Protein AF-A0A521WJE4-F1 (afdb_monomer)

Radius of gyration: 50.37 Å; Cα contacts (8 Å, |Δi|>4): 686; chains: 1; bounding box: 72×41×151 Å

Secondary structure (DSSP, 8-state):
----TT----------SS---EEEEES-SEE-TT-EEEEEEEE---SSPPPSEEEEEEE-TTS-EEEEEEE--STTTT--TTSSEEEEEEE--S--EEEEEEEEEEE--SSSSPEEEEEEEEEEE---S-SS--TT-SSSS-SSS-HHHIIIII---TT-S-SS-SSS-HHHIIIII---TT-SSSS-SSS-HHHIIIII---TT-SSSS-SSS-HHHIIIII---TT-SSSS-SSS-HHHIIIII---TT-S-SS-SSS-HHHIIIII---TT-SSSS-SSS-HHHHTTSSS---TT-TTSS-----GGGGGSS-TTS----SS--HHHHHHHHHHHHHHHHHTS------SS-SS----TTS---S-TTSTT--PSP-S---HHHHHHHHHHHHHHT--

Nearest PDB structures (foldseek):
  1tza-assembly1_B  TM=4.991E-01  e=2.584E-02  Shewanella oneidensis MR-1
  1xvs-assembly1_B  TM=4.809E-01  e=5.507E-02  Vibrio cholerae
  1xq4-assembly1_A  TM=4.355E-01  e=3.664E-02  Bordetella pertussis
  1tza-assembly1_A  TM=3.858E-01  e=1.932E-02  Shewanella oneidensis MR-1
  2f1e-assembly1_A  TM=4.917E-01  e=1.764E-01  Xanthomonas citri

pLDDT: mean 70.95, std 21.92, range [25.62, 98.75]

Sequence (401 aa):
MTVGADGEPYIVGVFPDSQIALSASTSANVVLAGDAQLATAQVLDGETPIPATITATVFGVDGSQQDITLVDDGTQGDAVAGDNLYSQTISTAGSCGTVRLLVSADVATSSEGPAHREQFASFDVHVPGDAVRDPCSADDDGDGLTDTDEYGVYATSPVNFDTDGDGLSDGDEVTTHGTDPLVADTDGDGLTDGDEVNTYGTNPLVGDTDGDGLTDGAEVNSYATNPLVADTDGDGLSDGAEVNTYATNPLVADTDGDGLSDGAEVNTYATNPLVADTDDDGCGDGKEFTLVPPIDPLDPWDFYSVPVPALFVAPNPLIVFKDKVVSAADSQAIFGYFTRGARTGTLEYEQDLNANGIKDGLEYDRSVVVGSPGASGPPNGVISAADAQLAFSQFTFGYHC

Mean predicted aligned error: 17.48 Å

Solvent-accessible surface area (backbone atoms only — not comparable to full-atom values): 23534 Å² total; per-residue (Å²): 142,80,83,60,100,79,76,68,92,76,87,84,81,88,79,79,90,89,69,76,44,72,50,51,49,58,78,52,66,66,41,50,67,59,48,76,38,42,42,37,37,38,52,51,69,96,67,86,83,74,73,64,58,41,46,31,37,39,35,44,60,87,70,47,76,46,82,45,69,27,36,38,68,29,80,87,82,77,68,51,60,81,73,43,56,24,40,40,79,44,71,52,81,72,54,63,41,64,34,39,35,43,39,43,44,74,41,83,45,100,84,54,72,66,44,78,46,76,42,73,31,71,33,37,36,46,81,86,90,62,88,57,91,45,92,78,46,65,36,60,50,68,42,77,47,36,42,64,46,22,65,71,71,71,69,42,47,48,64,39,40,40,58,53,67,40,80,47,34,38,28,46,24,59,74,71,71,67,44,51,46,77,41,41,36,58,54,67,41,76,48,30,37,24,43,23,59,75,72,71,66,42,48,49,80,39,44,35,58,53,68,41,76,45,28,35,27,46,24,57,75,72,69,68,43,47,49,81,40,43,36,59,53,67,42,78,44,31,37,26,44,23,58,77,72,70,68,44,48,49,79,40,41,37,59,53,68,41,77,46,30,38,25,44,21,62,76,72,68,70,43,47,48,81,39,41,35,58,44,65,28,68,50,31,42,39,52,31,64,73,39,89,75,59,57,59,54,76,47,59,53,75,38,53,56,68,72,59,85,23,44,82,74,51,100,63,62,89,77,72,68,95,72,43,56,53,45,77,66,55,57,50,27,48,52,52,39,53,58,46,31,70,72,69,77,46,85,91,82,82,64,45,87,88,67,81,84,55,72,71,56,80,80,62,76,52,77,64,63,97,80,51,86,86,53,56,70,76,91,78,91,69,89,48,75,64,54,54,50,43,56,51,48,40,39,63,52,56,70,76,90

Structure (mmCIF, N/CA/C/O backbone):
data_AF-A0A521WJE4-F1
#
_entry.id   AF-A0A521WJE4-F1
#
loop_
_atom_site.group_PDB
_atom_site.id
_atom_site.type_symbol
_atom_site.label_atom_id
_atom_site.label_alt_id
_atom_site.label_comp_id
_atom_site.label_asym_id
_atom_site.label_entity_id
_atom_site.label_seq_id
_atom_site.pdbx_PDB_ins_code
_atom_site.Cartn_x
_atom_site.Cartn_y
_atom_site.Cartn_z
_atom_site.occupancy
_atom_site.B_iso_or_equiv
_atom_site.auth_seq_id
_atom_site.auth_comp_id
_atom_site.auth_asym_id
_atom_site.auth_atom_id
_atom_site.pdbx_PDB_model_num
ATOM 1 N N . MET A 1 1 ? -4.500 11.214 -63.351 1.00 30.42 1 MET A N 1
ATOM 2 C CA . MET A 1 1 ? -4.173 10.473 -62.122 1.00 30.42 1 MET A CA 1
ATOM 3 C C . MET A 1 1 ? -5.122 9.295 -62.092 1.00 30.42 1 MET A C 1
ATOM 5 O O . MET A 1 1 ? -6.311 9.499 -61.885 1.00 30.42 1 MET A O 1
ATOM 9 N N . THR A 1 2 ? -4.639 8.115 -62.456 1.00 25.62 2 THR A N 1
ATOM 10 C CA . THR A 1 2 ? -5.449 6.894 -62.445 1.00 25.62 2 THR A CA 1
ATOM 11 C C . THR A 1 2 ? -4.632 5.855 -61.702 1.00 25.62 2 THR A C 1
ATOM 13 O O . THR A 1 2 ? -3.460 5.675 -62.016 1.00 25.62 2 THR A O 1
ATOM 16 N N . VAL A 1 3 ? -5.235 5.265 -60.676 1.00 29.44 3 VAL A N 1
ATOM 17 C CA . VAL A 1 3 ? -4.613 4.292 -59.775 1.00 29.44 3 VAL A CA 1
ATOM 18 C C . VAL A 1 3 ? -4.716 2.915 -60.437 1.00 29.44 3 VAL A C 1
ATOM 20 O O . VAL A 1 3 ? -5.796 2.556 -60.915 1.00 29.44 3 VAL A O 1
ATOM 23 N N . GLY A 1 4 ? -3.602 2.183 -60.518 1.00 33.91 4 GLY A N 1
ATOM 24 C CA . GLY A 1 4 ? -3.598 0.760 -60.867 1.00 33.91 4 GLY A CA 1
ATOM 25 C C . GLY A 1 4 ? -4.299 -0.060 -59.782 1.00 33.91 4 GLY A C 1
ATOM 26 O O . GLY A 1 4 ? -4.466 0.404 -58.657 1.00 33.91 4 GLY A O 1
ATOM 27 N N . ALA A 1 5 ? -4.760 -1.264 -60.113 1.00 36.53 5 ALA A N 1
ATOM 28 C CA . ALA A 1 5 ? -5.569 -2.085 -59.206 1.00 36.53 5 ALA A CA 1
ATOM 29 C C . ALA A 1 5 ? -4.800 -2.652 -57.985 1.00 36.53 5 ALA A C 1
ATOM 31 O O . ALA A 1 5 ? -5.398 -3.365 -57.184 1.00 36.53 5 ALA A O 1
ATOM 32 N N . ASP A 1 6 ? -3.512 -2.337 -57.843 1.00 41.12 6 ASP A N 1
ATOM 33 C CA . ASP A 1 6 ? -2.563 -2.841 -56.843 1.00 41.12 6 ASP A CA 1
ATOM 34 C C . ASP A 1 6 ? -1.929 -1.755 -55.950 1.00 41.12 6 ASP A C 1
ATOM 36 O O . ASP A 1 6 ? -1.291 -2.093 -54.962 1.00 41.12 6 ASP A O 1
ATOM 40 N N . GLY A 1 7 ? -2.152 -0.463 -56.214 1.00 35.72 7 GLY A N 1
ATOM 41 C CA . GLY A 1 7 ? -1.769 0.614 -55.287 1.00 35.72 7 GLY A CA 1
ATOM 42 C C . GLY A 1 7 ? -0.284 1.012 -55.256 1.00 35.72 7 GLY A C 1
ATOM 43 O O . GLY A 1 7 ? 0.065 1.878 -54.457 1.00 35.72 7 GLY A O 1
ATOM 44 N N . GLU A 1 8 ? 0.563 0.477 -56.136 1.00 32.97 8 GLU A N 1
ATOM 45 C CA . GLU A 1 8 ? 1.976 0.877 -56.255 1.00 32.97 8 GLU A CA 1
ATOM 46 C C . GLU A 1 8 ? 2.158 2.173 -57.085 1.00 32.97 8 GLU A C 1
ATOM 48 O O . GLU A 1 8 ? 1.377 2.447 -58.011 1.00 32.97 8 GLU A O 1
ATOM 53 N N . PRO A 1 9 ? 3.177 3.014 -56.796 1.00 30.25 9 PRO A N 1
ATOM 54 C CA . PRO A 1 9 ? 3.414 4.254 -57.524 1.00 30.25 9 PRO A CA 1
ATOM 55 C C . PRO A 1 9 ? 3.945 3.982 -58.940 1.00 30.25 9 PRO A C 1
ATOM 57 O O . PRO A 1 9 ? 5.137 3.805 -59.168 1.00 30.25 9 PRO A O 1
ATOM 60 N N . TYR A 1 10 ? 3.057 4.045 -59.930 1.00 31.53 10 TYR A N 1
ATOM 61 C CA . TYR A 1 10 ? 3.433 4.180 -61.338 1.00 31.53 10 TYR A CA 1
ATOM 62 C C . TYR A 1 10 ? 3.783 5.640 -61.663 1.00 31.53 10 TYR A C 1
ATOM 64 O O . TYR A 1 10 ? 2.929 6.529 -61.567 1.00 31.53 10 TYR A O 1
ATOM 72 N N . ILE A 1 11 ? 5.003 5.902 -62.144 1.00 35.75 11 ILE A N 1
ATOM 73 C CA . ILE A 1 11 ? 5.312 7.173 -62.813 1.00 35.75 11 ILE A CA 1
ATOM 74 C C . ILE A 1 11 ? 4.824 7.081 -64.263 1.00 35.75 11 ILE A C 1
ATOM 76 O O . ILE A 1 11 ? 5.478 6.523 -65.136 1.00 35.75 11 ILE A O 1
ATOM 80 N N . VAL A 1 12 ? 3.652 7.664 -64.525 1.00 27.48 12 VAL A N 1
ATOM 81 C CA . VAL A 1 12 ? 3.190 7.991 -65.881 1.00 27.48 12 VAL A CA 1
ATOM 82 C C . VAL A 1 12 ? 3.705 9.384 -66.236 1.00 27.48 12 VAL A C 1
ATOM 84 O O . VAL A 1 12 ? 3.126 10.391 -65.824 1.00 27.48 12 VAL A O 1
ATOM 87 N N . GLY A 1 13 ? 4.778 9.449 -67.022 1.00 29.00 13 GLY A N 1
ATOM 88 C CA . GLY A 1 13 ? 5.193 10.656 -67.732 1.00 29.00 13 GLY A CA 1
ATOM 89 C C . GLY A 1 13 ? 4.894 10.516 -69.222 1.00 29.00 13 GLY A C 1
ATOM 90 O O . GLY A 1 13 ? 5.596 9.798 -69.920 1.00 29.00 13 GLY A O 1
ATOM 91 N N . VAL A 1 14 ? 3.858 11.195 -69.722 1.00 27.48 14 VAL A N 1
ATOM 92 C CA . VAL A 1 14 ? 3.627 11.357 -71.168 1.00 27.48 14 VAL A CA 1
ATOM 93 C C . VAL A 1 14 ? 4.218 12.699 -71.588 1.00 27.48 14 VAL A C 1
ATOM 95 O O . VAL A 1 14 ? 3.720 13.732 -71.143 1.00 27.48 14 VAL A O 1
ATOM 98 N N . PHE A 1 15 ? 5.217 12.703 -72.476 1.00 31.06 15 PHE A N 1
ATOM 99 C CA . PHE A 1 15 ? 5.668 13.911 -73.175 1.00 31.06 15 PHE A CA 1
ATOM 100 C C . PHE A 1 15 ? 5.936 13.632 -74.665 1.00 31.06 15 PHE A C 1
ATOM 102 O O . PHE A 1 15 ? 6.303 12.514 -75.022 1.00 31.06 15 PHE A O 1
ATOM 109 N N . PRO A 1 16 ? 5.679 14.621 -75.543 1.00 31.69 16 PRO A N 1
ATOM 110 C CA . PRO A 1 16 ? 5.681 14.454 -76.994 1.00 31.69 16 PRO A CA 1
ATOM 111 C C . PRO A 1 16 ? 7.105 14.380 -77.564 1.00 31.69 16 PRO A C 1
ATOM 113 O O . PRO A 1 16 ? 8.005 15.023 -77.032 1.00 31.69 16 PRO A O 1
ATOM 116 N N . ASP A 1 17 ? 7.250 13.602 -78.642 1.00 39.97 17 ASP A N 1
ATOM 117 C CA . ASP A 1 17 ? 8.393 13.421 -79.552 1.00 39.97 17 ASP A CA 1
ATOM 118 C C . ASP A 1 17 ? 9.736 14.067 -79.148 1.00 39.97 17 ASP A C 1
ATOM 120 O O . ASP A 1 17 ? 9.883 15.290 -79.155 1.00 39.97 17 ASP A O 1
ATOM 124 N N . SER A 1 18 ? 10.748 13.205 -78.954 1.00 43.88 18 SER A N 1
ATOM 125 C CA . SER A 1 18 ? 12.208 13.454 -78.881 1.00 43.88 18 SER A CA 1
ATOM 126 C C . SER A 1 18 ? 12.892 13.751 -77.530 1.00 43.88 18 SER A C 1
ATOM 128 O O . SER A 1 18 ? 13.994 14.297 -77.523 1.00 43.88 18 SER A O 1
ATOM 130 N N . GLN A 1 19 ? 12.340 13.344 -76.378 1.00 44.75 19 GLN A N 1
ATOM 131 C CA . GLN A 1 19 ? 13.034 13.513 -75.086 1.00 44.75 19 GLN A CA 1
ATOM 132 C C . GLN A 1 19 ? 13.387 12.191 -74.397 1.00 44.75 19 GLN A C 1
ATOM 134 O O . GLN A 1 19 ? 12.525 11.482 -73.891 1.00 44.75 19 GLN A O 1
ATOM 139 N N . ILE A 1 20 ? 14.692 11.927 -74.347 1.00 46.72 20 ILE A N 1
ATOM 140 C CA . ILE A 1 20 ? 15.344 10.876 -73.565 1.00 46.72 20 ILE A CA 1
ATOM 141 C C . ILE A 1 20 ? 15.070 11.116 -72.077 1.00 46.72 20 ILE A C 1
ATOM 143 O O . ILE A 1 20 ? 15.591 12.085 -71.510 1.00 46.72 20 ILE A O 1
ATOM 147 N N . ALA A 1 21 ? 14.276 10.243 -71.458 1.00 51.47 21 ALA A N 1
ATOM 148 C CA . ALA A 1 21 ? 14.031 10.226 -70.019 1.00 51.47 21 ALA A CA 1
ATOM 149 C C . ALA A 1 21 ? 14.697 8.996 -69.399 1.00 51.47 21 ALA A C 1
ATOM 151 O O . ALA A 1 21 ? 14.590 7.894 -69.938 1.00 51.47 21 ALA A O 1
ATOM 152 N N . LEU A 1 22 ? 15.383 9.224 -68.281 1.00 49.19 22 LEU A N 1
ATOM 153 C CA . LEU A 1 22 ? 15.870 8.189 -67.386 1.00 49.19 22 LEU A CA 1
ATOM 154 C C . LEU A 1 22 ? 14.871 8.126 -66.221 1.00 49.19 22 LEU A C 1
ATOM 156 O O . LEU A 1 22 ? 14.327 9.145 -65.807 1.00 49.19 22 LEU A O 1
ATOM 160 N N . SER A 1 23 ? 14.563 6.954 -65.699 1.00 55.78 23 SER A N 1
ATOM 161 C CA . SER A 1 23 ? 13.832 6.826 -64.434 1.00 55.78 23 SER A CA 1
ATOM 162 C C . SER A 1 23 ? 14.479 5.714 -63.650 1.00 55.78 23 SER A C 1
ATOM 164 O O . SER A 1 23 ? 14.826 4.714 -64.262 1.00 55.78 23 SER A O 1
ATOM 166 N N . ALA A 1 24 ? 14.637 5.879 -62.342 1.00 53.75 24 ALA A N 1
ATOM 167 C CA . ALA A 1 24 ? 15.196 4.856 -61.480 1.00 53.75 24 ALA A CA 1
ATOM 168 C C . ALA A 1 24 ? 14.243 4.603 -60.312 1.00 53.75 24 ALA A C 1
ATOM 170 O O . ALA A 1 24 ? 13.659 5.547 -59.775 1.00 53.75 24 ALA A O 1
ATOM 171 N N . SE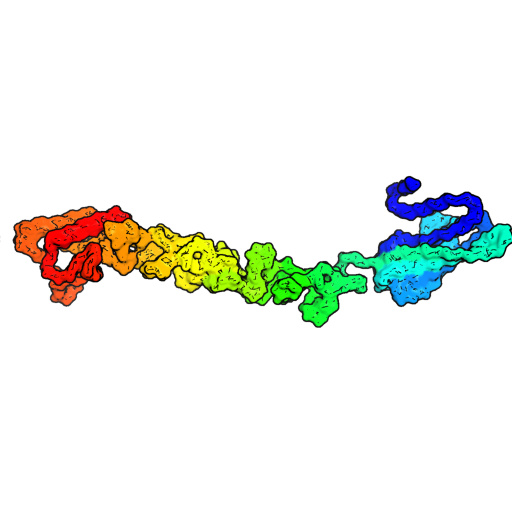R A 1 25 ? 14.074 3.340 -59.942 1.00 57.25 25 SER A N 1
ATOM 172 C CA . SER A 1 25 ? 13.279 2.937 -58.783 1.00 57.25 25 SER A CA 1
ATOM 173 C C . SER A 1 25 ? 13.868 1.696 -58.128 1.00 57.25 25 SER A C 1
ATOM 175 O O . SER A 1 25 ? 14.660 0.960 -58.729 1.00 57.25 25 SER A O 1
ATOM 177 N N . THR A 1 26 ? 13.472 1.483 -56.880 1.00 57.12 26 THR A N 1
ATOM 178 C CA . THR A 1 26 ? 13.762 0.275 -56.115 1.00 57.12 26 THR A CA 1
ATOM 179 C C . THR A 1 26 ? 12.499 -0.545 -55.907 1.00 57.12 26 THR A C 1
ATOM 181 O O . THR A 1 26 ? 11.390 -0.018 -55.983 1.00 57.12 26 THR A O 1
ATOM 184 N N . SER A 1 27 ? 12.661 -1.843 -55.647 1.00 56.81 27 SER A N 1
ATOM 185 C CA . SER A 1 27 ? 11.549 -2.768 -55.376 1.00 56.81 27 SER A CA 1
ATOM 186 C C . SER A 1 27 ? 10.695 -2.386 -54.162 1.00 56.81 27 SER A C 1
ATOM 188 O O . SER A 1 27 ? 9.549 -2.814 -54.085 1.00 56.81 27 SER A O 1
ATOM 190 N N . ALA A 1 28 ? 11.235 -1.594 -53.232 1.00 56.00 28 ALA A N 1
ATOM 191 C CA . ALA A 1 28 ? 10.508 -1.024 -52.105 1.00 56.00 28 ALA A CA 1
ATOM 192 C C . ALA A 1 28 ? 11.119 0.323 -51.677 1.00 56.00 28 ALA A C 1
ATOM 194 O O . ALA A 1 28 ? 12.297 0.595 -51.926 1.00 56.00 28 ALA A O 1
ATOM 195 N N . ASN A 1 29 ? 10.308 1.155 -51.017 1.00 52.53 29 ASN A N 1
ATOM 196 C CA . ASN A 1 29 ? 10.749 2.426 -50.427 1.00 52.53 29 ASN A CA 1
ATOM 197 C C . ASN A 1 29 ? 11.422 2.240 -49.051 1.00 52.53 29 ASN A C 1
ATOM 199 O O . ASN A 1 29 ? 12.161 3.122 -48.623 1.00 52.53 29 ASN A O 1
ATOM 203 N N . VAL A 1 30 ? 11.157 1.110 -48.378 1.00 54.72 30 VAL A N 1
ATOM 204 C CA . VAL A 1 30 ? 11.642 0.757 -47.032 1.00 54.72 30 VAL A CA 1
ATOM 205 C C . VAL A 1 30 ? 12.020 -0.727 -47.006 1.00 54.72 30 VAL A C 1
ATOM 207 O O . VAL A 1 30 ? 11.245 -1.546 -47.504 1.00 54.72 30 VAL A O 1
ATOM 210 N N . VAL A 1 31 ? 13.204 -1.074 -46.488 1.00 57.00 31 VAL A N 1
ATOM 211 C CA . VAL A 1 31 ? 13.787 -2.430 -46.607 1.00 57.00 31 VAL A CA 1
ATOM 212 C C . VAL A 1 31 ? 14.563 -2.831 -45.350 1.00 57.00 31 VAL A C 1
ATOM 214 O O . VAL A 1 31 ? 15.143 -1.952 -44.715 1.00 57.00 31 VAL A O 1
ATOM 217 N N . LEU A 1 32 ? 14.623 -4.129 -45.014 1.00 58.53 32 LEU A N 1
ATOM 218 C CA . LEU A 1 32 ? 15.411 -4.608 -43.870 1.00 58.53 32 LEU A CA 1
ATOM 219 C C . LEU A 1 32 ? 16.910 -4.637 -44.177 1.00 58.53 32 LEU A C 1
ATOM 221 O O . LEU A 1 32 ? 17.343 -4.831 -45.318 1.00 58.53 32 LEU A O 1
ATOM 225 N N . ALA A 1 33 ? 17.726 -4.468 -43.138 1.00 56.69 33 ALA A N 1
ATOM 226 C CA . ALA A 1 33 ? 19.173 -4.577 -43.248 1.00 56.69 33 ALA A CA 1
ATOM 227 C C . ALA A 1 33 ? 19.586 -5.968 -43.776 1.00 56.69 33 ALA A C 1
ATOM 229 O O . ALA A 1 33 ? 19.283 -6.995 -43.174 1.00 56.69 33 ALA A O 1
ATOM 230 N N . GLY A 1 34 ? 20.313 -6.000 -44.899 1.00 57.72 34 GLY A N 1
ATOM 231 C CA . GLY A 1 34 ? 20.753 -7.240 -45.553 1.00 57.72 34 GLY A CA 1
ATOM 232 C C . GLY A 1 34 ? 19.814 -7.776 -46.639 1.00 57.72 34 GLY A C 1
ATOM 233 O O . GLY A 1 34 ? 20.224 -8.673 -47.382 1.00 57.72 34 GLY A O 1
ATOM 234 N N . ASP A 1 35 ? 18.619 -7.202 -46.804 1.00 62.56 35 ASP A N 1
ATOM 235 C CA . ASP A 1 35 ? 17.723 -7.581 -47.894 1.00 62.56 35 ASP A CA 1
ATOM 236 C C . ASP A 1 35 ? 18.268 -7.146 -49.258 1.00 62.56 35 ASP A C 1
ATOM 238 O O . ASP A 1 35 ? 18.858 -6.078 -49.445 1.00 62.56 35 ASP A O 1
ATOM 242 N N . ALA A 1 36 ? 18.045 -8.007 -50.246 1.00 63.44 36 ALA A N 1
ATOM 243 C CA . ALA A 1 36 ? 18.353 -7.722 -51.633 1.00 63.44 36 ALA A CA 1
ATOM 244 C C . ALA A 1 36 ? 17.301 -6.771 -52.221 1.00 63.44 36 ALA A C 1
ATOM 246 O O . ALA A 1 36 ? 16.104 -7.035 -52.131 1.00 63.44 36 ALA A O 1
ATOM 247 N N . GLN A 1 37 ? 17.743 -5.694 -52.868 1.00 68.00 37 GLN A N 1
ATOM 248 C CA . GLN A 1 37 ? 16.875 -4.738 -53.551 1.00 68.00 37 GLN A CA 1
ATOM 249 C C . GLN A 1 37 ? 17.091 -4.778 -55.053 1.00 68.00 37 GLN A C 1
ATOM 251 O O . GLN A 1 37 ? 18.220 -4.871 -55.530 1.00 68.00 37 GLN A O 1
ATOM 256 N N . LEU A 1 38 ? 16.007 -4.696 -55.818 1.00 68.12 38 LEU A N 1
ATOM 257 C CA . LEU A 1 38 ? 16.090 -4.582 -57.265 1.00 68.12 38 LEU A CA 1
ATOM 258 C C . LEU A 1 38 ? 16.212 -3.105 -57.637 1.00 68.12 38 LEU A C 1
ATOM 260 O O . LEU A 1 38 ? 15.257 -2.351 -57.471 1.00 68.12 38 LEU A O 1
ATOM 264 N N . ALA A 1 39 ? 17.372 -2.696 -58.144 1.00 67.00 39 ALA A N 1
ATOM 265 C CA . ALA A 1 39 ? 17.533 -1.402 -58.791 1.00 67.00 39 ALA A CA 1
ATOM 266 C C . ALA A 1 39 ? 17.095 -1.534 -60.251 1.00 67.00 39 ALA A C 1
ATOM 268 O O . ALA A 1 39 ? 17.610 -2.390 -60.975 1.00 67.00 39 ALA A O 1
ATOM 269 N N . THR A 1 40 ? 16.159 -0.691 -60.684 1.00 65.19 40 THR A N 1
ATOM 270 C CA . THR A 1 40 ? 15.701 -0.648 -62.077 1.00 65.19 40 THR A CA 1
ATOM 271 C C . THR A 1 40 ? 15.940 0.723 -62.682 1.00 65.19 40 THR A C 1
ATOM 273 O O . THR A 1 40 ? 15.924 1.734 -61.977 1.00 65.19 40 THR A O 1
ATOM 276 N N . ALA A 1 41 ? 16.174 0.753 -63.990 1.00 67.19 41 ALA A N 1
ATOM 277 C CA . ALA A 1 41 ? 16.273 1.972 -64.761 1.00 67.19 41 ALA A CA 1
ATOM 278 C C . ALA A 1 41 ? 15.628 1.808 -66.137 1.00 67.19 41 ALA A C 1
ATOM 280 O O . ALA A 1 41 ? 15.834 0.791 -66.789 1.00 67.19 41 ALA A O 1
ATOM 281 N N . GLN A 1 42 ? 14.889 2.813 -66.603 1.00 68.12 42 GLN A N 1
ATOM 282 C CA . GLN A 1 42 ? 14.333 2.820 -67.958 1.00 68.12 42 GLN A CA 1
ATOM 283 C C . GLN A 1 42 ? 14.955 3.944 -68.783 1.00 68.12 42 GLN A C 1
ATOM 285 O O . GLN A 1 42 ? 15.027 5.078 -68.308 1.00 68.12 42 GLN A O 1
ATOM 290 N N . VAL A 1 43 ? 15.375 3.639 -70.013 1.00 66.06 43 VAL A N 1
ATOM 291 C CA . VAL A 1 43 ? 15.901 4.625 -70.970 1.00 66.06 43 VAL A CA 1
ATOM 292 C C . VAL A 1 43 ? 14.916 4.784 -72.125 1.00 66.06 43 VAL A C 1
ATOM 294 O O . VAL A 1 43 ? 14.772 3.907 -72.963 1.00 66.06 43 VAL A O 1
ATOM 297 N N . LEU A 1 44 ? 14.226 5.914 -72.224 1.00 61.03 44 LEU A N 1
ATOM 298 C CA . LEU A 1 44 ? 13.331 6.157 -73.361 1.00 61.03 44 LEU A CA 1
ATOM 299 C C . LEU A 1 44 ? 14.122 6.730 -74.549 1.00 61.03 44 LEU A C 1
ATOM 301 O O . LEU A 1 44 ? 14.103 7.939 -74.767 1.00 61.03 44 LEU A O 1
ATOM 305 N N . ASP A 1 45 ? 14.837 5.883 -75.295 1.00 58.44 45 ASP A N 1
ATOM 306 C CA . ASP A 1 45 ? 15.479 6.270 -76.562 1.00 58.44 45 ASP A CA 1
ATOM 307 C C . ASP A 1 45 ? 14.659 5.771 -77.766 1.00 58.44 45 ASP A C 1
ATOM 309 O O . ASP A 1 45 ? 14.174 4.639 -77.794 1.00 58.44 45 ASP A O 1
ATOM 313 N N . GLY A 1 46 ? 14.457 6.648 -78.749 1.00 53.03 46 GLY A N 1
ATOM 314 C CA . GLY A 1 46 ? 13.689 6.375 -79.965 1.00 53.03 46 GLY A CA 1
ATOM 315 C C . GLY A 1 46 ? 14.522 5.810 -81.119 1.00 53.03 46 GLY A C 1
ATOM 316 O O . GLY A 1 46 ? 13.970 5.626 -82.202 1.00 53.03 46 GLY A O 1
ATOM 317 N N . GLU A 1 47 ? 15.823 5.566 -80.931 1.00 52.59 47 GLU A N 1
ATOM 318 C CA . GLU A 1 47 ? 16.756 5.211 -82.009 1.00 52.59 47 GLU A CA 1
ATOM 319 C C . GLU A 1 47 ? 17.710 4.045 -81.662 1.00 52.59 47 GLU A C 1
ATOM 321 O O . GLU A 1 47 ? 17.949 3.703 -80.508 1.00 52.59 47 GLU A O 1
ATOM 326 N N . THR A 1 48 ? 18.266 3.406 -82.702 1.00 51.84 48 THR A N 1
ATOM 327 C CA . THR A 1 48 ? 19.214 2.272 -82.610 1.00 51.84 48 THR A CA 1
ATOM 328 C C . THR A 1 48 ? 20.680 2.701 -82.798 1.00 51.84 48 THR A C 1
ATOM 330 O O . THR A 1 48 ? 20.937 3.513 -83.691 1.00 51.84 48 THR A O 1
ATOM 333 N N . PRO A 1 49 ? 21.669 2.086 -82.106 1.00 54.91 49 PRO A N 1
ATOM 334 C CA . PRO A 1 49 ? 21.554 0.902 -81.252 1.00 54.91 49 PRO A CA 1
ATOM 335 C C . PRO A 1 49 ? 21.435 1.230 -79.759 1.00 54.91 49 PRO A C 1
ATOM 337 O O . PRO A 1 49 ? 22.201 2.026 -79.222 1.00 54.91 49 PRO A O 1
ATOM 340 N N . ILE A 1 50 ? 20.535 0.504 -79.102 1.00 59.72 50 ILE A N 1
ATOM 341 C CA . ILE A 1 50 ? 20.345 0.493 -77.652 1.00 59.72 50 ILE A CA 1
ATOM 342 C C . ILE A 1 50 ? 21.571 -0.175 -76.992 1.00 59.72 50 ILE A C 1
ATOM 344 O O . ILE A 1 50 ? 21.984 -1.251 -77.448 1.00 59.72 50 ILE A O 1
ATOM 348 N N . PRO A 1 51 ? 22.203 0.435 -75.971 1.00 62.78 51 PRO A N 1
ATOM 349 C CA . PRO A 1 51 ? 23.323 -0.183 -75.267 1.00 62.78 51 PRO A CA 1
ATOM 350 C C . PRO A 1 51 ? 22.861 -1.410 -74.470 1.00 62.78 51 PRO A C 1
ATOM 352 O O . PRO A 1 51 ? 21.811 -1.400 -73.856 1.00 62.78 51 PRO A O 1
ATOM 355 N N . ALA A 1 52 ? 23.663 -2.476 -74.425 1.00 63.31 52 ALA A N 1
ATOM 356 C CA . ALA A 1 52 ? 23.299 -3.682 -73.664 1.00 63.31 52 ALA A CA 1
ATOM 357 C C . ALA A 1 52 ? 23.382 -3.493 -72.132 1.00 63.31 52 ALA A C 1
ATOM 359 O O . ALA A 1 52 ? 22.876 -4.314 -71.370 1.00 63.31 52 ALA A O 1
ATOM 360 N N . THR A 1 53 ? 24.067 -2.441 -71.674 1.00 71.31 53 THR A N 1
ATOM 361 C CA . THR A 1 53 ? 24.305 -2.152 -70.255 1.00 71.31 53 THR A CA 1
ATOM 362 C C . THR A 1 53 ? 24.426 -0.654 -70.008 1.00 71.31 53 THR A C 1
ATOM 364 O O . THR A 1 53 ? 25.009 0.049 -70.839 1.00 71.31 53 THR A O 1
ATOM 367 N N . ILE A 1 54 ? 24.006 -0.197 -68.829 1.00 72.56 54 ILE A N 1
ATOM 368 C CA . ILE A 1 54 ? 24.267 1.158 -68.317 1.00 72.56 54 ILE A CA 1
ATOM 369 C C . ILE A 1 54 ? 24.912 1.097 -66.927 1.00 72.56 54 ILE A C 1
ATOM 371 O O . ILE A 1 54 ? 24.843 0.074 -66.241 1.00 72.56 54 ILE A O 1
ATOM 375 N N . THR A 1 55 ? 25.552 2.188 -66.507 1.00 77.12 55 THR A N 1
ATOM 376 C CA . THR A 1 55 ? 26.240 2.259 -65.212 1.00 77.12 55 THR A CA 1
ATOM 377 C C . THR A 1 55 ? 25.359 2.960 -64.185 1.00 77.12 55 THR A C 1
ATOM 379 O O . THR A 1 55 ? 24.694 3.951 -64.488 1.00 77.12 55 THR A O 1
ATOM 382 N N . ALA A 1 56 ? 25.384 2.477 -62.949 1.00 76.69 56 ALA A N 1
ATOM 383 C CA . ALA A 1 56 ? 24.862 3.216 -61.812 1.00 76.69 56 ALA A CA 1
ATOM 384 C C . ALA A 1 56 ? 25.866 3.193 -60.662 1.00 76.69 56 ALA A C 1
ATOM 386 O O . ALA A 1 56 ? 26.661 2.268 -60.539 1.00 76.69 56 ALA A O 1
ATOM 387 N N . THR A 1 57 ? 25.823 4.207 -59.814 1.00 78.19 57 THR A N 1
ATOM 388 C CA . THR A 1 57 ? 26.637 4.315 -58.611 1.00 78.19 57 THR A CA 1
ATOM 389 C C . THR A 1 57 ? 25.720 4.230 -57.396 1.00 78.19 57 THR A C 1
ATOM 391 O O . THR A 1 57 ? 24.805 5.042 -57.238 1.00 78.19 57 THR A O 1
ATOM 394 N N . VAL A 1 58 ? 25.969 3.246 -56.534 1.00 76.94 58 VAL A N 1
ATOM 395 C CA . VAL A 1 58 ? 25.318 3.089 -55.231 1.00 76.94 58 VAL A CA 1
ATOM 396 C C . VAL A 1 58 ? 26.131 3.853 -54.194 1.00 76.94 58 VAL A C 1
ATOM 398 O O . VAL A 1 58 ? 27.322 3.591 -54.028 1.00 76.94 58 VAL A O 1
ATOM 401 N N . PHE A 1 59 ? 25.488 4.775 -53.488 1.00 77.00 59 PHE A N 1
ATOM 402 C CA . PHE A 1 59 ? 26.038 5.436 -52.311 1.00 77.00 59 PHE A CA 1
ATOM 403 C C . PHE A 1 59 ? 25.456 4.766 -51.069 1.00 77.00 59 PHE A C 1
ATOM 405 O O . PHE A 1 59 ? 24.262 4.909 -50.783 1.00 77.00 59 PHE A O 1
ATOM 412 N N . GLY A 1 60 ? 26.302 4.006 -50.377 1.00 67.69 60 GLY A N 1
ATOM 413 C CA . GLY A 1 60 ? 25.973 3.352 -49.120 1.00 67.69 60 GLY A CA 1
ATOM 414 C C . GLY A 1 60 ? 25.862 4.351 -47.971 1.00 67.69 60 GLY A C 1
ATOM 415 O O . GLY A 1 60 ? 26.428 5.446 -48.003 1.00 67.69 60 GLY A O 1
ATOM 416 N N . VAL A 1 61 ? 25.132 3.954 -46.933 1.00 65.94 61 VAL A N 1
ATOM 417 C CA . VAL A 1 61 ? 24.927 4.767 -45.723 1.00 65.94 61 VAL A CA 1
ATOM 418 C C . VAL A 1 61 ? 26.214 4.973 -44.914 1.00 65.94 61 VAL A C 1
ATOM 420 O O . VAL A 1 61 ? 26.354 5.960 -44.202 1.00 65.94 61 VAL A O 1
ATOM 423 N N . ASP A 1 62 ? 27.190 4.080 -45.078 1.00 67.62 62 ASP A N 1
ATOM 424 C CA . ASP A 1 62 ? 28.537 4.136 -44.501 1.00 67.62 62 ASP A CA 1
ATOM 425 C C . ASP A 1 62 ? 29.492 5.058 -45.288 1.00 67.62 62 ASP A C 1
ATOM 427 O O . ASP A 1 62 ? 30.684 5.146 -44.988 1.00 67.62 62 ASP A O 1
ATOM 431 N N . GLY A 1 63 ? 28.983 5.740 -46.320 1.00 69.69 63 GLY A N 1
ATOM 432 C CA . GLY A 1 63 ? 29.774 6.552 -47.240 1.00 69.69 63 GLY A CA 1
ATOM 433 C C . GLY A 1 63 ? 30.534 5.735 -48.286 1.00 69.69 63 GLY A C 1
ATOM 434 O O . GLY A 1 63 ? 31.340 6.307 -49.026 1.00 69.69 63 GLY A O 1
ATOM 435 N N . SER A 1 64 ? 30.300 4.420 -48.372 1.00 77.94 64 SER A N 1
ATOM 436 C CA . SER A 1 64 ? 30.832 3.600 -49.457 1.00 77.94 64 SER A CA 1
ATOM 437 C C . SER A 1 64 ? 30.211 3.995 -50.796 1.00 77.94 64 SER A C 1
ATOM 439 O O . SER A 1 64 ? 29.066 4.441 -50.890 1.00 77.94 64 SER A O 1
ATOM 441 N N . GLN A 1 65 ? 30.996 3.838 -51.856 1.00 84.06 65 GLN A N 1
ATOM 442 C CA . GLN A 1 65 ? 30.552 4.061 -53.221 1.00 84.06 65 GLN A CA 1
ATOM 443 C C . GLN A 1 65 ? 30.865 2.813 -54.038 1.00 84.06 65 GLN A C 1
ATOM 445 O O . GLN A 1 65 ? 32.018 2.377 -54.089 1.00 84.06 65 GLN A O 1
ATOM 450 N N . GLN A 1 66 ? 29.846 2.249 -54.679 1.00 82.88 66 GLN A N 1
ATOM 451 C CA . GLN A 1 66 ? 29.989 1.078 -55.533 1.00 82.88 66 GLN A CA 1
ATOM 452 C C . GLN A 1 66 ? 29.381 1.351 -56.902 1.00 82.88 66 GLN A C 1
ATOM 454 O O . GLN A 1 66 ? 28.182 1.590 -57.022 1.00 82.88 66 GLN A O 1
ATOM 459 N N . ASP A 1 67 ? 30.202 1.247 -57.941 1.00 83.12 67 ASP A N 1
ATOM 460 C CA . ASP A 1 67 ? 29.703 1.252 -59.309 1.00 83.12 67 ASP A CA 1
ATOM 461 C C . ASP A 1 67 ? 29.160 -0.136 -59.661 1.00 83.12 67 ASP A C 1
ATOM 463 O O . ASP A 1 67 ? 29.813 -1.165 -59.459 1.00 83.12 67 ASP A O 1
ATOM 467 N N . ILE A 1 68 ? 27.942 -0.146 -60.182 1.00 78.25 68 ILE A N 1
ATOM 468 C CA . ILE A 1 68 ? 27.183 -1.316 -60.591 1.00 78.25 68 ILE A CA 1
ATOM 469 C C . ILE A 1 68 ? 26.819 -1.208 -62.072 1.00 78.25 68 ILE A C 1
ATOM 471 O O . ILE A 1 68 ? 26.757 -0.121 -62.652 1.00 78.25 68 ILE A O 1
ATOM 475 N N . THR A 1 69 ? 26.582 -2.353 -62.705 1.00 79.88 69 THR A N 1
ATOM 476 C CA . THR A 1 69 ? 26.200 -2.420 -64.119 1.00 79.88 69 THR A CA 1
ATOM 477 C C . THR A 1 69 ? 24.781 -2.945 -64.218 1.00 79.88 69 THR A C 1
ATOM 479 O O . THR A 1 69 ? 24.542 -4.108 -63.909 1.00 79.88 69 THR A O 1
ATOM 482 N N . LEU A 1 70 ? 23.851 -2.102 -64.658 1.00 73.94 70 LEU A N 1
ATOM 483 C CA . LEU A 1 70 ? 22.479 -2.513 -64.934 1.00 73.94 70 LEU A CA 1
ATOM 484 C C . LEU A 1 70 ? 22.428 -3.120 -66.339 1.00 73.94 70 LEU A C 1
ATOM 486 O O . LEU A 1 70 ? 23.017 -2.568 -67.275 1.00 73.94 70 LEU A O 1
ATOM 490 N N . VAL A 1 71 ? 21.748 -4.255 -66.484 1.00 73.44 71 VAL A N 1
ATOM 491 C CA . VAL A 1 71 ? 21.706 -5.021 -67.738 1.00 73.44 71 VAL A CA 1
ATOM 492 C C . VAL A 1 71 ? 20.274 -5.072 -68.264 1.00 73.44 71 VAL A C 1
ATOM 494 O O . VAL A 1 71 ? 19.345 -5.287 -67.488 1.00 73.44 71 VAL A O 1
ATOM 497 N N . ASP A 1 72 ? 20.121 -4.877 -69.573 1.00 70.44 72 ASP A N 1
ATOM 498 C CA . ASP A 1 72 ? 18.905 -5.191 -70.333 1.00 70.44 72 ASP A CA 1
ATOM 499 C C . ASP A 1 72 ? 19.064 -6.629 -70.866 1.00 70.44 72 ASP A C 1
ATOM 501 O O . ASP A 1 72 ? 19.627 -6.864 -71.941 1.00 70.44 72 ASP A O 1
ATOM 505 N N . ASP A 1 73 ? 18.718 -7.620 -70.033 1.00 62.69 73 ASP A N 1
ATOM 506 C CA . ASP A 1 73 ? 18.900 -9.049 -70.342 1.00 62.69 73 ASP A CA 1
ATOM 507 C C . ASP A 1 73 ? 17.596 -9.852 -70.458 1.00 62.69 73 ASP A C 1
ATOM 509 O O . ASP A 1 73 ? 17.628 -11.029 -70.832 1.00 62.69 73 ASP A O 1
ATOM 513 N N . GLY A 1 74 ? 16.449 -9.239 -70.164 1.00 61.75 74 GLY A N 1
ATOM 514 C CA . GLY A 1 74 ? 15.147 -9.901 -70.142 1.00 61.75 74 GLY A CA 1
ATOM 515 C C . GLY A 1 74 ? 14.991 -11.002 -69.081 1.00 61.75 74 GLY A C 1
ATOM 516 O O . GLY A 1 74 ? 14.010 -11.744 -69.103 1.00 61.75 74 GLY A O 1
ATOM 517 N N . THR A 1 75 ? 15.939 -11.188 -68.158 1.00 53.88 75 THR A N 1
ATOM 518 C CA . THR A 1 75 ? 15.956 -12.339 -67.234 1.00 53.88 75 THR A CA 1
ATOM 519 C C . THR A 1 75 ? 15.391 -12.055 -65.841 1.00 53.88 75 THR A C 1
ATOM 521 O O . THR A 1 75 ? 15.225 -12.990 -65.058 1.00 53.88 75 THR A O 1
ATOM 524 N N . GLN A 1 76 ? 14.995 -10.811 -65.548 1.00 52.91 76 GLN A N 1
ATOM 525 C CA . GLN A 1 76 ? 14.492 -10.385 -64.231 1.00 52.91 76 GLN A CA 1
ATOM 526 C C . GLN A 1 76 ? 13.014 -9.958 -64.226 1.00 52.91 76 GLN A C 1
ATOM 528 O O . GLN A 1 76 ? 12.617 -9.042 -63.512 1.00 52.91 76 GLN A O 1
ATOM 533 N N . GLY A 1 77 ? 12.179 -10.668 -64.989 1.00 48.72 77 GLY A N 1
ATOM 534 C CA . GLY A 1 77 ? 10.717 -10.609 -64.858 1.00 48.72 77 GLY A CA 1
ATOM 535 C C . GLY A 1 77 ? 9.946 -9.977 -66.020 1.00 48.72 77 GLY A C 1
ATOM 536 O O . GLY A 1 77 ? 8.729 -10.144 -66.050 1.00 48.72 77 GLY A O 1
ATOM 537 N N . ASP A 1 78 ? 10.604 -9.339 -66.995 1.00 48.78 78 ASP A N 1
ATOM 538 C CA . ASP A 1 78 ? 9.935 -8.794 -68.196 1.00 48.78 78 ASP A CA 1
ATOM 539 C C . ASP A 1 78 ? 10.030 -9.700 -69.445 1.00 48.78 78 ASP A C 1
ATOM 541 O O . ASP A 1 78 ? 9.168 -9.616 -70.317 1.00 48.78 78 ASP A O 1
ATOM 545 N N . ALA A 1 79 ? 11.005 -10.622 -69.506 1.00 50.09 79 ALA A N 1
ATOM 546 C CA . ALA A 1 79 ? 11.247 -11.554 -70.615 1.00 50.09 79 ALA A CA 1
ATOM 547 C C . ALA A 1 79 ? 11.483 -10.918 -72.005 1.00 50.09 79 ALA A C 1
ATOM 549 O O . ALA A 1 79 ? 11.399 -11.636 -73.011 1.00 50.09 79 ALA A O 1
ATOM 550 N N . VAL A 1 80 ? 11.799 -9.618 -72.097 1.00 62.62 80 VAL A N 1
ATOM 551 C CA . VAL A 1 80 ? 11.967 -8.908 -73.378 1.00 62.62 80 VAL A CA 1
ATOM 552 C C . VAL A 1 80 ? 13.275 -8.118 -73.400 1.00 62.62 80 VAL A C 1
ATOM 554 O O . VAL A 1 80 ? 13.314 -6.946 -73.069 1.00 62.62 80 VAL A O 1
ATOM 557 N N . ALA A 1 81 ? 14.348 -8.745 -73.888 1.00 61.41 81 ALA A N 1
ATOM 558 C CA . ALA A 1 81 ? 15.604 -8.036 -74.134 1.00 61.41 81 ALA A CA 1
ATOM 559 C C . ALA A 1 81 ? 15.444 -6.952 -75.222 1.00 61.41 81 ALA A C 1
ATOM 561 O O . ALA A 1 81 ? 14.882 -7.221 -76.294 1.00 61.41 81 ALA A O 1
ATOM 562 N N . GLY A 1 82 ? 16.013 -5.770 -74.986 1.00 63.06 82 GLY A N 1
ATOM 563 C CA . GLY A 1 82 ? 16.008 -4.633 -75.909 1.00 63.06 82 GLY A CA 1
ATOM 564 C C . GLY A 1 82 ? 14.777 -3.730 -75.795 1.00 63.06 82 GLY A C 1
ATOM 565 O O . GLY A 1 82 ? 14.456 -3.031 -76.761 1.00 63.06 82 GLY A O 1
ATOM 566 N N . ASP A 1 83 ? 14.065 -3.763 -74.667 1.00 63.97 83 ASP A N 1
ATOM 567 C CA . ASP A 1 83 ? 12.926 -2.885 -74.364 1.00 63.97 83 ASP A CA 1
ATOM 568 C C . ASP A 1 83 ? 13.327 -1.604 -73.601 1.00 63.97 83 ASP A C 1
ATOM 570 O O . ASP A 1 83 ? 12.471 -0.773 -73.275 1.00 63.97 83 ASP A O 1
ATOM 574 N N . ASN A 1 84 ? 14.636 -1.416 -73.394 1.00 67.69 84 ASN A N 1
ATOM 575 C CA . ASN A 1 84 ? 15.249 -0.337 -72.631 1.00 67.69 84 ASN A CA 1
ATOM 576 C C . ASN A 1 84 ? 14.943 -0.346 -71.123 1.00 67.69 84 ASN A C 1
ATOM 578 O O . ASN A 1 84 ? 15.055 0.710 -70.480 1.00 67.69 84 ASN A O 1
ATOM 582 N N . LEU A 1 85 ? 14.568 -1.492 -70.550 1.00 71.44 85 LEU A N 1
ATOM 583 C CA . LEU A 1 85 ? 14.476 -1.690 -69.109 1.00 71.44 85 LEU A CA 1
ATOM 584 C C . LEU A 1 85 ? 15.726 -2.423 -68.599 1.00 71.44 85 LEU A C 1
ATOM 586 O O . LEU A 1 85 ? 16.039 -3.542 -68.985 1.00 71.44 85 LEU A O 1
ATOM 590 N N . TYR A 1 86 ? 16.461 -1.770 -67.705 1.00 72.31 86 TYR A N 1
ATOM 591 C CA . TYR A 1 86 ? 17.708 -2.273 -67.139 1.00 72.31 86 TYR A CA 1
ATOM 592 C C . TYR A 1 86 ? 17.500 -2.581 -65.666 1.00 72.31 86 TYR A C 1
ATOM 594 O O . TYR A 1 86 ? 16.876 -1.795 -64.948 1.00 72.31 86 TYR A O 1
ATOM 602 N N . SER A 1 87 ? 18.064 -3.683 -65.177 1.00 70.88 87 SER A N 1
ATOM 603 C CA . SER A 1 87 ? 17.968 -4.013 -63.754 1.00 70.88 87 SER A CA 1
ATOM 604 C C . SER A 1 87 ? 19.216 -4.687 -63.196 1.00 70.88 87 SER A C 1
ATOM 606 O O . SER A 1 87 ? 20.018 -5.270 -63.927 1.00 70.88 87 SER A O 1
ATOM 608 N N . GLN A 1 88 ? 19.387 -4.595 -61.878 1.00 73.00 88 GLN A N 1
ATOM 609 C CA . GLN A 1 88 ? 20.334 -5.403 -61.117 1.00 73.00 88 GLN A CA 1
ATOM 610 C C . GLN A 1 88 ? 19.891 -5.507 -59.660 1.00 73.00 88 GLN A C 1
ATOM 612 O O . GLN A 1 88 ? 19.395 -4.548 -59.071 1.00 73.00 88 GLN A O 1
ATOM 617 N N . THR A 1 89 ? 20.112 -6.674 -59.061 1.00 71.50 89 THR A N 1
ATOM 618 C CA . THR A 1 89 ? 19.958 -6.850 -57.619 1.00 71.50 89 THR A CA 1
ATOM 619 C C . THR A 1 89 ? 21.170 -6.278 -56.892 1.00 71.50 89 THR A C 1
ATOM 621 O O . THR A 1 89 ? 22.301 -6.700 -57.131 1.00 71.50 89 THR A O 1
ATOM 624 N N . ILE A 1 90 ? 20.925 -5.341 -55.986 1.00 69.31 90 ILE A N 1
ATOM 625 C CA . ILE A 1 90 ? 21.912 -4.776 -55.072 1.00 69.31 90 ILE A CA 1
ATOM 626 C C . ILE A 1 90 ? 21.672 -5.330 -53.670 1.00 69.31 90 ILE A C 1
ATOM 628 O O . ILE A 1 90 ? 20.537 -5.582 -53.275 1.00 69.31 90 ILE A O 1
ATOM 632 N N . SER A 1 91 ? 22.742 -5.525 -52.909 1.00 65.00 91 SER A N 1
ATOM 633 C CA . SER A 1 91 ? 22.652 -5.861 -51.489 1.00 65.00 91 SER A CA 1
ATOM 634 C C . SER A 1 91 ? 23.248 -4.705 -50.711 1.00 65.00 91 SER A C 1
ATOM 636 O O . SER A 1 91 ? 24.385 -4.305 -50.967 1.00 65.00 91 SER A O 1
ATOM 638 N N . THR A 1 92 ? 22.466 -4.135 -49.803 1.00 60.50 92 THR A N 1
ATOM 639 C CA . THR A 1 92 ? 22.931 -3.056 -48.936 1.00 60.50 92 THR A CA 1
ATOM 640 C C . THR A 1 92 ? 23.419 -3.640 -47.627 1.00 60.50 92 THR A C 1
ATOM 642 O O . THR A 1 92 ? 22.674 -4.304 -46.904 1.00 60.50 92 THR A O 1
ATOM 645 N N . ALA A 1 93 ? 24.696 -3.412 -47.335 1.00 54.91 93 ALA A N 1
ATOM 646 C CA . ALA A 1 93 ? 25.313 -3.872 -46.106 1.00 54.91 93 ALA A CA 1
ATOM 647 C C . ALA A 1 93 ? 24.716 -3.128 -44.899 1.00 54.91 93 ALA A C 1
ATOM 649 O O . ALA A 1 93 ? 24.993 -1.952 -44.704 1.00 54.91 93 ALA A O 1
ATOM 650 N N . GLY A 1 94 ? 23.887 -3.834 -44.123 1.00 55.09 94 GLY A N 1
ATOM 651 C CA . GLY A 1 94 ? 23.838 -3.840 -42.652 1.00 55.09 94 GLY A CA 1
ATOM 652 C C . GLY A 1 94 ? 23.803 -2.531 -41.855 1.00 55.09 94 GLY A C 1
ATOM 653 O O . GLY A 1 94 ? 24.161 -2.565 -40.683 1.00 55.09 94 GLY A O 1
ATOM 654 N N . SER A 1 95 ? 23.475 -1.380 -42.431 1.00 55.62 95 SER A N 1
ATOM 655 C CA . SER A 1 95 ? 23.566 -0.096 -41.728 1.00 55.62 95 SER A CA 1
ATOM 656 C C . SER A 1 95 ? 22.349 0.780 -42.015 1.00 55.62 95 SER A C 1
ATOM 658 O O . SER A 1 95 ? 21.801 0.757 -43.118 1.00 55.62 95 SER A O 1
ATOM 660 N N . CYS A 1 96 ? 21.937 1.540 -41.001 1.00 61.28 96 CYS A N 1
ATOM 661 C CA . CYS A 1 96 ? 20.766 2.406 -41.038 1.00 61.28 96 CYS A CA 1
ATOM 662 C C . CYS A 1 96 ? 20.966 3.632 -41.932 1.00 61.28 96 CYS A C 1
ATOM 664 O O . CYS A 1 96 ? 22.027 4.259 -41.890 1.00 61.28 96 CYS A O 1
ATOM 666 N N . GLY A 1 97 ? 19.932 4.029 -42.676 1.00 61.22 97 GLY A N 1
ATOM 667 C CA . GLY A 1 97 ? 19.899 5.308 -43.388 1.00 61.22 97 GLY A CA 1
ATOM 668 C C . GLY A 1 97 ? 19.426 5.221 -44.837 1.00 61.22 97 GLY A C 1
ATOM 669 O O . GLY A 1 97 ? 18.973 4.183 -45.319 1.00 61.22 97 GLY A O 1
ATOM 670 N N . THR A 1 98 ? 19.539 6.345 -45.544 1.00 64.00 98 THR A N 1
ATOM 671 C CA . THR A 1 98 ? 19.108 6.464 -46.940 1.00 64.00 98 THR A CA 1
ATOM 672 C C . THR A 1 98 ? 20.214 6.030 -47.894 1.00 64.00 98 THR A C 1
ATOM 674 O O . THR A 1 98 ? 21.268 6.668 -47.976 1.00 64.00 98 THR A O 1
ATOM 677 N N . VAL A 1 99 ? 19.937 5.011 -48.699 1.00 65.25 99 VAL A N 1
ATOM 678 C CA . VAL A 1 99 ? 20.792 4.618 -49.821 1.00 65.25 99 VAL A CA 1
ATOM 679 C C . VAL A 1 99 ? 20.395 5.432 -51.044 1.00 65.25 99 VAL A C 1
ATOM 681 O O . VAL A 1 99 ? 19.213 5.569 -51.369 1.00 65.25 99 VAL A O 1
ATOM 684 N N . ARG A 1 100 ? 21.388 6.003 -51.734 1.00 71.06 100 ARG A N 1
ATOM 685 C CA . ARG A 1 100 ? 21.173 6.783 -52.962 1.00 71.06 100 ARG A CA 1
ATOM 686 C C . ARG A 1 100 ? 21.745 6.043 -54.159 1.00 71.06 100 ARG A C 1
ATOM 688 O O . ARG A 1 100 ? 22.852 5.520 -54.107 1.00 71.06 100 ARG A O 1
ATOM 695 N N . LEU A 1 101 ? 21.003 6.053 -55.253 1.00 69.31 101 LEU A N 1
ATOM 696 C CA . LEU A 1 101 ? 21.378 5.482 -56.538 1.00 69.31 101 LEU A CA 1
ATOM 697 C C . LEU A 1 101 ? 21.497 6.622 -57.541 1.00 69.31 101 LEU A C 1
ATOM 699 O O . LEU A 1 101 ? 20.528 7.349 -57.750 1.00 69.31 101 LEU A O 1
ATOM 703 N N . LEU A 1 102 ? 22.668 6.780 -58.152 1.00 75.44 102 LEU A N 1
ATOM 704 C CA . LEU A 1 102 ? 22.882 7.675 -59.286 1.00 75.44 102 LEU A CA 1
ATOM 705 C C . LEU A 1 102 ? 23.025 6.826 -60.541 1.00 75.44 102 LEU A C 1
ATOM 707 O O . LEU A 1 102 ? 24.023 6.132 -60.703 1.00 75.44 102 LEU A O 1
ATOM 711 N N . VAL A 1 103 ? 22.028 6.859 -61.414 1.00 73.56 103 VAL A N 1
ATOM 712 C CA . VAL A 1 103 ? 22.089 6.157 -62.697 1.00 73.56 103 VAL A CA 1
ATOM 713 C C . VAL A 1 103 ? 22.600 7.126 -63.752 1.00 73.56 103 VAL A C 1
ATOM 715 O O . VAL A 1 103 ? 22.054 8.224 -63.871 1.00 73.56 103 VAL A O 1
ATOM 718 N N . SER A 1 104 ? 23.605 6.708 -64.522 1.00 70.88 104 SER A N 1
ATOM 719 C CA . SER A 1 104 ? 24.231 7.519 -65.568 1.00 70.88 104 SER A CA 1
ATOM 720 C C . SER A 1 104 ? 24.205 6.776 -66.904 1.00 70.88 104 SER A C 1
ATOM 722 O O . SER A 1 104 ? 24.623 5.621 -67.002 1.00 70.88 104 SER A O 1
ATOM 724 N N . ALA A 1 105 ? 23.722 7.440 -67.954 1.00 67.06 105 ALA A N 1
ATOM 725 C CA . ALA A 1 105 ? 23.650 6.872 -69.297 1.00 67.06 105 ALA A CA 1
ATOM 726 C C . ALA A 1 105 ? 24.040 7.901 -70.366 1.00 67.06 105 ALA A C 1
ATOM 728 O O . ALA A 1 105 ? 23.588 9.048 -70.340 1.00 67.06 105 ALA A O 1
ATOM 729 N N . ASP A 1 106 ? 24.850 7.466 -71.332 1.00 66.25 106 ASP A N 1
ATOM 730 C CA . ASP A 1 106 ? 25.131 8.209 -72.559 1.00 66.25 106 ASP A CA 1
ATOM 731 C C . ASP A 1 106 ? 24.125 7.793 -73.628 1.00 66.25 106 ASP A C 1
ATOM 733 O O . ASP A 1 106 ? 24.106 6.637 -74.052 1.00 66.25 106 ASP A O 1
ATOM 737 N N . VAL A 1 107 ? 23.290 8.730 -74.072 1.00 61.12 107 VAL A N 1
ATOM 738 C CA . VAL A 1 107 ? 22.198 8.420 -74.999 1.00 61.12 107 VAL A CA 1
ATOM 739 C C . VAL A 1 107 ? 22.441 9.083 -76.347 1.00 61.12 107 VAL A C 1
ATOM 741 O O . VAL A 1 107 ? 22.751 10.276 -76.424 1.00 61.12 107 VAL A O 1
ATOM 744 N N . ALA A 1 108 ? 22.360 8.302 -77.424 1.00 57.44 108 ALA A N 1
ATOM 745 C CA . ALA A 1 108 ? 22.616 8.792 -78.770 1.00 57.44 108 ALA A CA 1
ATOM 746 C C . ALA A 1 108 ? 21.525 9.794 -79.171 1.00 57.44 108 ALA A C 1
ATOM 748 O O . ALA A 1 108 ? 20.341 9.534 -79.005 1.00 57.44 108 ALA A O 1
ATOM 749 N N . THR A 1 109 ? 21.904 10.955 -79.710 1.00 57.25 109 THR A N 1
ATOM 750 C CA . THR A 1 109 ? 20.919 11.900 -80.254 1.00 57.25 109 THR A CA 1
ATOM 751 C C . THR A 1 109 ? 21.025 11.937 -81.771 1.00 57.25 109 THR A C 1
ATOM 753 O O . THR A 1 109 ? 22.113 11.830 -82.337 1.00 57.25 109 THR A O 1
ATOM 756 N N . SER A 1 110 ? 19.893 12.084 -82.458 1.00 54.50 110 SER A N 1
ATOM 757 C CA . SER A 1 110 ? 19.804 11.975 -83.921 1.00 54.50 110 SER A CA 1
ATOM 758 C C . SER A 1 110 ? 20.560 13.068 -84.698 1.00 54.50 110 SER A C 1
ATOM 760 O O . SER A 1 110 ? 20.575 13.038 -85.929 1.00 54.50 110 SER A O 1
ATOM 762 N N . SER A 1 111 ? 21.169 14.056 -84.030 1.00 55.81 111 SER A N 1
ATOM 763 C CA . SER A 1 111 ? 21.851 15.172 -84.708 1.00 55.81 111 SER A CA 1
ATOM 764 C C . SER A 1 111 ? 23.062 15.776 -83.991 1.00 55.81 111 SER A C 1
ATOM 766 O O . SER A 1 111 ? 23.776 16.565 -84.604 1.00 55.81 111 SER A O 1
ATOM 768 N N . GLU A 1 112 ? 23.325 15.426 -82.736 1.00 53.97 112 GLU A N 1
ATOM 769 C CA . GLU A 1 112 ? 24.484 15.876 -81.953 1.00 53.97 112 GLU A CA 1
ATOM 770 C C . GLU A 1 112 ? 25.087 14.619 -81.284 1.00 53.97 112 GLU A C 1
ATOM 772 O O . GLU A 1 112 ? 24.425 13.587 -81.217 1.00 53.97 112 GLU A O 1
ATOM 777 N N . GLY A 1 113 ? 26.347 14.625 -80.842 1.00 54.72 113 GLY A N 1
ATOM 778 C CA . GLY A 1 113 ? 26.966 13.438 -80.215 1.00 54.72 113 GLY A CA 1
ATOM 779 C C . GLY A 1 113 ? 26.172 12.859 -79.020 1.00 54.72 113 GLY A C 1
ATOM 780 O O . GLY A 1 113 ? 25.165 13.438 -78.609 1.00 54.72 113 GLY A O 1
ATOM 781 N N . PRO A 1 114 ? 26.602 11.721 -78.440 1.00 60.44 114 PRO A N 1
ATOM 782 C CA . PRO A 1 114 ? 25.916 11.134 -77.289 1.00 60.44 114 PRO A CA 1
ATOM 783 C C . PRO A 1 114 ? 25.764 12.162 -76.157 1.00 60.44 114 PRO A C 1
ATOM 785 O O . PRO A 1 114 ? 26.717 12.860 -75.805 1.00 60.44 114 PRO A O 1
ATOM 788 N N . ALA A 1 115 ? 24.547 12.287 -75.630 1.00 61.47 115 ALA A N 1
ATOM 789 C CA . ALA A 1 115 ? 24.206 13.187 -74.543 1.00 61.47 115 ALA A CA 1
ATOM 790 C C . ALA A 1 115 ? 24.223 12.422 -73.215 1.00 61.47 115 ALA A C 1
ATOM 792 O O . ALA A 1 115 ? 23.445 11.489 -73.026 1.00 61.47 115 ALA A O 1
ATOM 793 N N . HIS A 1 116 ? 25.072 12.860 -72.287 1.00 68.44 116 HIS A N 1
ATOM 794 C CA . HIS A 1 116 ? 25.138 12.312 -70.935 1.00 68.44 116 HIS A CA 1
ATOM 795 C C . HIS A 1 116 ? 23.900 12.713 -70.112 1.00 68.44 116 HIS A C 1
ATOM 797 O O . HIS A 1 116 ? 23.477 13.879 -70.121 1.00 68.44 116 HIS A O 1
ATOM 803 N N . ARG A 1 117 ? 23.310 11.751 -69.399 1.00 69.19 117 ARG A N 1
ATOM 804 C CA . ARG A 1 117 ? 22.115 11.908 -68.553 1.00 69.19 117 ARG A CA 1
ATOM 805 C C . ARG A 1 117 ? 22.340 11.239 -67.200 1.00 69.19 117 ARG A C 1
ATOM 807 O O . ARG A 1 117 ? 22.897 10.149 -67.151 1.00 69.19 117 ARG A O 1
ATOM 814 N N . GLU A 1 118 ? 21.853 11.873 -66.134 1.00 70.44 118 GLU A N 1
ATOM 815 C CA . GLU A 1 118 ? 21.923 11.363 -64.761 1.00 70.44 118 GLU A CA 1
ATOM 816 C C . GLU A 1 118 ? 20.563 11.465 -64.056 1.00 70.44 118 GLU A C 1
ATOM 818 O O . GLU A 1 118 ? 19.856 12.462 -64.224 1.00 70.44 118 GLU A O 1
ATOM 823 N N . GLN A 1 119 ? 20.210 10.460 -63.248 1.00 72.88 119 GLN A N 1
ATOM 824 C CA . GLN A 1 119 ? 18.980 10.416 -62.446 1.00 72.88 119 GLN A CA 1
ATOM 825 C C . GLN A 1 119 ? 19.261 9.829 -61.066 1.00 72.88 119 GLN A C 1
ATOM 827 O O . GLN A 1 119 ? 19.946 8.815 -60.946 1.00 72.88 119 GLN A O 1
ATOM 832 N N . PHE A 1 120 ? 18.662 10.428 -60.037 1.00 63.62 120 PHE A N 1
ATOM 833 C CA . PHE A 1 120 ? 18.696 9.883 -58.688 1.00 63.62 120 PHE A CA 1
ATOM 834 C C . PHE A 1 120 ? 17.458 9.040 -58.376 1.00 63.62 120 PHE A C 1
ATOM 836 O O . PHE A 1 120 ? 16.338 9.425 -58.716 1.00 63.62 120 PHE A O 1
ATOM 843 N N . ALA A 1 121 ? 17.676 7.948 -57.650 1.00 62.84 121 ALA A N 1
ATOM 844 C CA . ALA A 1 121 ? 16.673 7.248 -56.855 1.00 62.84 121 ALA A CA 1
ATOM 845 C C . ALA A 1 121 ? 17.206 7.045 -55.433 1.00 62.84 121 ALA A C 1
ATOM 847 O O . ALA A 1 121 ? 18.413 7.112 -55.192 1.00 62.84 121 ALA A O 1
ATOM 848 N N . SER A 1 122 ? 16.313 6.825 -54.479 1.00 61.25 122 SER A N 1
ATOM 849 C CA . SER A 1 122 ? 16.689 6.552 -53.094 1.00 61.25 122 SER A CA 1
ATOM 850 C C . SER A 1 122 ? 15.668 5.656 -52.420 1.00 61.25 122 SER A C 1
ATOM 852 O O . SER A 1 122 ? 14.491 5.706 -52.772 1.00 61.25 122 SER A O 1
ATOM 854 N N . PHE A 1 123 ? 16.124 4.900 -51.430 1.00 60.34 123 PHE A N 1
ATOM 855 C CA . PHE A 1 123 ? 15.290 4.112 -50.527 1.00 60.34 123 PHE A CA 1
ATOM 856 C C . PHE A 1 123 ? 15.895 4.136 -49.126 1.00 60.34 123 PHE A C 1
ATOM 858 O O . PHE A 1 123 ? 17.105 4.342 -48.976 1.00 60.34 123 PHE A O 1
ATOM 865 N N . ASP A 1 124 ? 15.054 3.929 -48.120 1.00 56.78 124 ASP A N 1
ATOM 866 C CA . ASP A 1 124 ? 15.473 3.909 -46.724 1.00 56.78 124 ASP A CA 1
ATOM 867 C C . ASP A 1 124 ? 15.627 2.466 -46.227 1.00 56.78 124 ASP A C 1
ATOM 869 O O . ASP A 1 124 ? 14.815 1.587 -46.528 1.00 56.78 124 ASP A O 1
ATOM 873 N N . VAL A 1 125 ? 16.695 2.219 -45.470 1.00 58.72 125 VAL A N 1
ATOM 874 C CA . VAL A 1 125 ? 16.928 0.951 -44.770 1.00 58.72 125 VAL A CA 1
ATOM 875 C C . VAL A 1 125 ? 16.435 1.111 -43.331 1.00 58.72 125 VAL A C 1
ATOM 877 O O . VAL A 1 125 ? 16.856 2.040 -42.642 1.00 58.72 125 VAL A O 1
ATOM 880 N N . HIS A 1 126 ? 15.526 0.236 -42.906 1.00 56.34 126 HIS A N 1
ATOM 881 C CA . HIS A 1 126 ? 14.824 0.270 -41.617 1.00 56.34 126 HIS A CA 1
ATOM 882 C C . HIS A 1 126 ? 14.835 -1.118 -40.982 1.00 56.34 126 HIS A C 1
ATOM 884 O O . HIS A 1 126 ? 14.908 -2.111 -41.702 1.00 56.34 126 HIS A O 1
ATOM 890 N N . VAL A 1 127 ? 14.672 -1.210 -39.666 1.00 50.19 127 VAL A N 1
ATOM 891 C CA . VAL A 1 127 ? 14.403 -2.480 -38.981 1.00 50.19 127 VAL A CA 1
ATOM 892 C C . VAL A 1 127 ? 13.240 -2.254 -38.008 1.00 50.19 127 VAL A C 1
ATOM 894 O O . VAL A 1 127 ? 13.357 -1.406 -37.139 1.00 50.19 127 VAL A O 1
ATOM 897 N N . PRO A 1 128 ? 12.074 -2.907 -38.172 1.00 46.06 128 PRO A N 1
ATOM 898 C CA . PRO A 1 128 ? 10.994 -2.809 -37.191 1.00 46.06 128 PRO A CA 1
ATOM 899 C C . PRO A 1 128 ? 10.968 -4.009 -36.229 1.00 46.06 128 PRO A C 1
ATOM 901 O O . PRO A 1 128 ? 10.763 -5.137 -36.677 1.00 46.06 128 PRO A O 1
ATOM 904 N N . GLY A 1 129 ? 11.043 -3.724 -34.923 1.00 48.44 129 GLY A N 1
ATOM 905 C CA . GLY A 1 129 ? 10.338 -4.437 -33.846 1.00 48.44 129 GLY A CA 1
ATOM 906 C C . GLY A 1 129 ? 10.626 -5.928 -33.643 1.00 48.44 129 GLY A C 1
ATOM 907 O O . GLY A 1 129 ? 9.692 -6.733 -33.702 1.00 48.44 129 GLY A O 1
ATOM 908 N N . ASP A 1 130 ? 11.866 -6.303 -33.328 1.00 42.41 130 ASP A N 1
ATOM 909 C CA . ASP A 1 130 ? 12.157 -7.607 -32.722 1.00 42.41 130 ASP A CA 1
ATOM 910 C C . ASP A 1 130 ? 13.061 -7.470 -31.480 1.00 42.41 130 ASP A C 1
ATOM 912 O O . ASP A 1 130 ? 13.631 -6.417 -31.227 1.00 42.41 130 ASP A O 1
ATOM 916 N N . ALA A 1 131 ? 13.152 -8.541 -30.684 1.00 50.81 131 ALA A N 1
ATOM 917 C CA . ALA A 1 131 ? 13.956 -8.641 -29.460 1.00 50.81 131 ALA A CA 1
ATOM 918 C C . ALA A 1 131 ? 15.484 -8.683 -29.713 1.00 50.81 131 ALA A C 1
ATOM 920 O O . ALA A 1 131 ? 16.230 -9.376 -29.010 1.00 50.81 131 ALA A O 1
ATOM 921 N N . VAL A 1 132 ? 15.960 -8.020 -30.763 1.00 52.12 132 VAL A N 1
ATOM 922 C CA . VAL A 1 132 ? 17.365 -7.887 -31.131 1.00 52.12 132 VAL A CA 1
ATOM 923 C C . VAL A 1 132 ? 17.677 -6.402 -31.160 1.00 52.12 132 VAL A C 1
ATOM 925 O O . VAL A 1 132 ? 16.983 -5.640 -31.819 1.00 52.12 132 VAL A O 1
ATOM 928 N N . ARG A 1 133 ? 18.756 -6.026 -30.464 1.00 56.12 133 ARG A N 1
ATOM 929 C CA . ARG A 1 133 ? 19.219 -4.639 -30.385 1.00 56.12 133 ARG A CA 1
ATOM 930 C C . ARG A 1 133 ? 19.216 -3.966 -31.757 1.00 56.12 133 ARG A C 1
ATOM 932 O O . ARG A 1 133 ? 19.913 -4.469 -32.653 1.00 56.12 133 ARG A O 1
ATOM 939 N N . ASP A 1 134 ? 18.485 -2.868 -31.912 1.00 57.94 134 ASP A N 1
ATOM 940 C CA . ASP A 1 134 ? 18.404 -2.120 -33.157 1.00 57.94 134 ASP A CA 1
ATOM 941 C C . ASP A 1 134 ? 19.484 -1.028 -33.167 1.00 57.94 134 ASP A C 1
ATOM 943 O O . ASP A 1 134 ? 19.357 0.012 -32.533 1.00 57.94 134 ASP A O 1
ATOM 947 N N . PRO A 1 135 ? 20.561 -1.177 -33.958 1.00 54.09 135 PRO A N 1
ATOM 948 C CA . PRO A 1 135 ? 21.575 -0.132 -34.069 1.00 54.09 135 PRO A CA 1
ATOM 949 C C . PRO A 1 135 ? 21.048 1.191 -34.670 1.00 54.09 135 PRO A C 1
ATOM 951 O O . PRO A 1 135 ? 21.831 2.139 -34.799 1.00 54.09 135 PRO A O 1
ATOM 954 N N . CYS A 1 136 ? 19.783 1.250 -35.114 1.00 59.44 136 CYS A N 1
ATOM 955 C CA . CYS A 1 136 ? 19.079 2.457 -35.545 1.00 59.44 136 CYS A CA 1
ATOM 956 C C . CYS A 1 136 ? 18.324 3.193 -34.425 1.00 59.44 136 CYS A C 1
ATOM 958 O O . CYS A 1 136 ? 18.046 4.383 -34.623 1.00 59.44 136 CYS A O 1
ATOM 960 N N . SER A 1 137 ? 17.971 2.532 -33.317 1.00 67.88 137 SER A N 1
ATOM 961 C CA . SER A 1 137 ? 17.405 3.195 -32.140 1.00 67.88 137 SER A CA 1
ATOM 962 C C . SER A 1 137 ? 18.515 3.499 -31.138 1.00 67.88 137 SER A C 1
ATOM 964 O O . SER A 1 137 ? 19.614 2.958 -31.209 1.00 67.88 137 SER A O 1
ATOM 966 N N . ALA A 1 138 ? 18.270 4.473 -30.270 1.00 79.19 138 ALA A N 1
ATOM 967 C CA . ALA A 1 138 ? 19.114 4.702 -29.096 1.00 79.19 138 ALA A CA 1
ATOM 968 C C . ALA A 1 138 ? 18.397 4.296 -27.800 1.00 79.19 138 ALA A C 1
ATOM 970 O O . ALA A 1 138 ? 18.961 4.515 -26.734 1.00 79.19 138 ALA A O 1
ATOM 971 N N . ASP A 1 139 ? 17.161 3.825 -27.942 1.00 83.75 139 ASP A N 1
ATOM 972 C CA . ASP A 1 139 ? 16.158 3.458 -26.943 1.00 83.75 139 ASP A CA 1
ATOM 973 C C . ASP A 1 139 ? 15.267 2.431 -27.667 1.00 83.75 139 ASP A C 1
ATOM 975 O O . ASP A 1 139 ? 14.388 2.782 -28.467 1.00 83.75 139 ASP A O 1
ATOM 979 N N . ASP A 1 140 ? 15.689 1.174 -27.608 1.00 81.56 140 ASP A N 1
ATOM 980 C CA . ASP A 1 140 ? 15.199 0.077 -28.444 1.00 81.56 140 ASP A CA 1
ATOM 981 C C . ASP A 1 140 ? 13.769 -0.370 -28.071 1.00 81.56 140 ASP A C 1
ATOM 983 O O . ASP A 1 140 ? 12.994 -0.753 -28.959 1.00 81.56 140 ASP A O 1
ATOM 987 N N . ASP A 1 141 ? 13.380 -0.282 -26.798 1.00 84.75 141 ASP A N 1
ATOM 988 C CA . ASP A 1 141 ? 12.036 -0.619 -26.307 1.00 84.75 141 ASP A CA 1
ATOM 989 C C . ASP A 1 141 ? 11.136 0.594 -26.016 1.00 84.75 141 ASP A C 1
ATOM 991 O O . ASP A 1 141 ? 9.915 0.431 -25.895 1.00 84.75 141 ASP A O 1
ATOM 995 N N . GLY A 1 142 ? 11.685 1.808 -26.059 1.00 89.75 142 GLY A N 1
ATOM 996 C CA . GLY A 1 142 ? 10.930 3.053 -25.990 1.00 89.75 142 GLY A CA 1
ATOM 997 C C . GLY A 1 142 ? 10.457 3.403 -24.584 1.00 89.75 142 GLY A C 1
ATOM 998 O O . GLY A 1 142 ? 9.438 4.095 -24.459 1.00 89.75 142 GLY A O 1
ATOM 999 N N . ASP A 1 143 ? 11.138 2.908 -23.555 1.00 91.69 143 ASP A N 1
ATOM 1000 C CA . ASP A 1 143 ? 10.788 3.106 -22.149 1.00 91.69 143 ASP A CA 1
ATOM 1001 C C . ASP A 1 143 ? 11.324 4.433 -21.569 1.00 91.69 143 ASP A C 1
ATOM 1003 O O . ASP A 1 143 ? 10.927 4.864 -20.484 1.00 91.69 143 ASP A O 1
ATOM 1007 N N . GLY A 1 144 ? 12.172 5.133 -22.333 1.00 92.31 144 GLY A N 1
ATOM 1008 C CA . GLY A 1 144 ? 12.758 6.420 -21.975 1.00 92.31 144 GLY A CA 1
ATOM 1009 C C . GLY A 1 144 ? 14.186 6.351 -21.426 1.00 92.31 144 GLY A C 1
ATOM 1010 O O . GLY A 1 144 ? 14.782 7.416 -21.198 1.00 92.31 144 GLY A O 1
ATOM 1011 N N . LEU A 1 145 ? 14.760 5.159 -21.254 1.00 91.50 145 LEU A N 1
ATOM 1012 C CA . LEU A 1 145 ? 16.191 4.947 -21.061 1.00 91.50 145 LEU A CA 1
ATOM 1013 C C . LEU A 1 145 ? 16.883 4.737 -22.408 1.00 91.50 145 LEU A C 1
ATOM 1015 O O . LEU A 1 145 ? 16.281 4.396 -23.414 1.00 91.50 145 LEU A O 1
ATOM 1019 N N . THR A 1 146 ? 18.183 5.029 -22.458 1.00 90.62 146 THR A N 1
ATOM 1020 C CA . THR A 1 146 ? 18.964 4.721 -23.662 1.00 90.62 146 THR A CA 1
ATOM 1021 C C . THR A 1 146 ? 19.623 3.360 -23.521 1.00 90.62 146 THR A C 1
ATOM 1023 O O . THR A 1 146 ? 20.145 3.073 -22.444 1.00 90.62 146 THR A O 1
ATOM 1026 N N . ASP A 1 147 ? 19.801 2.608 -24.613 1.00 83.38 147 ASP A N 1
ATOM 1027 C CA . ASP A 1 147 ? 20.458 1.286 -24.570 1.00 83.38 147 ASP A CA 1
ATOM 1028 C C . ASP A 1 147 ? 21.855 1.334 -23.919 1.00 83.38 147 ASP A C 1
ATOM 1030 O O . ASP A 1 147 ? 22.400 0.342 -23.416 1.00 83.38 147 ASP A O 1
ATOM 1034 N N . THR A 1 148 ? 22.499 2.508 -23.995 1.00 85.69 148 THR A N 1
ATOM 1035 C CA . THR A 1 148 ? 23.801 2.767 -23.372 1.00 85.69 148 THR A CA 1
ATOM 1036 C C . THR A 1 148 ? 23.690 2.903 -21.857 1.00 85.69 148 THR A C 1
ATOM 1038 O O . THR A 1 148 ? 24.568 2.400 -21.152 1.00 85.69 148 THR A O 1
ATOM 1041 N N . ASP A 1 149 ? 22.655 3.577 -21.362 1.00 91.38 149 ASP A N 1
ATOM 1042 C CA . ASP A 1 149 ? 22.392 3.736 -19.934 1.00 91.38 149 ASP A CA 1
ATOM 1043 C C . ASP A 1 149 ? 21.881 2.430 -19.326 1.00 91.38 149 ASP A C 1
ATOM 1045 O O . ASP A 1 149 ? 22.377 2.005 -18.285 1.00 91.38 149 ASP A O 1
ATOM 1049 N N . GLU A 1 150 ? 21.001 1.717 -20.014 1.00 90.56 150 GLU A N 1
ATOM 1050 C CA . GLU A 1 150 ? 20.521 0.410 -19.574 1.00 90.56 150 GLU A CA 1
ATOM 1051 C C . GLU A 1 150 ? 21.666 -0.594 -19.437 1.00 90.56 150 GLU A C 1
ATOM 1053 O O . GLU A 1 150 ? 21.889 -1.163 -18.375 1.00 90.56 150 GLU A O 1
ATOM 1058 N N . TYR A 1 151 ? 22.521 -0.744 -20.455 1.00 84.31 151 TYR A N 1
ATOM 1059 C CA . TYR A 1 151 ? 23.664 -1.657 -20.349 1.00 84.31 151 TYR A CA 1
ATOM 1060 C C . TYR A 1 151 ? 24.777 -1.144 -19.416 1.00 84.31 151 TYR A C 1
ATOM 1062 O O . TYR A 1 151 ? 25.522 -1.933 -18.826 1.00 84.31 151 TYR A O 1
ATOM 1070 N N . GLY A 1 152 ? 24.978 0.174 -19.362 1.00 81.00 152 GLY A N 1
ATOM 1071 C CA . GLY A 1 152 ? 26.152 0.798 -18.750 1.00 81.00 152 GLY A CA 1
ATOM 1072 C C . GLY A 1 152 ? 25.960 1.286 -17.316 1.00 81.00 152 GLY A C 1
ATOM 1073 O O . GLY A 1 152 ? 26.958 1.454 -16.608 1.00 81.00 152 GLY A O 1
ATOM 1074 N N . VAL A 1 153 ? 24.717 1.526 -16.905 1.00 91.19 153 VAL A N 1
ATOM 1075 C CA . VAL A 1 153 ? 24.355 2.189 -15.647 1.00 91.19 153 VAL A CA 1
ATOM 1076 C C . VAL A 1 153 ? 23.367 1.343 -14.851 1.00 91.19 153 VAL A C 1
ATOM 1078 O O . VAL A 1 153 ? 23.684 1.009 -13.711 1.00 91.19 153 VAL A O 1
ATOM 1081 N N . TYR A 1 154 ? 22.230 0.980 -15.447 1.00 93.31 154 TYR A N 1
ATOM 1082 C CA . TYR A 1 154 ? 21.101 0.364 -14.733 1.00 93.31 154 TYR A CA 1
ATOM 1083 C C . TYR A 1 154 ? 21.090 -1.169 -14.794 1.00 93.31 154 TYR A C 1
ATOM 1085 O O . TYR A 1 154 ? 20.508 -1.817 -13.938 1.00 93.31 154 TYR A O 1
ATOM 1093 N N . ALA A 1 155 ? 21.834 -1.755 -15.734 1.00 94.31 155 ALA A N 1
ATOM 1094 C CA . ALA A 1 155 ? 21.888 -3.192 -16.008 1.00 94.31 155 ALA A CA 1
ATOM 1095 C C . ALA A 1 155 ? 20.534 -3.826 -16.388 1.00 94.31 155 ALA A C 1
ATOM 1097 O O . ALA A 1 155 ? 20.376 -5.043 -16.256 1.00 94.31 155 ALA A O 1
ATOM 1098 N N . THR A 1 156 ? 19.621 -3.013 -16.912 1.00 93.00 156 THR A N 1
ATOM 1099 C CA . THR A 1 156 ? 18.328 -3.402 -17.476 1.00 93.00 156 THR A CA 1
ATOM 1100 C C . THR A 1 156 ? 18.470 -3.907 -18.917 1.00 93.00 156 THR A C 1
ATOM 1102 O O . THR A 1 156 ? 19.583 -3.990 -19.467 1.00 93.00 156 THR A O 1
ATOM 1105 N N . SER A 1 157 ? 17.368 -4.366 -19.508 1.00 90.19 157 SER A N 1
ATOM 1106 C CA . SER A 1 157 ? 17.344 -4.982 -20.832 1.00 90.19 157 SER A CA 1
ATOM 1107 C C . SER A 1 157 ? 16.865 -4.003 -21.914 1.00 90.19 157 SER A C 1
ATOM 1109 O O . SER A 1 157 ? 15.660 -3.865 -22.030 1.00 90.19 157 SER A O 1
ATOM 1111 N N . PRO A 1 158 ? 17.721 -3.591 -22.880 1.00 86.88 158 PRO A N 1
ATOM 1112 C CA . PRO A 1 158 ? 17.348 -2.615 -23.923 1.00 86.88 158 PRO A CA 1
ATOM 1113 C C . PRO A 1 158 ? 16.193 -2.959 -24.850 1.00 86.88 158 PRO A C 1
ATOM 1115 O O . PRO A 1 158 ? 15.816 -2.189 -25.7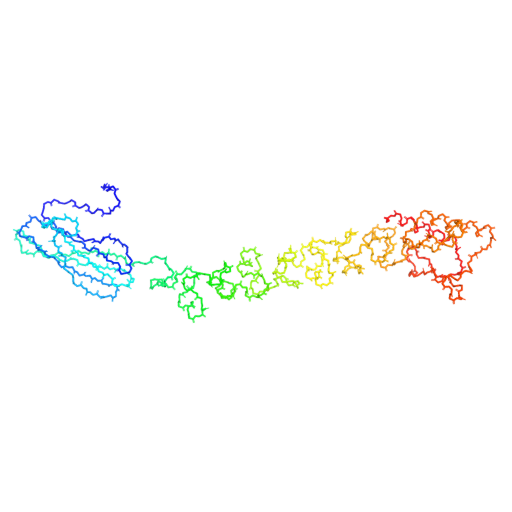09 1.00 86.88 158 PRO A O 1
ATOM 1118 N N . VAL A 1 159 ? 15.697 -4.183 -24.787 1.00 85.50 159 VAL A N 1
ATOM 1119 C CA . VAL A 1 159 ? 14.619 -4.660 -25.661 1.00 85.50 159 VAL A CA 1
ATOM 1120 C C . VAL A 1 159 ? 13.394 -5.076 -24.852 1.00 85.50 159 VAL A C 1
ATOM 1122 O O . VAL A 1 159 ? 12.538 -5.804 -25.361 1.00 85.50 159 VAL A O 1
ATOM 1125 N N . ASN A 1 160 ? 13.356 -4.715 -23.573 1.00 89.94 160 ASN A N 1
ATOM 1126 C CA . ASN A 1 160 ? 12.307 -5.069 -22.643 1.00 89.94 160 ASN A CA 1
ATOM 1127 C C . ASN A 1 160 ? 12.075 -3.919 -21.665 1.00 89.94 160 ASN A C 1
ATOM 1129 O O . ASN A 1 160 ? 12.759 -3.849 -20.655 1.00 89.94 160 ASN A O 1
ATOM 1133 N N . PHE A 1 161 ? 11.027 -3.145 -21.939 1.00 95.19 161 PHE A N 1
ATOM 1134 C CA . PHE A 1 161 ? 10.684 -1.919 -21.219 1.00 95.19 161 PHE A CA 1
ATOM 1135 C C . PHE A 1 161 ? 10.429 -2.081 -19.708 1.00 95.19 161 PHE A C 1
ATOM 1137 O O . PHE A 1 161 ? 10.240 -1.077 -19.042 1.00 95.19 161 PHE A O 1
ATOM 1144 N N . ASP A 1 162 ? 10.305 -3.310 -19.202 1.00 97.31 162 ASP A N 1
ATOM 1145 C CA . ASP A 1 162 ? 9.974 -3.674 -17.814 1.00 97.31 162 ASP A CA 1
ATOM 1146 C C . ASP A 1 162 ? 10.782 -4.937 -17.466 1.00 97.31 162 ASP A C 1
ATOM 1148 O O . ASP A 1 162 ? 10.409 -6.071 -17.812 1.00 97.31 162 ASP A O 1
ATOM 1152 N N . THR A 1 163 ? 11.986 -4.742 -16.926 1.00 96.56 163 THR A N 1
ATOM 1153 C CA . THR A 1 163 ? 13.007 -5.784 -16.791 1.00 96.56 163 THR A CA 1
ATOM 1154 C C . THR A 1 163 ? 12.663 -6.818 -15.720 1.00 96.56 163 THR A C 1
ATOM 1156 O O . THR A 1 163 ? 12.957 -8.008 -15.919 1.00 96.56 163 THR A O 1
ATOM 1159 N N . ASP A 1 164 ? 12.046 -6.419 -14.613 1.00 97.81 164 ASP A N 1
ATOM 1160 C CA . ASP A 1 164 ? 11.663 -7.321 -13.525 1.00 97.81 164 ASP A CA 1
ATOM 1161 C C . ASP A 1 164 ? 10.205 -7.813 -13.596 1.00 97.81 164 ASP A C 1
ATOM 1163 O O . ASP A 1 164 ? 9.876 -8.839 -12.984 1.00 97.81 164 ASP A O 1
ATOM 1167 N N . GLY A 1 165 ? 9.392 -7.212 -14.465 1.00 97.94 165 GLY A N 1
ATOM 1168 C CA . GLY A 1 165 ? 8.056 -7.664 -14.826 1.00 97.94 165 GLY A CA 1
ATOM 1169 C C . GLY A 1 165 ? 6.985 -7.269 -13.818 1.00 97.94 165 GLY A C 1
ATOM 1170 O O . GLY A 1 165 ? 6.021 -8.031 -13.652 1.00 97.94 165 GLY A O 1
ATOM 1171 N N . ASP A 1 166 ? 7.168 -6.158 -13.114 1.00 98.00 166 ASP A N 1
ATOM 1172 C CA . ASP A 1 166 ? 6.292 -5.703 -12.038 1.00 98.00 166 ASP A CA 1
ATOM 1173 C C . ASP A 1 166 ? 5.137 -4.798 -12.521 1.00 98.00 166 ASP A C 1
ATOM 1175 O O . ASP A 1 166 ? 4.156 -4.577 -11.799 1.00 98.00 166 ASP A O 1
ATOM 1179 N N . GLY A 1 167 ? 5.196 -4.370 -13.788 1.00 96.88 167 GLY A N 1
ATOM 1180 C CA . GLY A 1 167 ? 4.202 -3.528 -14.444 1.00 96.88 167 GLY A CA 1
ATOM 1181 C C . GLY A 1 167 ? 4.544 -2.036 -14.497 1.00 96.88 167 GLY A C 1
ATOM 1182 O O . GLY A 1 167 ? 3.736 -1.272 -15.044 1.00 96.88 167 GLY A O 1
ATOM 1183 N N . LEU A 1 168 ? 5.695 -1.617 -13.973 1.00 97.00 168 LEU A N 1
ATOM 1184 C CA . LEU A 1 168 ? 6.304 -0.304 -14.167 1.00 97.00 168 LEU A CA 1
ATOM 1185 C C . LEU A 1 168 ? 7.451 -0.416 -15.187 1.00 97.00 168 LEU A C 1
ATOM 1187 O O . LEU A 1 168 ? 8.023 -1.480 -15.370 1.00 97.00 168 LEU A O 1
ATOM 1191 N N . SER A 1 169 ? 7.717 0.644 -15.957 1.00 97.81 169 SER A N 1
ATOM 1192 C CA . SER A 1 169 ? 8.799 0.588 -16.950 1.00 97.81 169 SER A CA 1
ATOM 1193 C C . SER A 1 169 ? 10.134 0.993 -16.336 1.00 97.81 169 SER A C 1
ATOM 1195 O O . SER A 1 169 ? 10.145 1.938 -15.541 1.00 97.81 169 SER A O 1
ATOM 1197 N N . ASP A 1 170 ? 11.250 0.406 -16.780 1.00 98.19 170 ASP A N 1
ATOM 1198 C CA . ASP A 1 170 ? 12.576 0.675 -16.196 1.00 98.19 170 ASP A CA 1
ATOM 1199 C C . ASP A 1 170 ? 12.885 2.189 -16.208 1.00 98.19 170 ASP A C 1
ATOM 1201 O O . ASP A 1 170 ? 13.413 2.774 -15.253 1.00 98.19 170 ASP A O 1
ATOM 1205 N N . GLY A 1 171 ? 12.498 2.876 -17.287 1.00 97.19 171 GLY A N 1
ATOM 1206 C CA . GLY A 1 171 ? 12.577 4.330 -17.386 1.00 97.19 171 GLY A CA 1
ATOM 1207 C C . GLY A 1 171 ? 11.721 5.107 -16.386 1.00 97.19 171 GLY A C 1
ATOM 1208 O O . GLY A 1 171 ? 12.201 6.111 -15.843 1.00 97.19 171 GLY A O 1
ATOM 1209 N N . ASP A 1 172 ? 10.491 4.683 -16.095 1.00 97.88 172 ASP A N 1
ATOM 1210 C CA . ASP A 1 172 ? 9.633 5.357 -15.112 1.00 97.88 172 ASP A CA 1
ATOM 1211 C C . ASP A 1 172 ? 10.138 5.098 -13.685 1.00 97.88 172 ASP A C 1
ATOM 1213 O O . ASP A 1 172 ? 10.186 6.031 -12.870 1.00 97.88 172 ASP A O 1
ATOM 1217 N N . GLU A 1 173 ? 10.611 3.887 -13.403 1.00 98.31 173 GLU A N 1
ATOM 1218 C CA . GLU A 1 173 ? 11.245 3.519 -12.139 1.00 98.31 173 GLU A CA 1
ATOM 1219 C C . GLU A 1 173 ? 12.446 4.413 -11.848 1.00 98.31 173 GLU A C 1
ATOM 1221 O O . GLU A 1 173 ? 12.503 5.095 -10.825 1.00 98.31 173 GLU A O 1
ATOM 1226 N N . VAL A 1 174 ? 13.371 4.532 -12.799 1.00 97.62 174 VAL A N 1
ATOM 1227 C CA . VAL A 1 174 ? 14.595 5.320 -12.622 1.00 97.62 174 VAL A CA 1
ATOM 1228 C C . VAL A 1 174 ? 14.324 6.825 -12.575 1.00 97.62 174 VAL A C 1
ATOM 1230 O O . VAL A 1 174 ? 14.967 7.554 -11.808 1.00 97.62 174 VAL A O 1
ATOM 1233 N N . THR A 1 175 ? 13.444 7.337 -13.442 1.00 96.50 175 THR A N 1
ATOM 1234 C CA . THR A 1 175 ? 13.319 8.789 -13.660 1.00 96.50 175 THR A CA 1
ATOM 1235 C C . THR A 1 175 ? 12.209 9.449 -12.851 1.00 96.50 175 THR A C 1
ATOM 1237 O O . THR A 1 175 ? 12.329 10.641 -12.534 1.00 96.50 175 THR A O 1
ATOM 1240 N N . THR A 1 176 ? 11.163 8.701 -12.491 1.00 97.25 176 THR A N 1
ATOM 1241 C CA . THR A 1 176 ? 9.965 9.230 -11.829 1.00 97.25 176 THR A CA 1
ATOM 1242 C C . THR A 1 176 ? 9.850 8.751 -10.385 1.00 97.25 176 THR A C 1
ATOM 1244 O O . THR A 1 176 ? 9.658 9.590 -9.499 1.00 97.25 176 THR A O 1
ATOM 1247 N N . HIS A 1 177 ? 9.985 7.446 -10.137 1.00 97.44 177 HIS A N 1
ATOM 1248 C CA . HIS A 1 177 ? 9.684 6.842 -8.831 1.00 97.44 177 HIS A CA 1
ATOM 1249 C C . HIS A 1 177 ? 10.919 6.657 -7.941 1.00 97.44 177 HIS A C 1
ATOM 1251 O O . HIS A 1 177 ? 10.832 6.811 -6.725 1.00 97.44 177 HIS A O 1
ATOM 1257 N N . GLY A 1 178 ? 12.093 6.467 -8.539 1.00 97.31 178 GLY A N 1
ATOM 1258 C CA . GLY A 1 178 ? 13.354 6.224 -7.845 1.00 97.31 178 GLY A CA 1
ATOM 1259 C C . GLY A 1 178 ? 13.518 4.799 -7.307 1.00 97.31 178 GLY A C 1
ATOM 1260 O O . GLY A 1 178 ? 14.342 4.622 -6.407 1.00 97.31 178 GLY A O 1
ATOM 1261 N N . THR A 1 179 ? 12.745 3.841 -7.824 1.00 98.31 179 THR A N 1
ATOM 1262 C CA . THR A 1 179 ? 12.806 2.404 -7.508 1.00 98.31 179 THR A CA 1
ATOM 1263 C C . THR A 1 179 ? 13.958 1.707 -8.248 1.00 98.31 179 THR A C 1
ATOM 1265 O O . THR A 1 179 ? 14.677 2.346 -9.029 1.00 98.31 179 THR A O 1
ATOM 1268 N N . ASP A 1 180 ? 14.232 0.439 -7.921 1.00 97.81 180 ASP A N 1
ATOM 1269 C CA . ASP A 1 180 ? 15.282 -0.359 -8.572 1.00 97.81 180 ASP A CA 1
ATOM 1270 C C . ASP A 1 180 ? 14.676 -1.225 -9.692 1.00 97.81 180 ASP A C 1
ATOM 1272 O O . ASP A 1 180 ? 14.056 -2.228 -9.356 1.00 97.81 180 ASP A O 1
ATOM 1276 N N . PRO A 1 181 ? 14.957 -0.952 -10.988 1.00 98.00 181 PRO A N 1
ATOM 1277 C CA . PRO A 1 181 ? 14.316 -1.624 -12.133 1.00 98.00 181 PRO A CA 1
ATOM 1278 C C . PRO A 1 181 ? 14.698 -3.097 -12.343 1.00 98.00 181 PRO A C 1
ATOM 1280 O O . PRO A 1 181 ? 14.552 -3.694 -13.409 1.00 98.00 181 PRO A O 1
ATOM 1283 N N . LEU A 1 182 ? 15.335 -3.691 -11.339 1.00 97.88 182 LEU A N 1
ATOM 1284 C CA . LEU A 1 182 ? 15.710 -5.096 -11.287 1.00 97.88 182 LEU A CA 1
ATOM 1285 C C . LEU A 1 182 ? 15.025 -5.819 -10.118 1.00 97.88 182 LEU A C 1
ATOM 1287 O O . LEU A 1 182 ? 15.331 -6.997 -9.872 1.00 97.88 182 LEU A O 1
ATOM 1291 N N . VAL A 1 183 ? 14.187 -5.118 -9.354 1.00 98.44 183 VAL A N 1
ATOM 1292 C CA . VAL A 1 183 ? 13.564 -5.574 -8.119 1.00 98.44 183 VAL A CA 1
ATOM 1293 C C . VAL A 1 183 ? 12.102 -5.142 -8.098 1.00 98.44 183 VAL A C 1
ATOM 1295 O O . VAL A 1 183 ? 11.783 -4.066 -7.625 1.00 98.44 183 VAL A O 1
ATOM 1298 N N . ALA A 1 184 ? 11.226 -6.088 -8.435 1.00 98.50 184 ALA A N 1
ATOM 1299 C CA . ALA A 1 184 ? 9.785 -5.862 -8.533 1.00 98.50 184 ALA A CA 1
ATOM 1300 C C . ALA A 1 184 ? 9.083 -5.353 -7.254 1.00 98.50 184 ALA A C 1
ATOM 1302 O O . ALA A 1 184 ? 7.884 -5.147 -7.288 1.00 98.50 184 ALA A O 1
ATOM 1303 N N . ASP A 1 185 ? 9.769 -5.286 -6.115 1.00 98.62 185 ASP A N 1
ATOM 1304 C CA . ASP A 1 185 ? 9.266 -4.855 -4.800 1.00 98.62 185 ASP A CA 1
ATOM 1305 C C . ASP A 1 185 ? 10.466 -4.237 -4.062 1.00 98.62 185 ASP A C 1
ATOM 1307 O O . ASP A 1 185 ? 11.275 -4.943 -3.434 1.00 98.62 185 ASP A O 1
ATOM 1311 N N . THR A 1 186 ? 10.674 -2.936 -4.268 1.00 98.50 186 THR A N 1
ATOM 1312 C CA . THR A 1 186 ? 11.896 -2.223 -3.885 1.00 98.50 186 THR A CA 1
ATOM 1313 C C . THR A 1 186 ? 12.045 -2.118 -2.367 1.00 98.50 186 THR A C 1
ATOM 1315 O O . THR A 1 186 ? 13.167 -2.222 -1.844 1.00 98.50 186 THR A O 1
ATOM 1318 N N . ASP A 1 187 ? 10.953 -1.910 -1.633 1.00 98.31 187 ASP A N 1
ATOM 1319 C CA . ASP A 1 187 ? 10.982 -1.766 -0.176 1.00 98.31 187 ASP A CA 1
ATOM 1320 C C . ASP A 1 187 ? 10.697 -3.069 0.597 1.00 98.31 187 ASP A C 1
ATOM 1322 O O . ASP A 1 187 ? 11.054 -3.174 1.781 1.00 98.31 187 ASP A O 1
ATOM 1326 N N . GLY A 1 188 ? 10.227 -4.107 -0.094 1.00 98.44 188 GLY A N 1
ATOM 1327 C CA . GLY A 1 188 ? 10.108 -5.472 0.399 1.00 98.44 188 GLY A CA 1
ATOM 1328 C C . GLY A 1 188 ? 8.892 -5.702 1.290 1.00 98.44 188 GLY A C 1
ATOM 1329 O O . GLY A 1 188 ? 8.968 -6.544 2.200 1.00 98.44 188 GLY A O 1
ATOM 1330 N N . ASP A 1 189 ? 7.820 -4.940 1.098 1.00 98.31 189 ASP A N 1
ATOM 1331 C CA . ASP A 1 189 ? 6.630 -4.960 1.948 1.00 98.31 189 ASP A CA 1
ATOM 1332 C C . ASP A 1 189 ? 5.570 -5.996 1.514 1.00 98.31 189 ASP A C 1
ATOM 1334 O O . ASP A 1 189 ? 4.686 -6.375 2.300 1.00 98.31 189 ASP A O 1
ATOM 1338 N N . GLY A 1 190 ? 5.733 -6.540 0.302 1.00 97.88 190 GLY A N 1
ATOM 1339 C CA . GLY A 1 190 ? 4.875 -7.554 -0.298 1.00 97.88 190 GLY A CA 1
ATOM 1340 C C . GLY A 1 190 ? 3.904 -7.050 -1.371 1.00 97.88 190 GLY A C 1
ATOM 1341 O O . GLY A 1 190 ? 3.149 -7.885 -1.890 1.00 97.88 190 GLY A O 1
ATOM 1342 N N . LEU A 1 191 ? 3.899 -5.759 -1.707 1.00 98.38 191 LEU A N 1
ATOM 1343 C CA . LEU A 1 191 ? 3.349 -5.220 -2.955 1.00 98.38 191 LEU A CA 1
ATOM 1344 C C . LEU A 1 191 ? 4.471 -4.998 -3.966 1.00 98.38 191 LEU A C 1
ATOM 1346 O O . LEU A 1 191 ? 5.621 -4.829 -3.592 1.00 98.38 191 LEU A O 1
ATOM 1350 N N . THR A 1 192 ? 4.149 -5.071 -5.256 1.00 98.69 192 THR A N 1
ATOM 1351 C CA . THR A 1 192 ? 5.123 -4.685 -6.278 1.00 98.69 192 THR A CA 1
ATOM 1352 C C . THR A 1 192 ? 5.107 -3.180 -6.493 1.00 98.69 192 THR A C 1
ATOM 1354 O O . THR A 1 192 ? 4.034 -2.580 -6.373 1.00 98.69 192 THR A O 1
ATOM 1357 N N . ASP A 1 193 ? 6.225 -2.579 -6.905 1.00 98.75 193 ASP A N 1
ATOM 1358 C CA . ASP A 1 193 ? 6.305 -1.125 -7.120 1.00 98.75 193 ASP A CA 1
ATOM 1359 C C . ASP A 1 193 ? 5.237 -0.674 -8.139 1.00 98.75 193 ASP A C 1
ATOM 1361 O O . ASP A 1 193 ? 4.539 0.337 -7.974 1.00 98.75 193 ASP A O 1
ATOM 1365 N N . GLY A 1 194 ? 5.023 -1.496 -9.169 1.00 98.44 194 GLY A N 1
ATOM 1366 C CA . GLY A 1 194 ? 3.942 -1.371 -10.135 1.00 98.44 194 GLY A CA 1
ATOM 1367 C C . GLY A 1 194 ? 2.535 -1.402 -9.523 1.00 98.44 194 GLY A C 1
ATOM 1368 O O . GLY A 1 194 ? 1.688 -0.597 -9.928 1.00 98.44 194 GLY A O 1
ATOM 1369 N N . ASP A 1 195 ? 2.249 -2.282 -8.560 1.00 98.44 195 ASP A N 1
ATOM 1370 C CA . ASP A 1 195 ? 0.946 -2.351 -7.882 1.00 98.44 195 ASP A CA 1
ATOM 1371 C C . ASP A 1 195 ? 0.732 -1.135 -6.971 1.00 98.44 195 ASP A C 1
ATOM 1373 O O . ASP A 1 195 ? -0.348 -0.529 -6.973 1.00 98.44 195 ASP A O 1
ATOM 1377 N N . GLU A 1 196 ? 1.764 -0.736 -6.238 1.00 98.62 196 GLU A N 1
ATOM 1378 C CA . GLU A 1 196 ? 1.747 0.435 -5.370 1.00 98.62 196 GLU A CA 1
ATOM 1379 C C . GLU A 1 196 ? 1.440 1.712 -6.146 1.00 98.62 196 GLU A C 1
ATOM 1381 O O . GLU A 1 196 ? 0.507 2.442 -5.807 1.00 98.62 196 GLU A O 1
ATOM 1386 N N . VAL A 1 197 ? 2.139 1.952 -7.256 1.00 98.38 197 VAL A N 1
ATOM 1387 C CA . VAL A 1 197 ? 1.946 3.159 -8.068 1.00 98.38 197 VAL A CA 1
ATOM 1388 C C . VAL A 1 197 ? 0.630 3.126 -8.847 1.00 98.38 197 VAL A C 1
ATOM 1390 O O . VAL A 1 197 ? -0.097 4.126 -8.881 1.00 98.38 197 VAL A O 1
ATOM 1393 N N . ASN A 1 198 ? 0.311 2.008 -9.506 1.00 97.88 198 ASN A N 1
ATOM 1394 C CA . ASN A 1 198 ? -0.802 1.960 -10.460 1.00 97.88 198 ASN A CA 1
ATOM 1395 C C . ASN A 1 198 ? -2.156 1.633 -9.817 1.00 97.88 198 ASN A C 1
ATOM 1397 O O . ASN A 1 198 ? -3.195 2.018 -10.370 1.00 97.88 198 ASN A O 1
ATOM 1401 N N . THR A 1 199 ? -2.165 0.927 -8.682 1.00 98.00 199 THR A N 1
ATOM 1402 C CA . THR A 1 199 ? -3.393 0.405 -8.064 1.00 98.00 199 THR A CA 1
ATOM 1403 C C . THR A 1 199 ? -3.705 1.078 -6.734 1.00 98.00 199 THR A C 1
ATOM 1405 O O . THR A 1 199 ? -4.833 1.551 -6.555 1.00 98.00 199 THR A O 1
ATOM 1408 N N . TYR A 1 200 ? -2.741 1.125 -5.812 1.00 97.88 200 TYR A N 1
ATOM 1409 C CA . TYR A 1 200 ? -2.991 1.535 -4.424 1.00 97.88 200 TYR A CA 1
ATOM 1410 C C . TYR A 1 200 ? -2.676 3.010 -4.155 1.00 97.88 200 TYR A C 1
ATOM 1412 O O . TYR A 1 200 ? -3.320 3.631 -3.312 1.00 97.88 200 TYR A O 1
ATOM 1420 N N . GLY A 1 201 ? -1.782 3.612 -4.938 1.00 97.88 201 GLY A N 1
ATOM 1421 C CA . GLY A 1 201 ? -1.316 4.983 -4.752 1.00 97.88 201 GLY A CA 1
ATOM 1422 C C . GLY A 1 201 ? -0.391 5.162 -3.545 1.00 97.88 201 GLY A C 1
ATOM 1423 O O . GLY A 1 201 ? -0.272 6.293 -3.065 1.00 97.88 201 GLY A O 1
ATOM 1424 N N . THR A 1 202 ? 0.210 4.073 -3.058 1.00 98.56 202 THR A N 1
ATOM 1425 C CA . THR A 1 202 ? 1.221 4.058 -1.993 1.00 98.56 202 THR A CA 1
ATOM 1426 C C . THR A 1 202 ? 2.590 4.469 -2.537 1.00 98.56 202 THR A C 1
ATOM 1428 O O . THR A 1 202 ? 2.735 4.804 -3.720 1.00 98.56 202 THR A O 1
ATOM 1431 N N . ASN A 1 203 ? 3.581 4.587 -1.656 1.00 98.19 203 ASN A N 1
ATOM 1432 C CA . ASN A 1 203 ? 4.922 5.009 -2.030 1.00 98.19 203 ASN A CA 1
ATOM 1433 C C . ASN A 1 203 ? 5.875 3.804 -2.092 1.00 98.19 203 ASN A C 1
ATOM 1435 O O . ASN A 1 203 ? 6.308 3.389 -1.022 1.00 98.19 203 ASN A O 1
ATOM 1439 N N . PRO A 1 204 ? 6.371 3.406 -3.282 1.00 98.50 204 PRO A N 1
ATOM 1440 C CA . PRO A 1 204 ? 7.156 2.174 -3.469 1.00 98.50 204 PRO A CA 1
ATOM 1441 C C . PRO A 1 204 ? 8.583 2.190 -2.898 1.00 98.50 204 PRO A C 1
ATOM 1443 O O . PRO A 1 204 ? 9.461 1.406 -3.241 1.00 98.50 204 PRO A O 1
ATOM 1446 N N . LEU A 1 205 ? 8.878 3.181 -2.062 1.00 98.38 205 LEU A N 1
ATOM 1447 C CA . LEU A 1 205 ? 10.138 3.317 -1.339 1.00 98.38 205 LEU A CA 1
ATOM 1448 C C . LEU A 1 205 ? 9.928 3.257 0.180 1.00 98.38 205 LEU A C 1
ATOM 1450 O O . LEU A 1 205 ? 10.876 3.501 0.941 1.00 98.38 205 LEU A O 1
ATOM 1454 N N . VAL A 1 206 ? 8.687 3.072 0.628 1.00 98.56 206 VAL A N 1
ATOM 1455 C CA . VAL A 1 206 ? 8.262 3.133 2.021 1.00 98.56 206 VAL A CA 1
ATOM 1456 C C . VAL A 1 206 ? 7.150 2.112 2.240 1.00 98.56 206 VAL A C 1
ATOM 1458 O O . VAL A 1 206 ? 5.985 2.448 2.092 1.00 98.56 206 VAL A O 1
ATOM 1461 N N . GLY A 1 207 ? 7.521 0.938 2.748 1.00 98.38 207 GLY A N 1
ATOM 1462 C CA . GLY A 1 207 ? 6.573 -0.159 2.956 1.00 98.38 207 GLY A CA 1
ATOM 1463 C C . GLY A 1 207 ? 5.590 0.015 4.116 1.00 98.38 207 GLY A C 1
ATOM 1464 O O . GLY A 1 207 ? 5.230 -0.977 4.724 1.00 98.38 207 GLY A O 1
ATOM 1465 N N . ASP A 1 208 ? 5.287 1.245 4.524 1.00 98.62 208 ASP A N 1
ATOM 1466 C CA . ASP A 1 208 ? 4.264 1.663 5.501 1.00 98.62 208 ASP A CA 1
ATOM 1467 C C . ASP A 1 208 ? 4.003 3.151 5.208 1.00 98.62 208 ASP A C 1
ATOM 1469 O O . ASP A 1 208 ? 4.664 4.055 5.749 1.00 98.62 208 ASP A O 1
ATOM 1473 N N . THR A 1 209 ? 3.150 3.405 4.215 1.00 98.56 209 THR A N 1
ATOM 1474 C CA . THR A 1 209 ? 2.981 4.721 3.593 1.00 98.56 209 THR A CA 1
ATOM 1475 C C . THR A 1 209 ? 2.327 5.723 4.542 1.00 98.56 209 THR 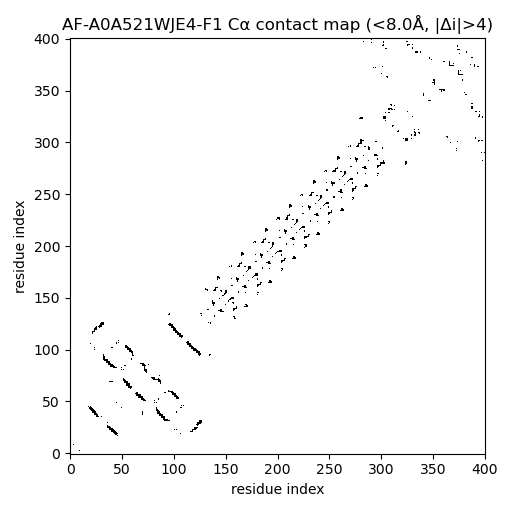A C 1
ATOM 1477 O O . THR A 1 209 ? 2.698 6.909 4.540 1.00 98.56 209 THR A O 1
ATOM 1480 N N . ASP A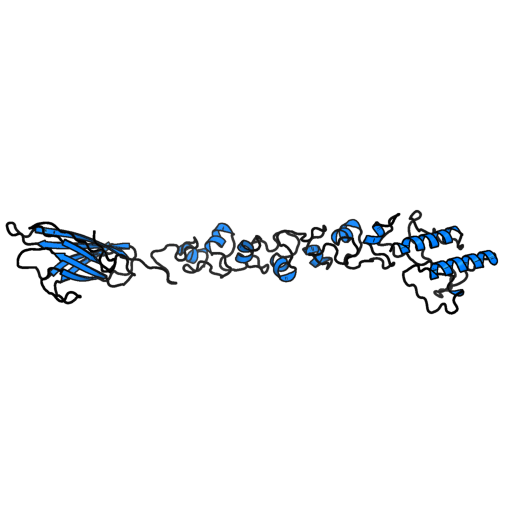 1 210 ? 1.365 5.292 5.356 1.00 98.38 210 ASP A N 1
ATOM 1481 C CA . ASP A 1 210 ? 0.663 6.162 6.301 1.00 98.38 210 ASP A CA 1
ATOM 1482 C C . ASP A 1 210 ? 1.271 6.180 7.717 1.00 98.38 210 ASP A C 1
ATOM 1484 O O . ASP A 1 210 ? 1.013 7.118 8.487 1.00 98.38 210 ASP A O 1
ATOM 1488 N N . GLY A 1 211 ? 2.196 5.262 8.004 1.00 98.44 211 GLY A N 1
ATOM 1489 C CA . GLY A 1 211 ? 3.040 5.249 9.190 1.00 98.44 211 GLY A CA 1
ATOM 1490 C C . GLY A 1 211 ? 2.336 4.732 10.440 1.00 98.44 211 GLY A C 1
ATOM 1491 O O . GLY A 1 211 ? 2.667 5.192 11.545 1.00 98.44 211 GLY A O 1
ATOM 1492 N N . ASP A 1 212 ? 1.352 3.851 10.289 1.00 98.25 212 ASP A N 1
ATOM 1493 C CA . ASP A 1 212 ? 0.520 3.352 11.381 1.00 98.25 212 ASP A CA 1
ATOM 1494 C C . ASP A 1 212 ? 1.086 2.096 12.080 1.00 98.25 212 ASP A C 1
ATOM 1496 O O . ASP A 1 212 ? 0.679 1.750 13.201 1.00 98.25 212 ASP A O 1
ATOM 1500 N N . GLY A 1 213 ? 2.101 1.477 11.467 1.00 97.88 213 GLY A N 1
ATOM 1501 C CA . GLY A 1 213 ? 2.782 0.282 11.949 1.00 97.88 213 GLY A CA 1
ATOM 1502 C C . GLY A 1 213 ? 2.357 -1.035 11.288 1.00 97.88 213 GLY A C 1
ATOM 1503 O O . GLY A 1 213 ? 2.877 -2.083 11.700 1.00 97.88 213 GLY A O 1
ATOM 1504 N N . LEU A 1 214 ? 1.455 -1.021 10.306 1.00 98.12 214 LEU A N 1
ATOM 1505 C CA . LEU A 1 214 ? 1.269 -2.091 9.323 1.00 98.12 214 LEU A CA 1
ATOM 1506 C C . LEU A 1 214 ? 1.973 -1.734 8.021 1.00 98.12 214 LEU A C 1
ATOM 1508 O O . LEU A 1 214 ? 2.182 -0.575 7.712 1.00 98.12 214 LEU A O 1
ATOM 1512 N N . THR A 1 215 ? 2.406 -2.758 7.290 1.00 98.69 215 THR A N 1
ATOM 1513 C CA . THR A 1 215 ? 2.954 -2.529 5.955 1.00 98.69 215 THR A CA 1
ATOM 1514 C C . THR A 1 215 ? 1.833 -2.447 4.935 1.00 98.69 215 THR A C 1
ATOM 1516 O O . THR A 1 215 ? 0.848 -3.181 5.088 1.00 98.69 215 THR A O 1
ATOM 1519 N N . ASP A 1 216 ? 2.006 -1.670 3.866 1.00 98.75 216 ASP A N 1
ATOM 1520 C CA . ASP A 1 216 ? 0.975 -1.487 2.836 1.00 98.75 216 ASP A CA 1
ATOM 1521 C C . ASP A 1 216 ? 0.555 -2.854 2.256 1.00 98.75 216 ASP A C 1
ATOM 1523 O O . ASP A 1 216 ? -0.630 -3.184 2.110 1.00 98.75 216 ASP A O 1
ATOM 1527 N N . GLY A 1 217 ? 1.531 -3.740 2.041 1.00 98.50 217 GLY A N 1
ATOM 1528 C CA . GLY A 1 217 ? 1.294 -5.124 1.647 1.00 98.50 217 GLY A CA 1
ATOM 1529 C C . GLY A 1 217 ? 0.546 -5.973 2.672 1.00 98.50 217 GLY A C 1
ATOM 1530 O O . GLY A 1 217 ? -0.236 -6.847 2.277 1.00 98.50 217 GLY A O 1
ATOM 1531 N N . ALA A 1 218 ? 0.715 -5.753 3.976 1.00 98.56 218 ALA A N 1
ATOM 1532 C CA . ALA A 1 218 ? -0.057 -6.461 4.997 1.00 98.56 218 ALA A CA 1
ATOM 1533 C C . ALA A 1 218 ? -1.511 -5.979 5.025 1.00 98.56 218 ALA A C 1
ATOM 1535 O O . ALA A 1 218 ? -2.431 -6.804 5.088 1.00 98.56 218 ALA A O 1
ATOM 1536 N N . GLU A 1 219 ? -1.712 -4.670 4.938 1.00 98.62 219 GLU A N 1
ATOM 1537 C CA . GLU A 1 219 ? -3.022 -4.034 4.884 1.00 98.62 219 GLU A CA 1
ATOM 1538 C C . GLU A 1 219 ? -3.840 -4.547 3.704 1.00 98.62 219 GLU A C 1
ATOM 1540 O O . GLU A 1 219 ? -4.928 -5.094 3.891 1.00 98.62 219 GLU A O 1
ATOM 1545 N N . VAL A 1 220 ? -3.274 -4.515 2.498 1.00 98.44 220 VAL A N 1
ATOM 1546 C CA . VAL A 1 220 ? -3.949 -4.978 1.282 1.00 98.44 220 VAL A CA 1
ATOM 1547 C C . VAL A 1 220 ? -4.191 -6.490 1.295 1.00 98.44 220 VAL A C 1
ATOM 1549 O O . VAL A 1 220 ? -5.302 -6.949 1.003 1.00 98.44 220 VAL A O 1
ATOM 1552 N N . ASN A 1 221 ? -3.167 -7.295 1.603 1.00 97.94 221 ASN A N 1
ATOM 1553 C CA . ASN A 1 221 ? -3.236 -8.745 1.392 1.00 97.94 221 ASN A CA 1
ATOM 1554 C C . ASN A 1 221 ? -3.878 -9.517 2.552 1.00 97.94 221 ASN A C 1
ATOM 1556 O O . ASN A 1 221 ? -4.376 -10.628 2.337 1.00 97.94 221 ASN A O 1
ATOM 1560 N N . SER A 1 222 ? -3.837 -8.980 3.776 1.00 97.94 222 SER A N 1
ATOM 1561 C CA . SER A 1 222 ? -4.245 -9.713 4.984 1.00 97.94 222 SER A CA 1
ATOM 1562 C C . SER A 1 222 ? -5.429 -9.089 5.709 1.00 97.94 222 SER A C 1
ATOM 1564 O O . SER A 1 222 ? -6.301 -9.837 6.159 1.00 97.94 222 SER A O 1
ATOM 1566 N N . TYR A 1 223 ? -5.473 -7.760 5.820 1.00 97.81 223 TYR A N 1
ATOM 1567 C CA . TYR A 1 223 ? -6.453 -7.066 6.667 1.00 97.81 223 TYR A CA 1
ATOM 1568 C C . TYR A 1 223 ? -7.557 -6.357 5.880 1.00 97.81 223 TYR A C 1
ATOM 1570 O O . TYR A 1 223 ? -8.634 -6.131 6.422 1.00 97.81 223 TYR A O 1
ATOM 1578 N N . ALA A 1 224 ? -7.345 -6.123 4.583 1.00 98.00 224 ALA A N 1
ATOM 1579 C CA . ALA A 1 224 ? -8.227 -5.364 3.702 1.00 98.00 224 ALA A CA 1
ATOM 1580 C C . ALA A 1 224 ? -8.526 -3.937 4.206 1.00 98.00 224 ALA A C 1
ATOM 1582 O O . ALA A 1 224 ? -9.602 -3.402 3.917 1.00 98.00 224 ALA A O 1
ATOM 1583 N N . THR A 1 225 ? -7.578 -3.349 4.940 1.00 98.50 225 THR A N 1
ATOM 1584 C CA . THR A 1 225 ? -7.559 -1.937 5.340 1.00 98.50 225 THR A CA 1
ATOM 1585 C C . THR A 1 225 ? -7.039 -1.061 4.198 1.00 98.50 225 THR A C 1
ATOM 1587 O O . THR A 1 225 ? -6.736 -1.560 3.106 1.00 98.50 225 THR A O 1
ATOM 1590 N N . ASN A 1 226 ? -7.050 0.257 4.386 1.00 98.19 226 ASN A N 1
ATOM 1591 C CA . ASN A 1 226 ? -6.618 1.205 3.369 1.00 98.19 226 ASN A CA 1
ATOM 1592 C C . ASN A 1 226 ? -5.211 1.743 3.680 1.00 98.19 226 ASN A C 1
ATOM 1594 O O . ASN A 1 226 ? -5.132 2.627 4.527 1.00 98.19 226 ASN A O 1
ATOM 1598 N N . PRO A 1 227 ? -4.175 1.403 2.886 1.00 98.56 227 PRO A N 1
ATOM 1599 C CA . PRO A 1 227 ? -2.771 1.738 3.181 1.00 98.56 227 PRO A CA 1
ATOM 1600 C C . PRO A 1 227 ? -2.391 3.222 3.048 1.00 98.56 227 PRO A C 1
ATOM 1602 O O . PRO A 1 227 ? -1.230 3.620 3.005 1.00 98.56 227 PRO A O 1
ATOM 1605 N N . LEU A 1 228 ? -3.392 4.084 2.886 1.00 98.50 228 LEU A N 1
ATOM 1606 C CA . LEU A 1 228 ? -3.245 5.536 2.846 1.00 98.50 228 LEU A CA 1
ATOM 1607 C C . LEU A 1 228 ? -3.937 6.214 4.034 1.00 98.50 228 LEU A C 1
ATOM 1609 O O . LEU A 1 228 ? -4.034 7.450 4.067 1.00 98.50 228 LEU A O 1
ATOM 1613 N N . VAL A 1 229 ? -4.527 5.435 4.940 1.00 98.56 229 VAL A N 1
ATOM 1614 C CA . VAL A 1 229 ? -5.352 5.905 6.045 1.00 98.56 229 VAL A CA 1
ATOM 1615 C C . VAL A 1 229 ? -5.076 5.050 7.274 1.00 98.56 229 VAL A C 1
ATOM 1617 O O . VAL A 1 229 ? -5.716 4.029 7.463 1.00 98.56 229 VAL A O 1
ATOM 1620 N N . ALA A 1 230 ? -4.267 5.609 8.172 1.00 98.62 230 ALA A N 1
ATOM 1621 C CA . ALA A 1 230 ? -3.817 4.965 9.404 1.00 98.62 230 ALA A CA 1
ATOM 1622 C C . ALA A 1 230 ? -4.922 4.490 10.372 1.00 98.62 230 ALA A C 1
ATOM 1624 O O . ALA A 1 230 ? -4.596 3.994 11.434 1.00 98.62 230 ALA A O 1
ATOM 1625 N N . ASP A 1 231 ? -6.197 4.763 10.105 1.00 98.56 231 ASP A N 1
ATOM 1626 C CA . ASP A 1 231 ? -7.366 4.419 10.930 1.00 98.56 231 ASP A CA 1
ATOM 1627 C C . ASP A 1 231 ? -8.549 4.261 9.959 1.00 98.56 231 ASP A C 1
ATOM 1629 O O . ASP A 1 231 ? -9.204 5.243 9.569 1.00 98.56 231 ASP A O 1
ATOM 1633 N N . THR A 1 232 ? -8.727 3.043 9.443 1.00 98.50 232 THR A N 1
ATOM 1634 C CA . THR A 1 232 ? -9.610 2.750 8.310 1.00 98.50 232 THR A CA 1
ATOM 1635 C C . THR A 1 232 ? -11.086 2.914 8.672 1.00 98.50 232 THR A C 1
ATOM 1637 O O . THR A 1 232 ? -11.879 3.385 7.840 1.00 98.50 232 THR A O 1
ATOM 1640 N N . ASP A 1 233 ? -11.485 2.542 9.887 1.00 98.19 233 ASP A N 1
ATOM 1641 C CA . ASP A 1 233 ? -12.873 2.643 10.341 1.00 98.19 233 ASP A CA 1
ATOM 1642 C C . ASP A 1 233 ? -13.199 3.948 11.093 1.00 98.19 233 ASP A C 1
ATOM 1644 O O . ASP A 1 233 ? -14.378 4.318 11.211 1.00 98.19 233 ASP A O 1
ATOM 1648 N N . GLY A 1 234 ? -12.175 4.724 11.449 1.00 98.31 234 GLY A N 1
ATOM 1649 C CA . GLY A 1 234 ? -12.271 6.082 11.962 1.00 98.31 234 GLY A CA 1
ATOM 1650 C C . GLY A 1 234 ? -12.666 6.157 13.432 1.00 98.31 234 GLY A C 1
ATOM 1651 O O . GLY A 1 234 ? -13.347 7.121 13.822 1.00 98.31 234 GLY A O 1
ATOM 1652 N N . ASP A 1 235 ? -12.313 5.154 14.229 1.00 98.00 235 ASP A N 1
ATOM 1653 C CA . ASP A 1 235 ? -12.722 5.030 15.626 1.00 98.00 235 ASP A CA 1
ATOM 1654 C C . ASP A 1 235 ? -11.752 5.690 16.631 1.00 98.00 235 ASP A C 1
ATOM 1656 O O . ASP A 1 235 ? -12.099 5.917 17.803 1.00 98.00 235 ASP A O 1
ATOM 1660 N N . GLY A 1 236 ? -10.577 6.106 16.145 1.00 97.69 236 GLY A N 1
ATOM 1661 C CA . GLY A 1 236 ? -9.516 6.745 16.916 1.00 97.69 236 GLY A CA 1
ATOM 1662 C C . GLY A 1 236 ? -8.386 5.811 17.358 1.00 97.69 236 GLY A C 1
ATOM 1663 O O . GLY A 1 236 ? -7.501 6.269 18.098 1.00 97.69 236 GLY A O 1
ATOM 1664 N N . LEU A 1 237 ? -8.397 4.549 16.940 1.00 97.94 237 LEU A N 1
ATOM 1665 C CA . LEU A 1 237 ? -7.305 3.590 17.045 1.00 97.94 237 LEU A CA 1
ATOM 1666 C C . LEU A 1 237 ? -6.738 3.334 15.642 1.00 97.94 237 LEU A C 1
ATOM 1668 O O . LEU A 1 237 ? -7.475 3.344 14.672 1.00 97.94 237 LEU A O 1
ATOM 1672 N N . SER A 1 238 ? -5.414 3.204 15.511 1.00 98.62 238 SER A N 1
ATOM 1673 C CA . SER A 1 238 ? -4.834 2.936 14.192 1.00 98.62 238 SER A CA 1
ATOM 1674 C C . SER A 1 238 ? -4.926 1.462 13.823 1.00 98.62 238 SER A C 1
ATOM 1676 O O . SER A 1 238 ? -4.786 0.627 14.724 1.00 98.62 238 SER A O 1
ATOM 1678 N N . ASP A 1 239 ? -5.024 1.133 12.534 1.00 98.75 239 ASP A N 1
ATOM 1679 C CA . ASP A 1 239 ? -5.169 -0.253 12.068 1.00 98.75 239 ASP A CA 1
ATOM 1680 C C . ASP A 1 239 ? -4.012 -1.124 12.603 1.00 98.75 239 ASP A C 1
ATOM 1682 O O . ASP A 1 239 ? -4.189 -2.241 13.112 1.00 98.75 239 ASP A O 1
ATOM 1686 N N . GLY A 1 240 ? -2.796 -0.574 12.612 1.00 98.44 240 GLY A N 1
ATOM 1687 C CA . GLY A 1 240 ? -1.628 -1.215 13.199 1.00 98.44 240 GLY A CA 1
ATOM 1688 C C . GLY A 1 240 ? -1.631 -1.327 14.716 1.00 98.44 240 GLY A C 1
ATOM 1689 O O . GLY A 1 240 ? -1.070 -2.294 15.245 1.00 98.44 240 GLY A O 1
ATOM 1690 N N . ALA A 1 241 ? -2.277 -0.420 15.448 1.00 98.44 241 ALA A N 1
ATOM 1691 C CA . ALA A 1 241 ? -2.464 -0.582 16.887 1.00 98.44 241 ALA A CA 1
ATOM 1692 C C . ALA A 1 241 ? -3.470 -1.701 17.176 1.00 98.44 241 ALA A C 1
ATOM 1694 O O . ALA A 1 241 ? -3.208 -2.557 18.032 1.00 98.44 241 ALA A O 1
ATOM 1695 N N . GLU A 1 242 ? -4.573 -1.727 16.439 1.00 98.56 242 GLU A N 1
ATOM 1696 C CA . GLU A 1 242 ? -5.614 -2.742 16.532 1.00 98.56 242 GLU A CA 1
ATOM 1697 C C . GLU A 1 242 ? -5.060 -4.138 16.291 1.00 98.56 242 GLU A C 1
ATOM 1699 O O . GLU A 1 242 ? -5.143 -4.999 17.167 1.00 98.56 242 GLU A O 1
ATOM 1704 N N . VAL A 1 243 ? -4.368 -4.349 15.172 1.00 98.31 243 VAL A N 1
ATOM 1705 C CA . VAL A 1 243 ? -3.810 -5.658 14.820 1.00 98.31 243 VAL A CA 1
ATOM 1706 C C . VAL A 1 243 ? -2.680 -6.079 15.766 1.00 98.31 243 VAL A C 1
ATOM 1708 O O . VAL A 1 243 ? -2.658 -7.219 16.244 1.00 98.31 243 VAL A O 1
ATOM 1711 N N . ASN A 1 244 ? -1.714 -5.195 16.040 1.00 97.81 244 ASN A N 1
ATOM 1712 C CA . ASN A 1 244 ? -0.485 -5.593 16.738 1.00 97.81 244 ASN A CA 1
ATOM 1713 C C . ASN A 1 244 ? -0.599 -5.567 18.268 1.00 97.81 244 ASN A C 1
ATOM 1715 O O . ASN A 1 244 ? 0.174 -6.255 18.945 1.00 97.81 244 ASN A O 1
ATOM 1719 N N . THR A 1 245 ? -1.512 -4.765 18.825 1.00 97.88 245 THR A N 1
ATOM 1720 C CA . THR A 1 245 ? -1.589 -4.517 20.275 1.00 97.88 245 THR A CA 1
ATOM 1721 C C . THR A 1 245 ? -2.897 -4.995 20.887 1.00 97.88 245 THR A C 1
ATOM 1723 O O . THR A 1 245 ? -2.854 -5.686 21.908 1.00 97.88 245 THR A O 1
ATOM 1726 N N . TYR A 1 246 ? -4.036 -4.636 20.291 1.00 97.56 246 TYR A N 1
ATOM 1727 C CA . TYR A 1 246 ? -5.354 -4.841 20.905 1.00 97.56 246 TYR A CA 1
ATOM 1728 C C . TYR A 1 246 ? -6.081 -6.089 20.393 1.00 97.56 246 TYR A C 1
ATOM 1730 O O . TYR A 1 246 ? -6.943 -6.615 21.089 1.00 97.56 246 TYR A O 1
ATOM 1738 N N . ALA A 1 247 ? -5.652 -6.630 19.252 1.00 97.75 247 ALA A N 1
ATOM 1739 C CA . ALA A 1 247 ? -6.269 -7.748 18.544 1.00 97.75 247 ALA A CA 1
ATOM 1740 C C . ALA A 1 247 ? -7.757 -7.525 18.202 1.00 97.75 247 ALA A C 1
ATOM 1742 O O . ALA A 1 247 ? -8.516 -8.497 18.127 1.00 97.75 247 ALA A O 1
ATOM 1743 N N . THR A 1 248 ? -8.145 -6.264 18.002 1.00 98.31 248 THR A N 1
ATOM 1744 C CA . THR A 1 248 ? -9.454 -5.835 17.492 1.00 98.31 248 THR A CA 1
ATOM 1745 C C . THR A 1 248 ? -9.498 -5.922 15.964 1.00 98.31 248 THR A C 1
ATOM 1747 O O . THR A 1 248 ? -8.531 -6.364 15.329 1.00 98.31 248 THR A O 1
ATOM 1750 N N . ASN A 1 249 ? -10.651 -5.625 15.364 1.00 98.00 249 ASN A N 1
ATOM 1751 C CA . ASN A 1 249 ? -10.840 -5.696 13.921 1.00 98.00 249 ASN A CA 1
ATOM 1752 C C . ASN A 1 249 ? -10.801 -4.295 13.285 1.00 98.00 249 ASN A C 1
ATOM 1754 O O . ASN A 1 249 ? -11.821 -3.619 13.364 1.00 98.00 249 ASN A O 1
ATOM 1758 N N . PRO A 1 250 ? -9.768 -3.957 12.487 1.00 98.44 250 PRO A N 1
ATOM 1759 C CA . PRO A 1 250 ? -9.557 -2.600 11.957 1.00 98.44 250 PRO A CA 1
ATOM 1760 C C . PRO A 1 250 ? -10.541 -2.138 10.871 1.00 98.44 250 PRO A C 1
ATOM 1762 O O . PRO A 1 250 ? -10.363 -1.139 10.180 1.00 98.44 250 PRO A O 1
ATOM 1765 N N . LEU A 1 251 ? -11.587 -2.927 10.635 1.00 98.38 251 LEU A N 1
ATOM 1766 C CA . LEU A 1 251 ? -12.682 -2.599 9.726 1.00 98.38 251 LEU A CA 1
ATOM 1767 C C . LEU A 1 251 ? -13.998 -2.360 10.474 1.00 98.38 251 LEU A C 1
ATOM 1769 O O . LEU A 1 251 ? -15.052 -2.220 9.836 1.00 98.38 251 LEU A O 1
ATOM 1773 N N . VAL A 1 252 ? -13.982 -2.436 11.804 1.00 98.44 252 VAL A N 1
ATOM 1774 C CA . VAL A 1 252 ? -15.163 -2.398 12.655 1.00 98.44 252 VAL A CA 1
ATOM 1775 C C . VAL A 1 252 ? -14.847 -1.603 13.911 1.00 98.44 252 VAL A C 1
ATOM 1777 O O . VAL A 1 252 ? -14.359 -2.160 14.880 1.00 98.44 252 VAL A O 1
ATOM 1780 N N . ALA A 1 253 ? -15.332 -0.362 13.918 1.00 98.44 253 ALA A N 1
ATOM 1781 C CA . ALA A 1 253 ? -15.123 0.596 14.997 1.00 98.44 253 ALA A CA 1
ATOM 1782 C C . ALA A 1 253 ? -15.601 0.154 16.394 1.00 98.44 253 ALA A C 1
ATOM 1784 O O . ALA A 1 253 ? -15.497 0.943 17.309 1.00 98.44 253 ALA A O 1
ATOM 1785 N N . ASP A 1 254 ? -16.246 -1.000 16.552 1.00 98.06 254 ASP A N 1
ATOM 1786 C CA . ASP A 1 254 ? -16.787 -1.548 17.808 1.00 98.06 254 ASP A CA 1
ATOM 1787 C C . ASP A 1 254 ? -16.759 -3.079 17.664 1.00 98.06 254 ASP A C 1
ATOM 1789 O O . ASP A 1 254 ? -17.672 -3.690 17.082 1.00 98.06 254 ASP A O 1
ATOM 1793 N N . THR A 1 255 ? -15.643 -3.693 18.064 1.00 98.12 255 THR A N 1
ATOM 1794 C CA . THR A 1 255 ? -15.333 -5.095 17.765 1.00 98.12 255 THR A CA 1
ATOM 1795 C C . THR A 1 255 ? -16.244 -6.064 18.520 1.00 98.12 255 THR A C 1
ATOM 1797 O O . THR A 1 255 ? -16.636 -7.104 17.966 1.00 98.12 255 THR A O 1
ATOM 1800 N N . ASP A 1 256 ? -16.595 -5.761 19.768 1.00 97.06 256 ASP A N 1
ATOM 1801 C CA . ASP A 1 256 ? -17.434 -6.626 20.599 1.00 97.06 256 ASP A CA 1
ATOM 1802 C C . ASP A 1 256 ? -18.937 -6.284 20.555 1.00 97.06 256 ASP A C 1
ATOM 1804 O O . ASP A 1 256 ? -19.776 -7.132 20.895 1.00 97.06 256 ASP A O 1
ATOM 1808 N N . GLY A 1 257 ? -19.288 -5.127 19.995 1.00 96.69 257 GLY A N 1
ATOM 1809 C CA . GLY A 1 257 ? -20.647 -4.712 19.679 1.00 96.69 257 GLY A CA 1
ATOM 1810 C C . GLY A 1 257 ? -21.440 -4.205 20.880 1.00 96.69 257 GLY A C 1
ATOM 1811 O O . GLY A 1 257 ? -22.676 -4.341 20.876 1.00 96.69 257 GLY A O 1
ATOM 1812 N N . ASP A 1 258 ? -20.778 -3.688 21.912 1.00 94.25 258 ASP A N 1
ATOM 1813 C CA . ASP A 1 258 ? -21.417 -3.214 23.142 1.00 94.25 258 ASP A CA 1
ATOM 1814 C C . ASP A 1 258 ? -21.914 -1.752 23.064 1.00 94.25 258 ASP A C 1
ATOM 1816 O O . ASP A 1 258 ? -22.773 -1.321 23.852 1.00 94.25 258 ASP A O 1
ATOM 1820 N N . GLY A 1 259 ? -21.469 -1.022 22.036 1.00 94.38 259 GLY A N 1
ATOM 1821 C CA . GLY A 1 259 ? -21.822 0.363 21.754 1.00 94.38 259 GLY A CA 1
ATOM 1822 C C . GLY A 1 259 ? -20.760 1.407 22.117 1.00 94.38 259 GLY A C 1
ATOM 1823 O O . GLY A 1 259 ? -21.034 2.599 21.907 1.00 94.38 259 GLY A O 1
ATOM 1824 N N . LEU A 1 260 ? -19.599 1.015 22.643 1.00 95.50 260 LEU A N 1
ATOM 1825 C CA . LEU A 1 260 ? -18.375 1.820 22.655 1.00 95.50 260 LEU A CA 1
ATOM 1826 C C . LEU A 1 260 ? -17.512 1.467 21.451 1.00 95.50 260 LEU A C 1
ATOM 1828 O O . LEU A 1 260 ? -17.615 0.381 20.911 1.00 95.50 260 LEU A O 1
ATOM 1832 N N . SER A 1 261 ? -16.706 2.425 20.994 1.00 98.06 261 SER A N 1
ATOM 1833 C CA . SER A 1 261 ? -15.713 2.113 19.973 1.00 98.06 261 SER A CA 1
ATOM 1834 C C . SER A 1 261 ? -14.415 1.619 20.583 1.00 98.06 261 SER A C 1
ATOM 1836 O O . SER A 1 261 ? -14.047 2.114 21.654 1.00 98.06 261 SER A O 1
ATOM 1838 N N . ASP A 1 262 ? -13.675 0.767 19.876 1.00 98.38 262 ASP A N 1
ATOM 1839 C CA . ASP A 1 262 ? -12.423 0.179 20.369 1.00 98.38 262 ASP A CA 1
ATOM 1840 C C . ASP A 1 262 ? -11.434 1.290 20.783 1.00 98.38 262 ASP A C 1
ATOM 1842 O O . ASP A 1 262 ? -10.848 1.296 21.876 1.00 98.38 262 ASP A O 1
ATOM 1846 N N . GLY A 1 263 ? -11.331 2.336 19.961 1.00 97.94 263 GLY A N 1
ATOM 1847 C CA . GLY A 1 263 ? -10.564 3.541 20.249 1.00 97.94 263 GLY A CA 1
ATOM 1848 C C . GLY A 1 263 ? -11.061 4.327 21.468 1.00 97.94 263 GLY A C 1
ATOM 1849 O O . GLY A 1 263 ? -10.247 4.904 22.201 1.00 97.94 263 GLY A O 1
ATOM 1850 N N . ALA A 1 264 ? -12.367 4.369 21.746 1.00 97.06 264 ALA A N 1
ATOM 1851 C CA . ALA A 1 264 ? -12.907 5.043 22.929 1.00 97.06 264 ALA A CA 1
ATOM 1852 C C . ALA A 1 264 ? -12.616 4.252 24.208 1.00 97.06 264 ALA A C 1
ATOM 1854 O O . ALA A 1 264 ? -12.216 4.842 25.221 1.00 97.06 264 ALA A O 1
ATOM 1855 N N . GLU A 1 265 ? -12.768 2.936 24.148 1.00 97.12 265 GLU A N 1
ATOM 1856 C CA . GLU A 1 265 ? -12.454 2.018 25.234 1.00 97.12 265 GLU A CA 1
ATOM 1857 C C . GLU A 1 265 ? -10.992 2.128 25.644 1.00 97.12 265 GLU A C 1
ATOM 1859 O O . GLU A 1 265 ? -10.690 2.431 26.799 1.00 97.12 265 GLU A O 1
ATOM 1864 N N . VAL A 1 266 ? -10.073 2.037 24.684 1.00 97.44 266 VAL A N 1
ATOM 1865 C CA . VAL A 1 266 ? -8.634 2.125 24.946 1.00 97.44 266 VAL A CA 1
ATOM 1866 C C . VAL A 1 266 ? -8.217 3.514 25.441 1.00 97.44 266 VAL A C 1
ATOM 1868 O O . VAL A 1 266 ? -7.474 3.634 26.421 1.00 97.44 266 VAL A O 1
ATOM 1871 N N . ASN A 1 267 ? -8.657 4.583 24.769 1.00 96.31 267 ASN A N 1
ATOM 1872 C CA . ASN A 1 267 ? -8.120 5.926 25.014 1.00 96.31 267 ASN A CA 1
ATOM 1873 C C . ASN A 1 267 ? -8.827 6.687 26.145 1.00 96.31 267 ASN A C 1
ATOM 1875 O O . ASN A 1 267 ? -8.237 7.611 26.719 1.00 96.31 267 ASN A O 1
ATOM 1879 N N . THR A 1 268 ? -10.084 6.351 26.446 1.00 93.94 268 THR A N 1
ATOM 1880 C CA . THR A 1 268 ? -10.927 7.132 27.367 1.00 93.94 268 THR A CA 1
ATOM 1881 C C . THR A 1 268 ? -11.376 6.330 28.578 1.00 93.94 268 THR A C 1
ATOM 1883 O O . THR A 1 268 ? -11.281 6.847 29.696 1.00 93.94 268 THR A O 1
ATOM 1886 N N . TYR A 1 269 ? -11.873 5.110 28.370 1.00 91.44 269 TYR A N 1
ATOM 1887 C CA . TYR A 1 269 ? -12.583 4.358 29.410 1.00 91.44 269 TYR A CA 1
ATOM 1888 C C . TYR A 1 269 ? -11.727 3.293 30.097 1.00 91.44 269 TYR A C 1
ATOM 1890 O O . TYR A 1 269 ? -12.008 2.935 31.235 1.00 91.44 269 TYR A O 1
ATOM 1898 N N . ALA A 1 270 ? -10.621 2.894 29.469 1.00 95.31 270 ALA A N 1
ATOM 1899 C CA . ALA A 1 270 ? -9.737 1.822 29.909 1.00 95.31 270 ALA A CA 1
ATOM 1900 C C . ALA A 1 270 ? -10.452 0.468 30.098 1.00 95.31 270 ALA A C 1
ATOM 1902 O O . ALA A 1 270 ? -10.009 -0.340 30.919 1.00 95.31 270 ALA A O 1
ATOM 1903 N N . THR A 1 271 ? -11.523 0.240 29.332 1.00 95.69 271 THR A N 1
ATOM 1904 C CA . THR A 1 271 ? -12.220 -1.045 29.183 1.00 95.69 271 THR A CA 1
ATOM 1905 C C . THR A 1 271 ? -11.518 -1.918 28.138 1.00 95.69 271 THR A C 1
ATOM 1907 O O . THR A 1 271 ? -10.496 -1.518 27.565 1.00 95.69 271 THR A O 1
ATOM 1910 N N . ASN A 1 272 ? -11.969 -3.160 27.976 1.00 96.50 272 ASN A N 1
ATOM 1911 C CA . ASN A 1 272 ? -11.364 -4.130 27.076 1.00 96.50 272 ASN A CA 1
ATOM 1912 C C . ASN A 1 272 ? -12.192 -4.278 25.787 1.00 96.50 272 ASN A C 1
ATOM 1914 O O . ASN A 1 272 ? -13.200 -4.972 25.845 1.00 96.50 272 ASN A O 1
ATOM 1918 N N . PRO A 1 273 ? -11.676 -3.847 24.619 1.00 97.75 273 PRO A N 1
ATOM 1919 C CA . PRO A 1 273 ? -12.439 -3.796 23.362 1.00 97.75 273 PRO A CA 1
ATOM 1920 C C . PRO A 1 273 ? -12.755 -5.153 22.713 1.00 97.75 273 PRO A C 1
ATOM 1922 O O . PRO A 1 273 ? -13.178 -5.267 21.567 1.00 97.75 273 PRO A O 1
ATOM 1925 N N . LEU A 1 274 ? -12.468 -6.241 23.424 1.00 97.81 274 LEU A N 1
ATOM 1926 C CA . LEU A 1 274 ? -12.803 -7.605 23.021 1.00 97.81 274 LEU A CA 1
ATOM 1927 C C . LEU A 1 274 ? -13.867 -8.229 23.927 1.00 97.81 274 LEU A C 1
ATOM 1929 O O . LEU A 1 274 ? -14.159 -9.427 23.794 1.00 97.81 274 LEU A O 1
ATOM 1933 N N . VAL A 1 275 ? -14.360 -7.486 24.914 1.00 96.56 275 VAL A N 1
ATOM 1934 C CA . VAL A 1 275 ? -15.237 -7.982 25.964 1.00 96.56 275 VAL A CA 1
ATOM 1935 C C . VAL A 1 275 ? -16.291 -6.928 26.267 1.00 96.56 275 VAL A C 1
ATOM 1937 O O . VAL A 1 275 ? -16.059 -6.050 27.081 1.00 96.56 275 VAL A O 1
ATOM 1940 N N . ALA A 1 276 ? -17.492 -7.171 25.741 1.00 95.69 276 ALA A N 1
ATOM 1941 C CA . ALA A 1 276 ? -18.648 -6.284 25.851 1.00 95.69 276 ALA A CA 1
ATOM 1942 C C . ALA A 1 276 ? -19.136 -5.968 27.283 1.00 95.69 276 ALA A C 1
ATOM 1944 O O . ALA A 1 276 ? -20.187 -5.362 27.423 1.00 95.69 276 ALA A O 1
ATOM 1945 N N . ASP A 1 277 ? -18.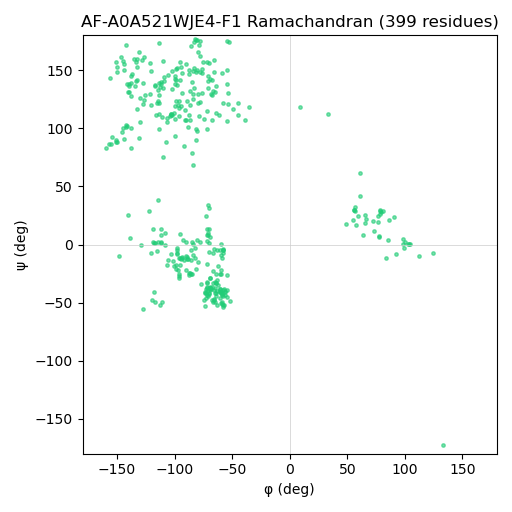485 -6.503 28.315 1.00 92.06 277 ASP A N 1
ATOM 1946 C CA . ASP A 1 277 ? -18.750 -6.350 29.753 1.00 92.06 277 ASP A CA 1
ATOM 1947 C C . ASP A 1 277 ? -17.416 -6.659 30.463 1.00 92.06 277 ASP A C 1
ATOM 1949 O O . ASP A 1 277 ? -17.087 -7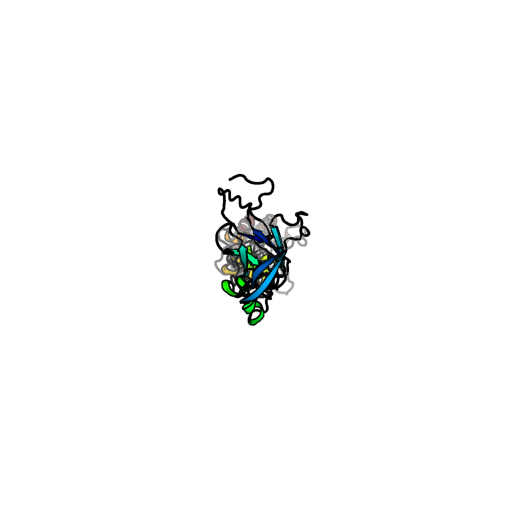.822 30.750 1.00 92.06 277 ASP A O 1
ATOM 1953 N N . THR A 1 278 ? -16.574 -5.634 30.610 1.00 93.25 278 THR A N 1
ATOM 1954 C CA . THR A 1 278 ? -15.169 -5.754 31.023 1.00 93.25 278 THR A CA 1
ATOM 1955 C C . THR A 1 278 ? -15.028 -6.288 32.444 1.00 93.25 278 THR A C 1
ATOM 1957 O O . THR A 1 278 ? -14.095 -7.052 32.743 1.00 93.25 278 THR A O 1
ATOM 1960 N N . ASP A 1 279 ? -15.924 -5.879 33.333 1.00 83.75 279 ASP A N 1
ATOM 1961 C CA . ASP A 1 279 ? -15.884 -6.218 34.748 1.00 83.75 279 ASP A CA 1
ATOM 1962 C C . ASP A 1 279 ? -16.807 -7.399 35.126 1.00 83.75 279 ASP A C 1
ATOM 1964 O O . ASP A 1 279 ? -16.686 -7.971 36.221 1.00 83.75 279 ASP A O 1
ATOM 1968 N N . ASP A 1 280 ? -17.584 -7.886 34.153 1.00 85.38 280 ASP A N 1
ATOM 1969 C CA . ASP A 1 280 ? -18.378 -9.111 34.186 1.00 85.38 280 ASP A CA 1
ATOM 1970 C C . ASP A 1 280 ? -19.442 -9.060 35.297 1.00 85.38 280 ASP A C 1
ATOM 1972 O O . ASP A 1 280 ? -19.657 -10.030 36.053 1.00 85.38 280 ASP A O 1
ATOM 1976 N N . ASP A 1 281 ? -20.078 -7.893 35.422 1.00 74.75 281 ASP A N 1
ATOM 1977 C CA . ASP A 1 281 ? -21.106 -7.582 36.409 1.00 74.75 281 ASP A CA 1
ATOM 1978 C C . ASP A 1 281 ? -22.545 -7.706 35.875 1.00 74.75 281 ASP A C 1
ATOM 1980 O O . ASP A 1 281 ? -23.496 -7.727 36.668 1.00 74.75 281 ASP A O 1
ATOM 1984 N N . GLY A 1 282 ? -22.689 -7.922 34.562 1.00 80.00 282 GLY A N 1
ATOM 1985 C CA . GLY A 1 282 ? -23.949 -8.182 33.875 1.00 80.00 282 GLY A CA 1
ATOM 1986 C C . GLY A 1 282 ? -24.502 -7.002 33.074 1.00 80.00 282 GLY A C 1
ATOM 1987 O O . GLY A 1 282 ? -25.572 -7.160 32.467 1.00 80.00 282 GLY A O 1
ATOM 1988 N N . CYS A 1 283 ? -23.824 -5.855 33.049 1.00 83.44 283 CYS A N 1
ATOM 1989 C CA . CYS A 1 283 ? -24.120 -4.744 32.152 1.00 83.44 283 CYS A CA 1
ATOM 1990 C C . CYS A 1 283 ? -22.940 -4.493 31.218 1.00 83.44 283 CYS A C 1
ATOM 1992 O O . CYS A 1 283 ? -21.807 -4.531 31.652 1.00 83.44 283 CYS A O 1
ATOM 1994 N N . GLY A 1 284 ? -23.205 -4.246 29.934 1.00 90.62 284 GLY A N 1
ATOM 1995 C CA . GLY A 1 284 ? -22.105 -3.973 29.012 1.00 90.62 284 GLY A CA 1
ATOM 1996 C C . GLY A 1 284 ? -21.562 -2.555 29.130 1.00 90.62 284 GLY A C 1
ATOM 1997 O O . GLY A 1 284 ? -22.353 -1.634 29.369 1.00 90.62 284 GLY A O 1
ATOM 1998 N N . ASP A 1 285 ? -20.270 -2.372 28.881 1.00 92.25 285 ASP A N 1
ATOM 1999 C CA . ASP A 1 285 ? -19.528 -1.138 29.166 1.00 92.25 285 ASP A CA 1
ATOM 2000 C C . ASP A 1 285 ? -20.194 0.087 28.507 1.00 92.25 285 ASP A C 1
ATOM 2002 O O . ASP A 1 285 ? -20.464 1.126 29.130 1.00 92.25 285 ASP A O 1
ATOM 2006 N N . GLY A 1 286 ? -20.595 -0.040 27.240 1.00 92.44 286 GLY A N 1
ATOM 2007 C CA . GLY A 1 286 ? -21.326 1.002 26.518 1.00 92.44 286 GLY A CA 1
ATOM 2008 C C . GLY A 1 286 ? -22.694 1.326 27.097 1.00 92.44 286 GLY A C 1
ATOM 2009 O O . GLY A 1 286 ? -23.161 2.477 27.048 1.00 92.44 286 GLY A O 1
ATOM 2010 N N . LYS A 1 287 ? -23.360 0.342 27.702 1.00 90.44 287 LYS A N 1
ATOM 2011 C CA . LYS A 1 287 ? -24.676 0.528 28.308 1.00 90.44 287 LYS A CA 1
ATOM 2012 C C . LYS A 1 287 ? -24.593 1.340 29.591 1.00 90.44 287 LYS A C 1
ATOM 2014 O O . LYS A 1 287 ? -25.474 2.183 29.820 1.00 90.44 287 LYS A O 1
ATOM 2019 N N . GLU A 1 288 ? -23.557 1.134 30.379 1.00 88.00 288 GLU A N 1
ATOM 2020 C CA . GLU A 1 288 ? -23.339 1.749 31.684 1.00 88.00 288 GLU A CA 1
ATOM 2021 C C . GLU A 1 288 ? -23.255 3.276 31.618 1.00 88.00 288 GLU A C 1
ATOM 2023 O O . GLU A 1 288 ? -23.892 3.986 32.409 1.00 88.00 288 GLU A O 1
ATOM 2028 N N . PHE A 1 289 ? -22.627 3.810 30.567 1.00 83.81 289 PHE A N 1
ATOM 2029 C CA . PHE A 1 289 ? -22.604 5.252 30.296 1.00 83.81 289 PHE A CA 1
ATOM 2030 C C . PHE A 1 289 ? -23.978 5.851 29.988 1.00 83.81 289 PHE A C 1
ATOM 2032 O O . PHE A 1 289 ? -24.203 7.051 30.191 1.00 83.81 289 PHE A O 1
ATOM 2039 N N . THR A 1 290 ? -24.918 5.046 29.487 1.00 84.81 290 THR A N 1
ATOM 2040 C CA . THR A 1 290 ? -26.273 5.516 29.156 1.00 84.81 290 THR A CA 1
ATOM 2041 C C . THR A 1 290 ? -27.200 5.575 30.366 1.00 84.81 290 THR A C 1
ATOM 2043 O O . THR A 1 290 ? -28.298 6.142 30.273 1.00 84.81 290 THR A O 1
ATOM 2046 N N . LEU A 1 291 ? -26.793 4.993 31.497 1.00 82.50 291 LEU A N 1
ATOM 2047 C CA . LEU A 1 291 ? -27.578 5.000 32.723 1.00 82.50 291 LEU A CA 1
ATOM 2048 C C . LEU A 1 291 ? -27.531 6.373 33.404 1.00 82.50 291 LEU A C 1
ATOM 2050 O O . LEU A 1 291 ? -26.669 7.215 33.157 1.00 82.50 291 LEU A O 1
ATOM 2054 N N . VAL A 1 292 ? -28.543 6.651 34.233 1.00 77.44 292 VAL A N 1
ATOM 2055 C CA . VAL A 1 292 ? -28.669 7.933 34.941 1.00 77.44 292 VAL A CA 1
ATOM 2056 C C . VAL A 1 292 ? -28.923 7.685 36.428 1.00 77.44 292 VAL A C 1
ATOM 2058 O O . VAL A 1 292 ? -30.061 7.383 36.803 1.00 77.44 292 VAL A O 1
ATOM 2061 N N . PRO A 1 293 ? -27.922 7.901 37.297 1.00 72.56 293 PRO A N 1
ATOM 2062 C CA . PRO A 1 293 ? -26.570 8.371 36.969 1.00 72.56 293 PRO A CA 1
ATOM 2063 C C . PRO A 1 293 ? -25.744 7.306 36.217 1.00 72.56 293 PRO A C 1
ATOM 2065 O O . PRO A 1 293 ? -26.069 6.129 36.359 1.00 72.56 293 PRO A O 1
ATOM 2068 N N . PRO A 1 294 ? -24.720 7.713 35.437 1.00 77.00 294 PRO A N 1
ATOM 2069 C CA . PRO A 1 294 ? -23.763 6.776 34.854 1.00 77.00 294 PRO A CA 1
ATOM 2070 C C . PRO A 1 294 ? -23.071 5.981 35.955 1.00 77.00 294 PRO A C 1
ATOM 2072 O O . PRO A 1 294 ? -22.862 6.519 37.054 1.00 77.00 294 PRO A O 1
ATOM 2075 N N . ILE A 1 295 ? -22.739 4.742 35.638 1.00 79.62 295 ILE A N 1
ATOM 2076 C CA . ILE A 1 295 ? -22.008 3.816 36.506 1.00 79.62 295 ILE A CA 1
ATOM 2077 C C . ILE A 1 295 ? -20.628 3.514 35.889 1.00 79.62 295 ILE A C 1
ATOM 2079 O O . ILE A 1 295 ? -20.309 4.106 34.851 1.00 79.62 295 ILE A O 1
ATOM 2083 N N . ASP A 1 296 ? -19.767 2.791 36.600 1.00 84.06 296 ASP A N 1
ATOM 2084 C CA . ASP A 1 296 ? -18.337 2.670 36.296 1.00 84.06 296 ASP A CA 1
ATOM 2085 C C . ASP A 1 296 ? -18.047 1.303 35.654 1.00 84.06 296 ASP A C 1
ATOM 2087 O O . ASP A 1 296 ? -18.031 0.325 36.384 1.00 84.06 296 ASP A O 1
ATOM 2091 N N . PRO A 1 297 ? -17.703 1.226 34.352 1.00 88.44 297 PRO A N 1
ATOM 2092 C CA . PRO A 1 297 ? -17.537 -0.048 33.627 1.00 88.44 297 PRO A CA 1
ATOM 2093 C C . PRO A 1 297 ? -16.321 -0.890 34.047 1.00 88.44 297 PRO A C 1
ATOM 2095 O O . PRO A 1 297 ? -15.920 -1.854 33.398 1.00 88.44 297 PRO A O 1
ATOM 2098 N N . LEU A 1 298 ? -15.633 -0.452 35.099 1.00 87.75 298 LEU A N 1
ATOM 2099 C CA . LEU A 1 298 ? -14.514 -1.147 35.718 1.00 87.75 298 LEU A CA 1
ATOM 2100 C C . LEU A 1 298 ? -14.811 -1.511 37.180 1.00 87.75 298 LEU A C 1
ATOM 2102 O O . LEU A 1 298 ? -13.902 -2.000 37.870 1.00 87.75 298 LEU A O 1
ATOM 2106 N N . ASP A 1 299 ? -16.013 -1.216 37.683 1.00 78.62 299 ASP A N 1
ATOM 2107 C CA . ASP A 1 299 ? -16.463 -1.574 39.021 1.00 78.62 299 ASP A CA 1
ATOM 2108 C C . ASP A 1 299 ? -17.356 -2.823 38.980 1.00 78.62 299 ASP A C 1
ATOM 2110 O O . ASP A 1 299 ? -18.583 -2.700 38.927 1.00 78.62 299 ASP A O 1
ATOM 2114 N N . PRO A 1 300 ? -16.776 -4.032 39.178 1.00 76.00 300 PRO A N 1
ATOM 2115 C CA . PRO A 1 300 ? -17.495 -5.303 39.177 1.00 76.00 300 PRO A CA 1
ATOM 2116 C C . PRO A 1 300 ? -18.379 -5.452 40.420 1.00 76.00 300 PRO A C 1
ATOM 2118 O O . PRO A 1 300 ? -18.444 -6.523 41.011 1.00 76.00 300 PRO A O 1
ATOM 2121 N N . TRP A 1 301 ? -18.962 -4.382 40.941 1.00 68.88 301 TRP A N 1
ATOM 2122 C CA . TRP A 1 301 ? -19.886 -4.351 42.060 1.00 68.88 301 TRP A CA 1
ATOM 2123 C C . TRP A 1 301 ? -21.051 -3.385 41.814 1.00 68.88 301 TRP A C 1
ATOM 2125 O O . TRP A 1 301 ? -21.891 -3.245 42.715 1.00 68.88 301 TRP A O 1
ATOM 2135 N N . ASP A 1 302 ? -21.169 -2.796 40.619 1.00 66.56 302 ASP A N 1
ATOM 2136 C CA . ASP A 1 302 ? -22.274 -1.913 40.248 1.00 66.56 302 ASP A CA 1
ATOM 2137 C C . ASP A 1 302 ? -23.631 -2.639 40.325 1.00 66.56 302 ASP A C 1
ATOM 2139 O O . ASP A 1 302 ? -24.573 -2.162 40.989 1.00 66.56 302 ASP A O 1
ATOM 2143 N N . PHE A 1 303 ? -23.706 -3.863 39.784 1.00 59.28 303 PHE A N 1
ATOM 2144 C CA . PHE A 1 303 ? -24.909 -4.708 39.814 1.00 59.28 303 PHE A CA 1
ATOM 2145 C C . PHE A 1 303 ? -24.855 -5.915 40.734 1.00 59.28 303 PHE A C 1
ATOM 2147 O O . PHE A 1 303 ? -25.781 -6.739 40.734 1.00 59.28 303 PHE A O 1
ATOM 2154 N N . TYR A 1 304 ? -23.839 -6.032 41.588 1.00 51.62 304 TYR A N 1
ATOM 2155 C CA . TYR A 1 304 ? -23.737 -7.222 42.415 1.00 51.62 304 TYR A CA 1
ATOM 2156 C C . TYR A 1 304 ? -24.913 -7.329 43.377 1.00 51.62 304 TYR A C 1
ATOM 2158 O O . TYR A 1 304 ? -25.064 -6.569 44.338 1.00 51.62 304 TYR A O 1
ATOM 2166 N N . SER A 1 305 ? -25.722 -8.360 43.115 1.00 40.03 305 SER A N 1
ATOM 2167 C CA . SER A 1 305 ? -26.682 -8.939 44.037 1.00 40.03 305 SER A CA 1
ATOM 2168 C C . SER A 1 305 ? -26.053 -8.950 45.417 1.00 40.03 305 SER A C 1
ATOM 2170 O O . SER A 1 305 ? -25.153 -9.745 45.697 1.00 40.03 305 SER A O 1
ATOM 2172 N N . VAL A 1 306 ? -26.545 -8.052 46.277 1.00 41.56 306 VAL A N 1
ATOM 2173 C CA . VAL A 1 306 ? -26.365 -8.112 47.726 1.00 41.56 306 VAL A CA 1
ATOM 2174 C C . VAL A 1 306 ? -26.399 -9.593 48.079 1.00 41.56 306 VAL A C 1
ATOM 2176 O O . VAL A 1 306 ? -27.423 -10.220 47.777 1.00 41.56 306 VAL A O 1
ATOM 2179 N N . PRO A 1 307 ? -25.323 -10.187 48.636 1.00 39.34 307 PRO A N 1
ATOM 2180 C CA . PRO A 1 307 ? -25.354 -11.580 49.032 1.00 39.34 307 PRO A CA 1
ATOM 2181 C C . PRO A 1 307 ? -26.612 -11.734 49.847 1.00 39.34 307 PRO A C 1
ATOM 2183 O O . PRO A 1 307 ? -26.822 -11.016 50.808 1.00 39.34 307 PRO A O 1
ATOM 2186 N N . VAL A 1 308 ? -27.542 -12.536 49.372 1.00 39.19 308 VAL A N 1
ATOM 2187 C CA . VAL A 1 308 ? -28.881 -12.531 49.922 1.00 39.19 308 VAL A CA 1
ATOM 2188 C C . VAL A 1 308 ? -28.765 -13.247 51.275 1.00 39.19 308 VAL A C 1
ATOM 2190 O O . VAL A 1 308 ? -28.672 -14.477 51.270 1.00 39.19 308 VAL A O 1
ATOM 2193 N N . PRO A 1 309 ? -28.847 -12.593 52.462 1.00 40.25 309 PRO A N 1
ATOM 2194 C CA . PRO A 1 309 ? -29.018 -13.373 53.689 1.00 40.25 309 PRO A CA 1
ATOM 2195 C C . PRO A 1 309 ? -30.396 -14.068 53.693 1.00 40.25 309 PRO A C 1
ATOM 2197 O O . PRO A 1 309 ? -30.700 -14.906 54.540 1.00 40.25 309 PRO A O 1
ATOM 2200 N N . ALA A 1 310 ? -31.250 -13.754 52.717 1.00 36.28 310 ALA A N 1
ATOM 2201 C CA . ALA A 1 310 ? -32.577 -14.313 52.546 1.00 36.28 310 ALA A CA 1
ATOM 2202 C C . ALA A 1 310 ? -32.673 -15.647 51.780 1.00 36.28 310 ALA A C 1
ATOM 2204 O O . ALA A 1 310 ? -33.783 -16.174 51.653 1.00 36.28 310 ALA A O 1
ATOM 2205 N N . LEU A 1 311 ? -31.565 -16.261 51.347 1.00 35.41 311 LEU A N 1
ATOM 2206 C CA . LEU A 1 311 ? -31.606 -17.610 50.760 1.00 35.41 311 LEU A CA 1
ATOM 2207 C C . LEU A 1 311 ? -32.103 -18.669 51.765 1.00 35.41 311 LEU A C 1
ATOM 2209 O O . LEU A 1 311 ? -32.645 -19.697 51.367 1.00 35.41 311 LEU A O 1
ATOM 2213 N N . PHE A 1 312 ? -32.074 -18.387 53.073 1.00 36.91 312 PHE A N 1
ATOM 2214 C CA . PHE A 1 312 ? -32.646 -19.266 54.102 1.00 36.91 312 PHE A CA 1
ATOM 2215 C C . PHE A 1 312 ? -34.187 -19.317 54.148 1.00 36.91 312 PHE A C 1
ATOM 2217 O O . PHE A 1 312 ? -34.750 -19.970 55.032 1.00 36.91 312 PHE A O 1
ATOM 2224 N N . VAL A 1 313 ? -34.905 -18.642 53.240 1.00 36.50 313 VAL A N 1
ATOM 2225 C CA . VAL A 1 313 ? -36.375 -18.774 53.133 1.00 36.50 313 VAL A CA 1
ATOM 2226 C C . VAL A 1 313 ? -36.806 -19.680 51.970 1.00 36.50 313 VAL A C 1
ATOM 2228 O O . VAL A 1 313 ? -37.944 -20.152 51.967 1.00 36.50 313 VAL A O 1
ATOM 2231 N N . ALA A 1 314 ? -35.910 -20.003 51.032 1.00 32.38 314 ALA A N 1
ATOM 2232 C CA . ALA A 1 314 ? -36.170 -20.995 49.992 1.00 32.38 314 ALA A CA 1
ATOM 2233 C C . ALA A 1 314 ? -35.858 -22.415 50.517 1.00 32.38 314 ALA A C 1
ATOM 2235 O O . ALA A 1 314 ? -34.852 -22.600 51.201 1.00 32.38 314 ALA A O 1
ATOM 2236 N N . PRO A 1 315 ? -36.661 -23.453 50.197 1.00 37.91 315 PRO A N 1
ATOM 2237 C CA . PRO A 1 315 ? -36.436 -24.823 50.677 1.00 37.91 315 PRO A CA 1
ATOM 2238 C C . PRO A 1 315 ? -35.098 -25.463 50.269 1.00 37.91 315 PRO A C 1
ATOM 2240 O O . PRO A 1 315 ? -34.835 -26.592 50.680 1.00 37.91 315 PRO A O 1
ATOM 2243 N N . ASN A 1 316 ? -34.275 -24.799 49.450 1.00 37.50 316 ASN A N 1
ATOM 2244 C CA . ASN A 1 316 ? -32.962 -25.299 49.065 1.00 37.50 316 ASN A CA 1
ATOM 2245 C C . ASN A 1 316 ? -31.984 -24.161 48.669 1.00 37.50 316 ASN A C 1
ATOM 2247 O O . ASN A 1 316 ? -31.955 -23.768 47.505 1.00 37.50 316 ASN A O 1
ATOM 2251 N N . PRO A 1 317 ? -31.180 -23.636 49.611 1.00 37.84 317 PRO A N 1
ATOM 2252 C CA . PRO A 1 317 ? -30.213 -22.555 49.375 1.00 37.84 317 PRO A CA 1
ATOM 2253 C C . PRO A 1 317 ? -28.901 -22.990 48.692 1.00 37.84 317 PRO A C 1
ATOM 2255 O O . PRO A 1 317 ? -28.016 -22.167 48.507 1.00 37.84 317 PRO A O 1
ATOM 2258 N N . LEU A 1 318 ? -28.747 -24.269 48.321 1.00 37.50 318 LEU A N 1
ATOM 2259 C CA . LEU A 1 318 ? -27.513 -24.818 47.729 1.00 37.50 318 LEU A CA 1
ATOM 2260 C C . LEU A 1 318 ? -27.512 -24.864 46.188 1.00 37.50 318 LEU A C 1
ATOM 2262 O O . LEU A 1 318 ? -26.644 -25.508 45.606 1.00 37.50 318 LEU A O 1
ATOM 2266 N N . ILE A 1 319 ? -28.499 -24.256 45.523 1.00 37.03 319 ILE A N 1
ATOM 2267 C CA . ILE A 1 319 ? -28.676 -24.372 44.061 1.00 37.03 319 ILE A CA 1
ATOM 2268 C C . ILE A 1 319 ? -28.826 -23.043 43.310 1.00 37.03 319 ILE A C 1
ATOM 2270 O O . ILE A 1 319 ? -28.929 -23.081 42.088 1.00 37.03 319 ILE A O 1
ATOM 2274 N N . VAL A 1 320 ? -28.801 -21.890 43.986 1.00 39.53 320 VAL A N 1
ATOM 2275 C CA . VAL A 1 320 ? -28.800 -20.577 43.316 1.00 39.53 320 VAL A CA 1
ATOM 2276 C C . VAL A 1 320 ? -27.460 -19.920 43.609 1.00 39.53 320 VAL A C 1
ATOM 2278 O O . VAL A 1 320 ? -27.199 -19.473 44.724 1.00 39.53 320 VAL A O 1
ATOM 2281 N N . PHE A 1 321 ? -26.566 -20.022 42.633 1.00 43.28 321 PHE A N 1
ATOM 2282 C CA . PHE A 1 321 ? -25.248 -19.403 42.658 1.00 43.28 321 PHE A CA 1
ATOM 2283 C C . PHE A 1 321 ? -25.368 -17.911 42.339 1.00 43.28 321 PHE A C 1
ATOM 2285 O O . PHE A 1 321 ? -26.372 -17.496 41.772 1.00 43.28 321 PHE A O 1
ATOM 2292 N N . LYS A 1 322 ? -24.327 -17.139 42.685 1.00 45.44 322 LYS A N 1
ATOM 2293 C CA . LYS A 1 322 ? -24.081 -15.796 42.143 1.00 45.44 322 LYS A CA 1
ATOM 2294 C C . LYS A 1 322 ? -24.284 -15.848 40.626 1.00 45.44 322 LYS A C 1
ATOM 2296 O O . LYS A 1 322 ? -23.506 -16.521 39.952 1.00 45.44 322 LYS A O 1
ATOM 2301 N N . ASP A 1 323 ? -25.329 -15.211 40.122 1.00 50.00 323 ASP A N 1
ATOM 2302 C CA . ASP A 1 323 ? -25.689 -15.243 38.704 1.00 50.00 323 ASP A CA 1
ATOM 2303 C C . ASP A 1 323 ? -25.492 -13.891 38.012 1.00 50.00 323 ASP A C 1
ATOM 2305 O O . ASP A 1 323 ? -25.929 -13.752 36.877 1.00 50.00 323 ASP A O 1
ATOM 2309 N N . LYS A 1 324 ? -24.784 -12.949 38.667 1.00 53.47 324 LYS A N 1
ATOM 2310 C CA . LYS A 1 324 ? -24.392 -11.627 38.132 1.00 53.47 324 LYS A CA 1
ATOM 2311 C C . LYS A 1 324 ? -25.575 -10.796 37.619 1.00 53.47 324 LYS A C 1
ATOM 2313 O O . LYS A 1 324 ? -25.425 -9.909 36.805 1.00 53.47 324 LYS A O 1
ATOM 2318 N N . VAL A 1 325 ? -26.786 -11.109 38.077 1.00 54.16 325 VAL A N 1
ATOM 2319 C CA . VAL A 1 325 ? -28.008 -10.404 37.692 1.00 54.16 325 VAL A CA 1
ATOM 2320 C C . VAL A 1 325 ? -28.876 -10.265 38.934 1.00 54.16 325 VAL A C 1
ATOM 2322 O O . VAL A 1 325 ? -29.127 -11.238 39.642 1.00 54.16 325 VAL A O 1
ATOM 2325 N N . VAL A 1 326 ? -29.386 -9.064 39.215 1.00 55.75 326 VAL A N 1
ATOM 2326 C CA . VAL A 1 326 ? -30.368 -8.882 40.295 1.00 55.75 326 VAL A CA 1
ATOM 2327 C C . VAL A 1 326 ? -31.751 -9.286 39.787 1.00 55.75 326 VAL A C 1
ATOM 2329 O O . VAL A 1 326 ? -32.468 -8.502 39.163 1.00 55.75 326 VAL A O 1
ATOM 2332 N N . SER A 1 327 ? -32.185 -10.512 40.075 1.00 58.31 327 SER A N 1
ATOM 2333 C CA . SER A 1 327 ? -33.503 -10.980 39.649 1.00 58.31 327 SER A CA 1
ATOM 2334 C C . SER A 1 327 ? -34.633 -10.477 40.564 1.00 58.31 327 SER A C 1
ATOM 2336 O O . SER A 1 327 ? -34.457 -10.057 41.716 1.00 58.31 327 SER A O 1
ATOM 2338 N N . ALA A 1 328 ? -35.876 -10.603 40.087 1.00 59.38 328 ALA A N 1
ATOM 2339 C CA . ALA A 1 328 ? -37.053 -10.373 40.926 1.00 59.38 328 ALA A CA 1
ATOM 2340 C C . ALA A 1 328 ? -37.104 -11.320 42.146 1.00 59.38 328 ALA A C 1
ATOM 2342 O O . ALA A 1 328 ? -37.719 -10.976 43.161 1.00 59.38 328 ALA A O 1
ATOM 2343 N N . ALA A 1 329 ? -36.479 -12.502 42.064 1.00 55.88 329 ALA A N 1
ATOM 2344 C CA . ALA A 1 329 ? -36.387 -13.435 43.184 1.00 55.88 329 ALA A CA 1
ATOM 2345 C C . ALA A 1 329 ? -35.428 -12.915 44.265 1.00 55.88 329 ALA A C 1
ATOM 2347 O O . ALA A 1 329 ? -35.767 -12.990 45.448 1.00 55.88 329 ALA A O 1
ATOM 2348 N N . ASP A 1 330 ? -34.310 -12.302 43.871 1.00 53.03 330 ASP A N 1
ATOM 2349 C CA . ASP A 1 330 ? -33.340 -11.695 44.793 1.00 53.03 330 ASP A CA 1
ATOM 2350 C C . ASP A 1 330 ? -33.972 -10.524 45.545 1.00 53.03 330 ASP A C 1
ATOM 2352 O O . ASP A 1 330 ? -33.943 -10.467 46.779 1.00 53.03 330 ASP A O 1
ATOM 2356 N N . SER A 1 331 ? -34.705 -9.672 44.822 1.00 58.56 331 SER A N 1
ATOM 2357 C CA . SER A 1 331 ? -35.492 -8.579 45.407 1.00 58.56 331 SER A CA 1
ATOM 2358 C C . SER A 1 331 ? -36.530 -9.067 46.430 1.00 58.56 331 SER A C 1
ATOM 2360 O O . SER A 1 331 ? -36.679 -8.498 47.518 1.00 58.56 331 SER A O 1
ATOM 2362 N N . GLN A 1 332 ? -37.259 -10.144 46.115 1.00 59.16 332 GLN A N 1
ATOM 2363 C CA . GLN A 1 332 ? -38.240 -10.740 47.031 1.00 59.16 332 GLN A CA 1
ATOM 2364 C C . GLN A 1 332 ? -37.582 -11.333 48.274 1.00 59.16 332 GLN A C 1
ATOM 2366 O O . GLN A 1 332 ? -38.123 -11.218 49.379 1.00 59.16 332 GLN A O 1
ATOM 2371 N N . ALA A 1 333 ? -36.427 -11.968 48.100 1.00 55.66 333 ALA A N 1
ATOM 2372 C CA . ALA A 1 333 ? -35.678 -12.563 49.183 1.00 55.66 333 ALA A CA 1
ATOM 2373 C C . ALA A 1 333 ? -35.233 -11.459 50.160 1.00 55.66 333 ALA A C 1
ATOM 2375 O O . ALA A 1 333 ? -35.588 -11.509 51.343 1.00 55.66 333 ALA A O 1
ATOM 2376 N N . ILE A 1 334 ? -34.590 -10.399 49.667 1.00 56.69 334 ILE A N 1
ATOM 2377 C CA . ILE A 1 334 ? -34.183 -9.228 50.458 1.00 56.69 334 ILE A CA 1
ATOM 2378 C C . ILE A 1 334 ? -35.368 -8.661 51.261 1.00 56.69 334 ILE A C 1
ATOM 2380 O O . ILE A 1 334 ? -35.284 -8.506 52.485 1.00 56.69 334 ILE A O 1
ATOM 2384 N N . PHE A 1 335 ? -36.523 -8.455 50.618 1.00 59.62 335 PHE A N 1
ATOM 2385 C CA . PHE A 1 335 ? -37.744 -8.007 51.297 1.00 59.62 335 PHE A CA 1
ATOM 2386 C C . PHE A 1 335 ? -38.221 -8.987 52.388 1.00 59.62 335 PHE A C 1
ATOM 2388 O O . PHE A 1 335 ? -38.637 -8.578 53.481 1.00 59.62 335 PHE A O 1
ATOM 2395 N N . GLY A 1 336 ? -38.138 -10.293 52.125 1.00 58.34 336 GLY A N 1
ATOM 2396 C CA . GLY A 1 336 ? -38.448 -11.356 53.080 1.00 58.34 336 GLY A CA 1
ATOM 2397 C C . GLY A 1 336 ? -37.569 -11.318 54.333 1.00 58.34 336 GLY A C 1
ATOM 2398 O O . GLY A 1 336 ? -38.086 -11.473 55.446 1.00 58.34 336 GLY A O 1
ATOM 2399 N N . TYR A 1 337 ? -36.271 -11.047 54.177 1.00 55.94 337 TYR A N 1
ATOM 2400 C CA . TYR A 1 337 ? -35.338 -10.872 55.292 1.00 55.94 337 TYR A CA 1
ATOM 2401 C C . TYR A 1 337 ? -35.687 -9.646 56.140 1.00 55.94 337 TYR A C 1
ATOM 2403 O O . TYR A 1 337 ? -35.870 -9.783 57.353 1.00 55.94 337 TYR A O 1
ATOM 2411 N N . PHE A 1 338 ? -35.908 -8.478 55.522 1.00 54.78 338 PHE A N 1
ATO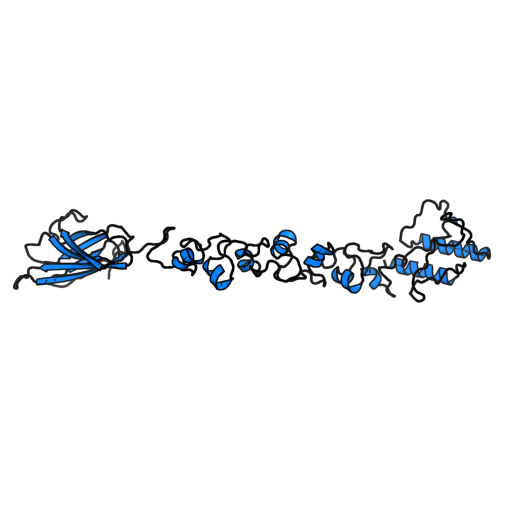M 2412 C CA . PHE A 1 338 ? -36.307 -7.268 56.255 1.00 54.78 338 PHE A CA 1
ATOM 2413 C C . PHE A 1 338 ? -37.608 -7.457 57.031 1.00 54.78 338 PHE A C 1
ATOM 2415 O O . PHE A 1 338 ? -37.708 -7.084 58.201 1.00 54.78 338 PHE A O 1
ATOM 2422 N N . THR A 1 339 ? -38.602 -8.091 56.408 1.00 55.59 339 THR A N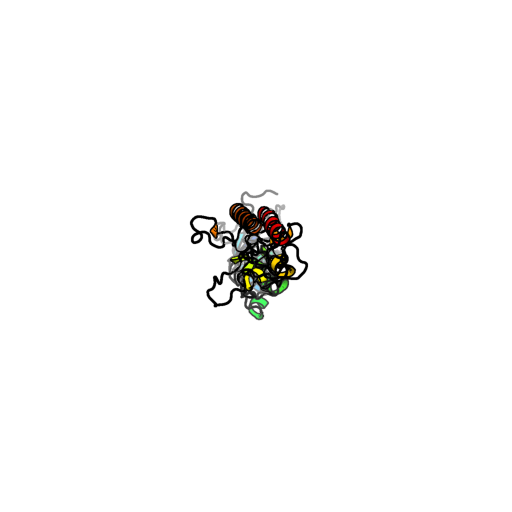 1
ATOM 2423 C CA . THR A 1 339 ? -39.896 -8.346 57.051 1.00 55.59 339 THR A CA 1
ATOM 2424 C C . THR A 1 339 ? -39.752 -9.288 58.250 1.00 55.59 339 THR A C 1
ATOM 2426 O O . THR A 1 339 ? -40.485 -9.155 59.233 1.00 55.59 339 THR A O 1
ATOM 2429 N 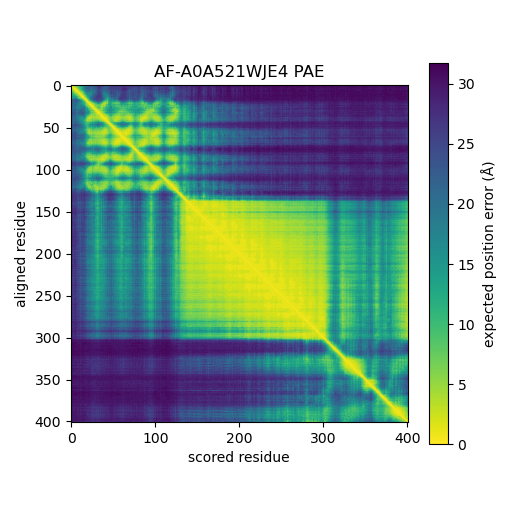N . ARG A 1 340 ? -38.809 -10.239 58.199 1.00 57.88 340 ARG A N 1
ATOM 2430 C CA . ARG A 1 340 ? -38.513 -11.153 59.308 1.00 57.88 340 ARG A CA 1
ATOM 2431 C C . ARG A 1 340 ? -37.768 -10.443 60.437 1.00 57.88 340 ARG A C 1
ATOM 2433 O O . ARG A 1 340 ? -38.274 -10.467 61.556 1.00 57.88 340 ARG A O 1
ATOM 2440 N N . GLY A 1 341 ? -36.659 -9.760 60.147 1.00 54.56 341 GLY A N 1
ATOM 2441 C CA . GLY A 1 341 ? -35.884 -9.007 61.143 1.00 54.56 341 GLY A CA 1
ATOM 2442 C C . GLY A 1 341 ? -36.715 -7.929 61.851 1.00 54.56 341 GLY A C 1
ATOM 2443 O O . GLY A 1 341 ? -36.664 -7.790 63.073 1.00 54.56 341 GLY A O 1
ATOM 2444 N N . ALA A 1 342 ? -37.591 -7.234 61.115 1.00 55.97 342 ALA A N 1
ATOM 2445 C CA . ALA A 1 342 ? -38.529 -6.266 61.689 1.00 55.97 342 ALA A CA 1
ATOM 2446 C C . ALA A 1 342 ? -39.564 -6.908 62.632 1.00 55.97 342 ALA A C 1
ATOM 2448 O O . ALA A 1 342 ? -39.990 -6.281 63.601 1.00 55.97 342 ALA A O 1
ATOM 2449 N N . ARG A 1 343 ? -39.974 -8.160 62.378 1.00 56.12 343 ARG A N 1
ATOM 2450 C CA . ARG A 1 343 ? -40.895 -8.906 63.255 1.00 56.12 343 ARG A CA 1
ATOM 2451 C C . ARG A 1 343 ? -40.207 -9.456 64.500 1.00 56.12 343 ARG A C 1
ATOM 2453 O O . ARG A 1 343 ? -40.855 -9.555 65.539 1.00 56.12 343 ARG A O 1
ATOM 2460 N N . THR A 1 344 ? -38.939 -9.843 64.399 1.00 56.84 344 THR A N 1
ATOM 2461 C CA . THR A 1 344 ? -38.175 -10.452 65.500 1.00 56.84 344 THR A CA 1
ATOM 2462 C C . THR A 1 344 ? -37.412 -9.429 66.340 1.00 56.84 344 THR A C 1
ATOM 2464 O O . THR A 1 344 ? -36.940 -9.774 67.422 1.00 56.84 344 THR A O 1
ATOM 2467 N N . GLY A 1 345 ? -37.284 -8.182 65.873 1.00 53.31 345 GLY A N 1
ATOM 2468 C CA . GLY A 1 345 ? -36.554 -7.116 66.569 1.00 53.31 345 GLY A CA 1
ATOM 2469 C C . GLY A 1 345 ? -35.051 -7.381 66.691 1.00 53.31 345 GLY A C 1
ATOM 2470 O O . GLY A 1 345 ? -34.396 -6.796 67.549 1.00 53.31 345 GLY A O 1
ATOM 2471 N N . THR A 1 346 ? -34.515 -8.289 65.875 1.00 48.53 346 THR A N 1
ATOM 2472 C CA . THR A 1 346 ? -33.118 -8.734 65.896 1.00 48.53 346 THR A CA 1
ATOM 2473 C C . THR A 1 346 ? -32.579 -8.773 64.471 1.00 48.53 346 THR A C 1
ATOM 2475 O O . THR A 1 346 ? -33.267 -9.205 63.547 1.00 48.53 346 THR A O 1
ATOM 2478 N N . LEU A 1 347 ? -31.354 -8.278 64.295 1.00 46.72 347 LEU A N 1
ATOM 2479 C CA . LEU A 1 347 ? -30.607 -8.375 63.045 1.00 46.72 347 LEU A CA 1
ATOM 2480 C C . LEU A 1 347 ? -29.880 -9.723 63.077 1.00 46.72 347 LEU A C 1
ATOM 2482 O O . LEU A 1 347 ? -28.965 -9.910 63.876 1.00 46.72 347 LEU A O 1
ATOM 2486 N N . GLU A 1 348 ? -30.337 -10.696 62.293 1.00 49.09 348 GLU A N 1
ATOM 2487 C CA . GLU A 1 348 ? -29.709 -12.019 62.221 1.00 49.09 348 GLU A CA 1
ATOM 2488 C C . GLU A 1 348 ? -28.503 -11.953 61.273 1.00 49.09 348 GLU A C 1
ATOM 2490 O O . GLU A 1 348 ? -28.642 -12.174 60.075 1.00 49.09 348 GLU A O 1
ATOM 2495 N N . TYR A 1 349 ? -27.319 -11.634 61.802 1.00 50.41 349 TYR A N 1
ATOM 2496 C CA . TYR A 1 349 ? -26.077 -11.617 61.024 1.00 50.41 349 TYR A CA 1
ATOM 2497 C C . TYR A 1 349 ? -24.923 -12.235 61.827 1.00 50.41 349 TYR A C 1
ATOM 2499 O O . TYR A 1 349 ? -24.180 -11.553 62.522 1.00 50.41 349 TYR A O 1
ATOM 2507 N N . GLU A 1 350 ? -24.829 -13.566 61.805 1.00 46.19 350 GLU A N 1
ATOM 2508 C CA . GLU A 1 350 ? -23.927 -14.349 62.671 1.00 46.19 350 GLU A CA 1
ATOM 2509 C C . GLU A 1 350 ? -23.279 -15.542 61.928 1.00 46.19 350 GLU A C 1
ATOM 2511 O O . GLU A 1 350 ? -22.936 -16.544 62.568 1.00 46.19 350 GLU A O 1
ATOM 2516 N N . GLN A 1 351 ? -23.130 -15.482 60.598 1.00 49.19 351 GLN A N 1
ATOM 2517 C CA . GLN A 1 351 ? -22.577 -16.593 59.808 1.00 49.19 351 GLN A CA 1
ATOM 2518 C C . GLN A 1 351 ? -21.212 -16.253 59.197 1.00 49.19 351 GLN A C 1
ATOM 2520 O O . GLN A 1 351 ? -21.004 -15.161 58.684 1.00 49.19 351 GLN A O 1
ATOM 2525 N N . ASP A 1 352 ? -20.301 -17.217 59.316 1.00 51.84 352 ASP A N 1
ATOM 2526 C CA . ASP A 1 352 ? -18.943 -17.256 58.767 1.00 51.84 352 ASP A CA 1
ATOM 2527 C C . ASP A 1 352 ? -18.967 -18.280 57.623 1.00 51.84 352 ASP A C 1
ATOM 2529 O O . ASP A 1 352 ? -18.852 -19.489 57.841 1.00 51.84 352 ASP A O 1
ATOM 2533 N N . LEU A 1 353 ? -19.294 -17.804 56.425 1.00 47.38 353 LEU A N 1
ATOM 2534 C CA . LEU A 1 353 ? -19.628 -18.638 55.265 1.00 47.38 353 LEU A CA 1
ATOM 2535 C C . LEU A 1 353 ? -18.378 -19.091 54.487 1.00 47.38 353 LEU A C 1
ATOM 2537 O O . LEU A 1 353 ? -18.389 -20.183 53.915 1.00 47.38 353 LEU A O 1
ATOM 2541 N N . ASN A 1 354 ? -17.270 -18.345 54.557 1.00 50.50 354 ASN A N 1
ATOM 2542 C CA . ASN A 1 354 ? -15.961 -18.781 54.055 1.00 50.50 354 ASN A CA 1
ATOM 2543 C C . ASN A 1 354 ? -15.177 -19.646 55.071 1.00 50.50 354 ASN A C 1
ATOM 2545 O O . ASN A 1 354 ? -14.076 -20.113 54.767 1.00 50.50 354 ASN A O 1
ATOM 2549 N N . ALA A 1 355 ? -15.765 -19.899 56.246 1.00 54.91 355 ALA A N 1
ATOM 2550 C CA . ALA A 1 355 ? -15.235 -20.729 57.324 1.00 54.91 355 ALA A CA 1
ATOM 2551 C C . ALA A 1 355 ? -13.845 -20.293 57.828 1.00 54.91 355 ALA A C 1
ATOM 2553 O O . ALA A 1 355 ? -13.039 -21.130 58.255 1.00 54.91 355 ALA A O 1
ATOM 2554 N N . ASN A 1 356 ? -13.550 -18.991 57.788 1.00 62.41 356 ASN A N 1
ATOM 2555 C CA . ASN A 1 356 ? -12.284 -18.425 58.258 1.00 62.41 356 ASN A CA 1
ATOM 2556 C C . ASN A 1 356 ? -12.248 -18.201 59.788 1.00 62.41 356 ASN A C 1
ATOM 2558 O O . ASN A 1 356 ? -11.217 -17.811 60.342 1.00 62.41 356 ASN A O 1
ATOM 2562 N N . GLY A 1 357 ? -13.349 -18.478 60.488 1.00 54.84 357 GLY A N 1
ATOM 2563 C CA . GLY A 1 357 ? -13.505 -18.326 61.931 1.00 54.84 357 GLY A CA 1
ATOM 2564 C C . GLY A 1 357 ? -13.921 -16.923 62.377 1.00 54.84 357 GLY A C 1
ATOM 2565 O O . GLY A 1 357 ? -13.998 -16.677 63.586 1.00 54.84 357 GLY A O 1
ATOM 2566 N N . ILE A 1 358 ? -14.179 -16.005 61.446 1.00 52.53 358 ILE A N 1
ATOM 2567 C CA . ILE A 1 358 ? -14.495 -14.604 61.702 1.00 52.53 358 ILE A CA 1
ATOM 2568 C C . ILE A 1 358 ? -15.877 -14.298 61.116 1.00 52.53 358 ILE A C 1
ATOM 2570 O O . ILE A 1 358 ? -16.136 -14.419 59.928 1.00 52.53 358 ILE A O 1
ATOM 2574 N N . LYS A 1 359 ? -16.802 -13.877 61.982 1.00 52.69 359 LYS A N 1
ATOM 2575 C CA . LYS A 1 359 ? -18.140 -13.414 61.587 1.00 52.69 359 LYS A CA 1
ATOM 2576 C C . LYS A 1 359 ? -18.065 -11.940 61.193 1.00 52.69 359 LYS A C 1
ATOM 2578 O O . LYS A 1 359 ? -18.507 -11.075 61.947 1.00 52.69 359 LYS A O 1
ATOM 2583 N N . ASP A 1 360 ? -17.404 -11.652 60.083 1.00 49.09 360 ASP A N 1
ATOM 2584 C CA . ASP A 1 360 ? -17.060 -10.291 59.643 1.00 49.09 360 ASP A CA 1
ATOM 2585 C C . ASP A 1 360 ? -17.916 -9.782 58.480 1.00 49.09 360 ASP A C 1
ATOM 2587 O O . ASP A 1 360 ? -17.920 -8.583 58.211 1.00 49.09 360 ASP A O 1
ATOM 2591 N N . GLY A 1 361 ? -18.671 -10.659 57.816 1.00 46.72 361 GLY A N 1
ATOM 2592 C CA . GLY A 1 361 ? -19.434 -10.269 56.638 1.00 46.72 361 GLY A CA 1
ATOM 2593 C C . GLY A 1 361 ? -18.553 -9.846 55.464 1.00 46.72 361 GLY A C 1
ATOM 2594 O O . GLY A 1 361 ? -19.041 -9.103 54.620 1.00 46.72 361 GLY A O 1
ATOM 2595 N N . LEU A 1 362 ? -17.304 -10.334 55.391 1.00 39.41 362 LEU A N 1
ATOM 2596 C CA . LEU A 1 362 ? -16.350 -10.099 54.292 1.00 39.41 362 LEU A CA 1
ATOM 2597 C C . LEU A 1 362 ? -16.853 -10.544 52.903 1.00 39.41 362 LEU A C 1
ATOM 2599 O O . LEU A 1 362 ? -16.180 -10.325 51.907 1.00 39.41 362 LEU A O 1
ATOM 2603 N N . GLU A 1 363 ? -18.028 -11.163 52.823 1.00 45.06 363 GLU A N 1
ATOM 2604 C CA . GLU A 1 363 ? -18.714 -11.507 51.570 1.00 45.06 363 GLU A CA 1
ATOM 2605 C C . GLU A 1 363 ? -19.575 -10.374 51.012 1.00 45.06 363 GLU A C 1
ATOM 2607 O O . GLU A 1 363 ? -20.115 -10.510 49.919 1.00 45.06 363 GLU A O 1
ATOM 2612 N N . TYR A 1 364 ? -19.692 -9.273 51.753 1.00 45.50 364 TYR A N 1
ATOM 2613 C CA . TYR A 1 364 ? -20.268 -8.013 51.307 1.00 45.50 364 TYR A CA 1
ATOM 2614 C C . TYR A 1 364 ? -19.110 -7.029 51.195 1.00 45.50 364 TYR A C 1
ATOM 2616 O O . TYR A 1 364 ? -18.900 -6.203 52.091 1.00 45.50 364 TYR A O 1
ATOM 2624 N N . ASP A 1 365 ? -18.312 -7.175 50.139 1.00 39.03 365 ASP A N 1
ATOM 2625 C CA . ASP A 1 365 ? -17.395 -6.107 49.770 1.00 39.03 365 ASP A CA 1
ATOM 2626 C C . ASP A 1 365 ? -18.236 -4.892 49.358 1.00 39.03 365 ASP A C 1
ATOM 2628 O O . ASP A 1 365 ? -19.248 -5.012 48.672 1.00 39.03 365 ASP A O 1
ATOM 2632 N N . ARG A 1 366 ? -17.869 -3.745 49.921 1.00 45.62 366 ARG A N 1
ATOM 2633 C CA . ARG A 1 366 ? -18.505 -2.437 49.737 1.00 45.62 366 ARG A CA 1
ATOM 2634 C C . ARG A 1 366 ? -17.477 -1.436 49.206 1.00 45.62 366 ARG A C 1
ATOM 2636 O O . ARG A 1 366 ? -17.499 -0.262 49.585 1.00 45.62 366 ARG A O 1
ATOM 2643 N N . SER A 1 367 ? -16.481 -1.906 48.462 1.00 32.97 367 SER A N 1
ATOM 2644 C CA . SER A 1 367 ? -15.702 -1.027 47.595 1.00 32.97 367 SER A CA 1
ATOM 2645 C C . SER A 1 367 ? -16.662 -0.559 46.491 1.00 32.97 367 SER A C 1
ATOM 2647 O O . SER A 1 367 ? -17.418 -1.371 45.998 1.00 32.97 367 SER A O 1
ATOM 2649 N N . VAL A 1 368 ? -16.827 0.729 46.180 1.00 40.91 368 VAL A N 1
ATOM 2650 C CA . VAL A 1 368 ? -15.867 1.840 46.234 1.00 40.91 368 VAL A CA 1
ATOM 2651 C C . VAL A 1 368 ? -16.480 3.180 46.709 1.00 40.91 368 VAL A C 1
ATOM 2653 O O . VAL A 1 368 ? -17.674 3.324 46.946 1.00 40.91 368 VAL A O 1
ATOM 2656 N N . VAL A 1 369 ? -15.577 4.152 46.920 1.00 41.66 369 VAL A N 1
ATOM 2657 C CA . VAL A 1 369 ? -15.736 5.617 47.084 1.00 41.66 369 VAL A CA 1
ATOM 2658 C C . VAL A 1 369 ? -17.018 6.130 47.770 1.00 41.66 369 VAL A C 1
ATOM 2660 O O . VAL A 1 369 ? -18.114 6.170 47.219 1.00 41.66 369 VAL A O 1
ATOM 2663 N N . VAL A 1 370 ? -16.848 6.699 48.971 1.00 42.31 370 VAL A N 1
ATOM 2664 C CA . VAL A 1 370 ? -17.901 7.452 49.677 1.00 42.31 370 VAL A CA 1
ATOM 2665 C C . VAL A 1 370 ? -18.455 8.566 48.776 1.00 42.31 370 VAL A C 1
ATOM 2667 O O . VAL A 1 370 ? -17.810 9.601 48.614 1.00 42.31 370 VAL A O 1
ATOM 2670 N N . GLY A 1 371 ? -19.669 8.380 48.253 1.00 44.03 371 GLY A N 1
ATOM 2671 C CA . GLY A 1 371 ? -20.389 9.396 47.480 1.00 44.03 371 GLY A CA 1
ATOM 2672 C C . GLY A 1 371 ? -20.837 8.980 46.078 1.00 44.03 371 GLY A C 1
ATOM 2673 O O . GLY A 1 371 ? -21.591 9.749 45.481 1.00 44.03 371 GLY A O 1
ATOM 2674 N N . SER A 1 372 ? -20.440 7.805 45.577 1.00 42.34 372 SER A N 1
ATOM 2675 C CA . SER A 1 372 ? -20.964 7.274 44.313 1.00 42.34 372 SER A CA 1
ATOM 2676 C C . SER A 1 372 ? -22.431 6.829 44.456 1.00 42.34 372 SER A C 1
ATOM 2678 O O . SER A 1 372 ? -22.842 6.373 45.533 1.00 42.34 372 SER A O 1
ATOM 2680 N N . PRO A 1 373 ? -23.267 6.993 43.417 1.00 40.62 373 PRO A N 1
ATOM 2681 C CA . PRO A 1 373 ? -24.595 6.380 43.368 1.00 40.62 373 PRO A CA 1
ATOM 2682 C C . PRO A 1 373 ? -24.488 4.865 43.592 1.00 40.62 373 PRO A C 1
ATOM 2684 O O . PRO A 1 373 ? -23.562 4.256 43.095 1.00 40.62 373 PRO A O 1
ATOM 2687 N N . GLY A 1 374 ? -25.383 4.257 44.376 1.00 42.75 374 GLY A N 1
ATOM 2688 C CA . GLY A 1 374 ? -25.309 2.811 44.658 1.00 42.75 374 GLY A CA 1
ATOM 2689 C C . GLY A 1 374 ? -24.361 2.401 45.798 1.00 42.75 374 GLY A C 1
ATOM 2690 O O . GLY A 1 374 ? -24.501 1.299 46.320 1.00 42.75 374 GLY A O 1
ATOM 2691 N N . ALA A 1 375 ? -23.500 3.295 46.303 1.00 44.97 375 ALA A N 1
ATOM 2692 C CA . ALA A 1 375 ? -22.539 2.947 47.352 1.00 44.97 375 ALA A CA 1
ATOM 2693 C C . ALA A 1 375 ? -23.189 2.728 48.737 1.00 44.97 375 ALA A C 1
ATOM 2695 O O . ALA A 1 375 ? -23.682 3.655 49.395 1.00 44.97 375 ALA A O 1
ATOM 2696 N N . SER A 1 376 ? -23.118 1.493 49.240 1.00 41.84 376 SER A N 1
ATOM 2697 C CA . SER A 1 376 ? -23.359 1.173 50.650 1.00 41.84 376 SER A CA 1
ATOM 2698 C C . SER A 1 376 ? -22.087 1.533 51.416 1.00 41.84 376 SER A C 1
ATOM 2700 O O . SER A 1 376 ? -21.066 0.888 51.234 1.00 41.84 376 SER A O 1
ATOM 2702 N N . GLY A 1 377 ? -22.088 2.573 52.258 1.00 42.69 377 GLY A N 1
ATOM 2703 C CA . GLY A 1 377 ? -20.904 2.932 53.065 1.00 42.69 377 GLY A CA 1
ATOM 2704 C C . GLY A 1 377 ? -20.341 1.755 53.898 1.00 42.69 377 GLY A C 1
ATOM 2705 O O . GLY A 1 377 ? -20.967 0.703 53.973 1.00 42.69 377 GLY A O 1
ATOM 2706 N N . PRO A 1 378 ? -19.193 1.898 54.588 1.00 41.22 378 PRO A N 1
ATOM 2707 C CA . PRO A 1 378 ? -18.475 0.771 55.199 1.00 41.22 378 PRO A CA 1
ATOM 2708 C C . PRO A 1 378 ? -19.334 -0.084 56.157 1.00 41.22 378 PRO A C 1
ATOM 2710 O O . PRO A 1 378 ? -20.233 0.455 56.816 1.00 41.22 378 PRO A O 1
ATOM 2713 N N . PRO A 1 379 ? -19.047 -1.398 56.290 1.00 45.16 379 PRO A N 1
ATOM 2714 C CA . PRO A 1 379 ? -19.820 -2.305 57.136 1.00 45.16 379 PRO A CA 1
ATOM 2715 C C . PRO A 1 379 ? -19.949 -1.792 58.575 1.00 45.16 379 PRO A C 1
ATOM 2717 O O . PRO A 1 379 ? -18.961 -1.591 59.278 1.00 45.16 379 PRO A O 1
ATOM 2720 N N . ASN A 1 380 ? -21.186 -1.595 59.034 1.00 48.66 380 ASN A N 1
ATOM 2721 C CA . ASN A 1 380 ? -21.502 -1.128 60.391 1.00 48.66 380 ASN A CA 1
ATOM 2722 C C . ASN A 1 380 ? -22.196 -2.208 61.250 1.00 48.66 380 ASN A C 1
ATOM 2724 O O . ASN A 1 380 ? -22.676 -1.911 62.345 1.00 48.66 380 ASN A O 1
ATOM 2728 N N . GLY A 1 381 ? -22.273 -3.447 60.748 1.00 42.84 381 GLY A N 1
ATOM 2729 C CA . GLY A 1 381 ? -22.937 -4.575 61.411 1.00 42.84 381 GLY A CA 1
ATOM 2730 C C . GLY A 1 381 ? -24.471 -4.520 61.403 1.00 42.84 381 GLY A C 1
ATOM 2731 O O . GLY A 1 381 ? -25.104 -5.283 62.130 1.00 42.84 381 GLY A O 1
ATOM 2732 N N . VAL A 1 382 ? -25.087 -3.625 60.619 1.00 48.12 382 VAL A N 1
ATOM 2733 C CA . VAL A 1 382 ? -26.544 -3.438 60.545 1.00 48.12 382 VAL A CA 1
ATOM 2734 C C . VAL A 1 382 ? -26.987 -3.250 59.091 1.00 48.12 382 VAL A C 1
ATOM 2736 O O . VAL A 1 382 ? -26.493 -2.360 58.412 1.00 48.12 382 VAL A O 1
ATOM 2739 N N . ILE A 1 383 ? -27.973 -4.029 58.628 1.00 48.81 383 ILE A N 1
ATOM 2740 C CA . ILE A 1 383 ? -28.703 -3.716 57.388 1.00 48.81 383 ILE A CA 1
ATOM 2741 C C . ILE A 1 383 ? -29.908 -2.841 57.761 1.00 48.81 383 ILE A C 1
ATOM 2743 O O . ILE A 1 383 ? -30.867 -3.293 58.389 1.00 48.81 383 ILE A O 1
ATOM 2747 N N . SER A 1 384 ? -29.822 -1.559 57.433 1.00 53.88 384 SER A N 1
ATOM 2748 C CA . SER A 1 384 ? -30.824 -0.530 57.694 1.00 53.88 384 SER A CA 1
ATOM 2749 C C . SER A 1 384 ? -31.897 -0.472 56.597 1.00 53.88 384 SER A C 1
ATOM 2751 O O . SER A 1 384 ? -31.777 -1.076 55.534 1.00 53.88 384 SER A O 1
ATOM 2753 N N . ALA A 1 385 ? -32.959 0.308 56.826 1.00 55.41 385 ALA A N 1
ATOM 2754 C CA . ALA A 1 385 ? -33.933 0.608 55.774 1.00 55.41 385 ALA A CA 1
ATOM 2755 C C . ALA A 1 385 ? -33.298 1.333 54.569 1.00 55.41 385 ALA A C 1
ATOM 2757 O O . ALA A 1 385 ? -33.815 1.215 53.463 1.00 55.41 385 ALA A O 1
ATOM 2758 N N . ALA A 1 386 ? -32.187 2.050 54.776 1.00 54.56 386 ALA A N 1
ATOM 2759 C CA . ALA A 1 386 ? -31.443 2.683 53.692 1.00 54.56 386 ALA A CA 1
ATOM 2760 C C . ALA A 1 386 ? -30.751 1.633 52.809 1.00 54.56 386 ALA A C 1
ATOM 2762 O O . ALA A 1 386 ? -30.812 1.739 51.593 1.00 54.56 386 ALA A O 1
ATOM 2763 N N . ASP A 1 387 ? -30.203 0.568 53.402 1.00 51.84 387 ASP A N 1
ATOM 2764 C CA . ASP A 1 387 ? -29.609 -0.545 52.649 1.00 51.84 387 ASP A CA 1
ATOM 2765 C C . ASP A 1 387 ? -30.679 -1.323 51.850 1.00 51.84 387 ASP A C 1
ATOM 2767 O O . ASP A 1 387 ? -30.429 -1.759 50.733 1.00 51.84 387 ASP A O 1
ATOM 2771 N N . ALA A 1 388 ? -31.911 -1.430 52.371 1.00 58.06 388 ALA A N 1
ATOM 2772 C CA . ALA A 1 388 ? -33.053 -1.995 51.635 1.00 58.06 388 ALA A CA 1
ATOM 2773 C C . ALA A 1 388 ? -33.440 -1.164 50.405 1.00 58.06 388 ALA A C 1
ATOM 2775 O O . ALA A 1 388 ? -33.783 -1.704 49.355 1.00 58.06 388 ALA A O 1
ATOM 2776 N N . GLN A 1 389 ? -33.438 0.161 50.567 1.00 59.34 389 GLN A N 1
ATOM 2777 C CA . GLN A 1 389 ? -33.726 1.105 49.492 1.00 59.34 389 GLN A CA 1
ATOM 2778 C C . GLN A 1 389 ? -32.625 1.082 48.434 1.00 59.34 389 GLN A C 1
ATOM 2780 O O . GLN A 1 389 ? -32.947 1.155 47.254 1.00 59.34 389 GLN A O 1
ATOM 2785 N N . LEU A 1 390 ? -31.370 0.921 48.856 1.00 56.50 390 LEU A N 1
ATOM 2786 C CA . LEU A 1 390 ? -30.209 0.816 47.980 1.00 56.50 390 LEU A CA 1
ATOM 2787 C C . LEU A 1 390 ? -30.254 -0.456 47.120 1.00 56.50 390 LEU A C 1
ATOM 2789 O O . LEU A 1 390 ? -30.147 -0.380 45.900 1.00 56.50 390 LEU A O 1
ATOM 2793 N N . ALA A 1 391 ? -30.544 -1.603 47.738 1.00 56.19 391 ALA A N 1
ATOM 2794 C CA . ALA A 1 391 ? -30.745 -2.861 47.022 1.00 56.19 391 ALA A CA 1
ATOM 2795 C C . ALA A 1 391 ? -31.919 -2.791 46.027 1.00 56.19 391 ALA A C 1
ATOM 2797 O O . ALA A 1 391 ? -31.855 -3.324 44.923 1.00 56.19 391 ALA A O 1
ATOM 2798 N N . PHE A 1 392 ? -33.005 -2.100 46.398 1.00 60.50 392 PHE A N 1
ATOM 2799 C CA . PHE A 1 392 ? -34.125 -1.870 45.484 1.00 60.50 392 PHE A CA 1
ATOM 2800 C C . PHE A 1 392 ? -33.755 -0.917 44.341 1.00 60.50 392 PHE A C 1
ATOM 2802 O O . PHE A 1 392 ? -34.205 -1.127 43.217 1.00 60.50 392 PHE A O 1
ATOM 2809 N N . SER A 1 393 ? -32.934 0.109 44.601 1.00 59.59 393 SER A N 1
ATOM 2810 C CA . SER A 1 393 ? -32.429 0.969 43.533 1.00 59.59 393 SER A CA 1
ATOM 2811 C C . SER A 1 393 ? -31.527 0.201 42.569 1.00 59.59 393 SER A C 1
ATOM 2813 O O . SER A 1 393 ? -31.726 0.338 41.367 1.00 59.59 393 SER A O 1
ATOM 2815 N N . GLN A 1 394 ? -30.639 -0.670 43.062 1.00 55.59 394 GLN A N 1
ATOM 2816 C CA . GLN A 1 394 ? -29.803 -1.536 42.219 1.00 55.59 394 GLN A CA 1
ATOM 2817 C C . GLN A 1 394 ? -30.650 -2.458 41.329 1.00 55.59 394 GLN A C 1
ATOM 2819 O O . GLN A 1 394 ? -30.393 -2.543 40.137 1.00 55.59 394 GLN A O 1
ATOM 2824 N N . PHE A 1 395 ? -31.745 -3.037 41.843 1.00 58.03 395 PHE A N 1
ATOM 2825 C CA . PHE A 1 395 ? -32.702 -3.787 41.011 1.00 58.03 395 PHE A CA 1
ATOM 2826 C C . PHE A 1 395 ? -33.330 -2.935 39.897 1.00 58.03 395 PHE A C 1
ATOM 2828 O O . PHE A 1 395 ? -33.500 -3.404 38.775 1.00 58.03 395 PHE A O 1
ATOM 2835 N N . THR A 1 396 ? -33.707 -1.684 40.184 1.00 60.09 396 THR A N 1
ATOM 2836 C CA . THR A 1 396 ? -34.246 -0.803 39.137 1.00 60.09 396 THR A CA 1
ATOM 2837 C C . THR A 1 396 ? -33.195 -0.375 38.116 1.00 60.09 396 THR A C 1
ATOM 2839 O O . THR A 1 396 ? -33.569 -0.144 36.972 1.00 60.09 396 THR A O 1
ATOM 2842 N N . PHE A 1 397 ? -31.919 -0.286 38.500 1.00 55.31 397 PHE A N 1
ATOM 2843 C CA . PHE A 1 397 ? -30.824 0.015 37.576 1.00 55.31 397 PHE A CA 1
ATOM 2844 C C . PHE A 1 397 ? -30.482 -1.192 36.696 1.00 55.31 397 PHE A C 1
ATOM 2846 O O . PHE A 1 397 ? -30.483 -1.049 35.479 1.00 55.31 397 PHE A O 1
ATOM 2853 N N . GLY A 1 398 ? -30.335 -2.385 37.281 1.00 55.69 398 GLY A N 1
ATOM 2854 C CA . GLY A 1 398 ? -30.011 -3.614 36.545 1.00 55.69 398 GLY A CA 1
ATOM 2855 C C . GLY A 1 398 ? -31.144 -4.144 35.663 1.00 55.69 398 GLY A C 1
ATOM 2856 O O . GLY A 1 398 ? -30.943 -5.093 34.929 1.00 55.69 398 GLY A O 1
ATOM 2857 N N . TYR A 1 399 ? -32.347 -3.556 35.722 1.00 56.62 399 TYR A N 1
ATOM 2858 C CA . TYR A 1 399 ? -33.421 -3.803 34.745 1.00 56.62 399 TYR A CA 1
ATOM 2859 C C . TYR A 1 399 ? -33.236 -3.010 33.437 1.00 56.62 399 TYR A C 1
ATOM 2861 O O . TYR A 1 399 ? -33.964 -3.219 32.464 1.00 56.62 399 TYR A O 1
ATOM 2869 N N . HIS A 1 400 ? -32.365 -1.999 33.455 1.00 60.19 400 HIS A N 1
ATOM 2870 C CA . HIS A 1 400 ? -32.066 -1.160 32.299 1.00 60.19 400 HIS A CA 1
ATOM 2871 C C . HIS A 1 400 ? -30.804 -1.587 31.552 1.00 60.19 400 HIS A C 1
ATOM 2873 O O . HIS A 1 400 ? -30.592 -1.067 30.454 1.00 60.19 400 HIS A O 1
ATOM 2879 N N . CYS A 1 401 ? -30.062 -2.534 32.121 1.00 66.25 401 CYS A N 1
ATOM 2880 C CA . CYS A 1 401 ? -29.270 -3.529 31.418 1.00 66.25 401 CYS A CA 1
ATOM 2881 C C . CYS A 1 401 ? -30.217 -4.724 31.104 1.00 66.25 401 CYS A C 1
ATOM 2883 O O . CYS A 1 401 ? -30.152 -5.243 29.976 1.00 66.25 401 CYS A O 1
#

Foldseek 3Di:
DDADPPRDDDDDDDDDPDDWDKDWDWPDQEAAAFDKIKIKIATPAPDDDDDQWWWKWKQAPVRDIDIDIWGQPCPPPNVDRPRRMTIDIDTHHDDWDKMKMKTWDFDQHPPDGTDIDIDMDIHGYDDDDDLDDDPPAQQQCPLQDGPCCCVPPQVARSNDQQRCPLQRGCNCCVPPQVARSNDQQRCPLQHGCNCCVPPQVARSNAQQRCPLQHGCNCCVPPQVARSNDQQRCPLQHGCNCCVPPQVARSNDQQRCPLQHGCNCCVPPQVARSNDQQRLLLQHGPNLQVVDVVRDRSNDSCLQFLPPQPLCVVDPDSPPDDRPSACDPVSLVSNVVQVVVCVVVVHNPQQDDPVPPVDSPPPVPDQDDDDPDQLGDPDDPPDCDVVVNVSSVVSNVRRVSD